Protein AF-0000000078273931 (afdb_homodimer)

pLDDT: mean 72.9, std 25.99, range [22.03, 98.06]

Solvent-accessible surface area (backbone atoms only — not comparable to full-atom values): 26127 Å² total; per-residue (Å²): 132,55,77,66,56,53,55,50,53,50,56,57,55,37,36,56,42,70,28,47,28,29,23,63,37,70,42,71,54,86,45,60,48,97,87,65,49,60,39,77,39,53,56,72,36,75,45,75,32,36,36,71,57,41,51,60,35,30,75,70,55,39,28,44,71,50,83,35,70,71,71,29,71,68,44,48,52,51,54,51,54,41,57,55,68,50,45,85,75,78,80,71,71,80,79,70,85,68,78,71,82,58,69,81,68,58,65,70,69,74,88,81,62,83,72,62,82,64,76,57,78,60,64,76,48,65,75,65,52,41,23,79,60,28,52,39,45,72,70,44,44,65,76,42,39,87,79,34,89,59,43,58,58,51,50,51,53,52,49,58,55,47,51,56,49,45,53,59,47,34,72,62,37,70,51,70,66,49,43,53,61,52,45,61,28,33,22,55,72,51,35,52,52,42,51,51,48,34,49,53,48,46,62,57,47,41,56,73,72,56,63,54,71,71,72,65,72,57,72,65,57,61,70,76,98,132,55,76,64,59,52,56,50,53,50,55,56,56,36,36,57,42,70,27,47,26,29,23,64,36,69,43,70,54,88,44,61,49,96,86,65,47,60,37,76,41,54,55,71,35,77,46,74,34,34,35,70,58,40,52,61,36,31,75,70,54,41,28,46,71,51,83,35,70,71,70,29,70,68,44,48,51,52,56,51,53,43,56,56,69,50,46,88,76,79,81,71,70,80,79,70,84,70,78,69,83,57,70,80,67,60,65,70,68,75,87,82,62,83,72,62,83,64,78,58,79,60,63,75,47,64,76,66,52,40,24,78,61,29,52,40,45,72,70,44,45,67,76,42,41,88,78,33,89,61,44,58,58,52,50,52,52,52,48,56,54,47,54,55,49,45,53,57,48,34,73,62,38,70,51,70,67,49,44,55,62,53,45,61,28,33,23,55,72,52,35,53,53,41,50,53,47,33,48,52,48,46,61,58,46,41,56,73,72,56,64,54,70,73,72,65,71,57,74,67,58,61,73,75,99

Foldseek 3Di:
DDPVVVVVVLLVVLQQDKFKKFFQAWDWAPDADPVRGIDIDHHGDIDIDRNVVVVVCVVVPRIPTDDGPLLDPVVLVVLVVLLVLLPPPPPPPDDPPPPPPCPQPPPPDDPLPPPQSPPPVLSPRDNAQSVVSPLSSVSNLVVCPVVDPCSVVSSVVSVVSVLVNLLVQLSRCPDDVSLVVVLRRDRPVSNVVSVVSNVVNCVVCCVVNVVDPPPPPVVPPVVVD/DDPVVVVVVLLVVLQQDKFKKFFQAWDWAPDADPVRGIDIDHHRDIDIDRNVVVVVCVVVPRIPTDDGPLLDPVVLVVLVVLLVLLPPDPPPPPDPPPPDPPPQPPPPDDVLPPPLSPPPVLSPRDNAQSVVSPLSSVSNLVVCPVVDPCSVVSSVVSVVSVLVNLLVQLSRCPDDVSLVVVLRRDRPVSNVVSVVSNVVNCVVCCVVNVVDPPPPPVVPPPPVD

Radius of gyration: 28.48 Å; Cα contacts (8 Å, |Δi|>4): 441; chains: 2; bounding box: 51×89×78 Å

InterPro domains:
  IPR010492 GINS complex, subunit Psf3 [PTHR22768] (5-82)
  IPR021151 GINS subunit, domain A [PF05916] (125-208)
  IPR036224 GINS, helical bundle-like domain superfamily [SSF158573] (123-209)
  IPR038437 GINS complex, subunit Psf3 superfamily [G3DSA:1.20.58.2050] (1-90)
  IPR038437 GINS complex, subunit Psf3 superfamily [G3DSA:1.20.58.2050] (109-210)
  IPR055221 DNA replication complex GINS protein PSF3, N-terminal domain [PF22466] (7-57)

Sequence (450 aa):
MNSRDYYDIDDILCVQQQVPCTTIQTLVGLSFDVHNNPSKHPQSQKLPLPFWLADPLDAEEYVRMSIPPCFSKTTQKRLLASIASSTPNSGASNSSTQASSSALLNSTGNPASTAHPSNFIFLDAEIANLRSISPFFYKFAERFVELSPNLSQFLSLIFLNRLQRLVLLSNTAAGAEMERGYVDYFDESERRLFASCVEYRNNYFSWLRGDKQHISASFLVKRYSMNSRDYYDIDDILCVQQQVPCTTIQTLVGLSFDVHNNPSKHPQSQKLPLPFWLADPLDAEEYVRMSIPPCFSKTTQKRLLASIASSTPNSGASNSSTQASSSALLNSTGNPASTAHPSNFIFLDAEIANLRSISPFFYKFAERFVELSPNLSQFLSLIFLNRLQRLVLLSNTAAGAEMERGYVDYFDESERRLFASCVEYRNNYFSWLRGDKQHISASFLVKRYS

Nearest PDB structures (foldseek):
  7pmn-assembly1_C  TM=7.928E-01  e=3.907E-08  Saccharomyces cerevisiae
  6skl-assembly1_C  TM=7.673E-01  e=6.080E-08  Saccharomyces cerevisiae S288C
  8w7s-assembly1_C  TM=7.849E-01  e=4.446E-07  Saccharomyces cerevisiae S288C
  8ouw-assembly1_B  TM=5.673E-01  e=1.446E-02  Caenorhabditis elegans
  5u8s-assembly1_B  TM=6.488E-01  e=1.473E-01  Saccharomyces cerevisiae S288C

Structure (mmCIF, N/CA/C/O backbone):
data_AF-0000000078273931-model_v1
#
loop_
_entity.id
_entity.type
_entity.pdbx_description
1 polymer 'DNA replication complex GINS protein PSF3'
#
loop_
_atom_site.group_PDB
_atom_site.id
_atom_site.type_symbol
_atom_site.label_atom_id
_atom_site.label_alt_id
_atom_site.label_comp_id
_atom_site.label_asym_id
_atom_site.label_entity_id
_atom_site.label_seq_id
_atom_site.pdbx_PDB_ins_code
_atom_site.Cartn_x
_atom_site.Cartn_y
_atom_site.Cartn_z
_atom_site.occupancy
_atom_site.B_iso_or_equiv
_atom_site.auth_seq_id
_atom_site.auth_comp_id
_atom_site.auth_asym_id
_atom_site.auth_atom_id
_atom_site.pdbx_PDB_model_num
ATOM 1 N N . MET A 1 1 ? -9.938 8.469 -12.234 1 33.19 1 MET A N 1
ATOM 2 C CA . MET A 1 1 ? -9.375 9.766 -11.875 1 33.19 1 MET A CA 1
ATOM 3 C C . MET A 1 1 ? -7.871 9.664 -11.664 1 33.19 1 MET A C 1
ATOM 5 O O . MET A 1 1 ? -7.406 8.844 -10.867 1 33.19 1 MET A O 1
ATOM 9 N N . ASN A 1 2 ? -7.105 10.219 -12.383 1 42.5 2 ASN A N 1
ATOM 10 C CA . ASN A 1 2 ? -5.648 10.117 -12.422 1 42.5 2 ASN A CA 1
ATOM 11 C C . ASN A 1 2 ? -5.016 10.641 -11.141 1 42.5 2 ASN A C 1
ATOM 13 O O . ASN A 1 2 ? -5.582 11.516 -10.477 1 42.5 2 ASN A O 1
ATOM 17 N N . SER A 1 3 ? -4.07 9.852 -10.508 1 51.72 3 SER A N 1
ATOM 18 C CA . SER A 1 3 ? -3.35 10.195 -9.281 1 51.72 3 SER A CA 1
ATOM 19 C C . SER A 1 3 ? -3.047 11.688 -9.227 1 51.72 3 SER A C 1
ATOM 21 O O . SER A 1 3 ? -3.146 12.305 -8.164 1 51.72 3 SER A O 1
ATOM 23 N N . ARG A 1 4 ? -2.928 12.336 -10.414 1 52.22 4 ARG A N 1
ATOM 24 C CA . ARG A 1 4 ? -2.549 13.742 -10.492 1 52.22 4 ARG A CA 1
ATOM 25 C C . ARG A 1 4 ? -3.721 14.641 -10.133 1 52.22 4 ARG A C 1
ATOM 27 O O . ARG A 1 4 ? -3.547 15.648 -9.43 1 52.22 4 ARG A O 1
ATOM 34 N N . ASP A 1 5 ? -4.816 14.102 -10.633 1 55.91 5 ASP A N 1
ATOM 35 C CA . ASP A 1 5 ? -6.008 14.914 -10.406 1 55.91 5 ASP A CA 1
ATOM 36 C C . ASP A 1 5 ? -6.379 14.945 -8.922 1 55.91 5 ASP A C 1
ATOM 38 O O . ASP A 1 5 ? -6.766 15.984 -8.398 1 55.91 5 ASP A O 1
ATOM 42 N N . TYR A 1 6 ? -6.082 13.844 -8.242 1 58.38 6 TYR A N 1
ATOM 43 C CA . TYR A 1 6 ? -6.418 13.758 -6.828 1 58.38 6 TYR A CA 1
ATOM 44 C C . TYR A 1 6 ? -5.473 14.609 -5.992 1 58.38 6 TYR A C 1
ATOM 46 O O . TYR A 1 6 ? -5.91 15.344 -5.102 1 58.38 6 TYR A O 1
ATOM 54 N N . TYR A 1 7 ? -4.348 14.633 -6.402 1 62.56 7 TYR A N 1
ATOM 55 C CA . TYR A 1 7 ? -3.383 15.43 -5.652 1 62.56 7 TYR A CA 1
ATOM 56 C C . TYR A 1 7 ? -3.643 16.922 -5.836 1 62.56 7 TYR A C 1
ATOM 58 O O . TYR A 1 7 ? -3.473 17.703 -4.898 1 62.56 7 TYR A O 1
ATOM 66 N N . ASP A 1 8 ? -4.375 17.125 -6.914 1 74.75 8 ASP A N 1
ATOM 67 C CA . ASP A 1 8 ? -4.695 18.531 -7.188 1 74.75 8 ASP A CA 1
ATOM 68 C C . ASP A 1 8 ? -5.867 19 -6.328 1 74.75 8 ASP A C 1
ATOM 70 O O . ASP A 1 8 ? -5.824 20.094 -5.762 1 74.75 8 ASP A O 1
ATOM 74 N N . ILE A 1 9 ? -6.898 18.156 -6.121 1 85.19 9 ILE A N 1
ATOM 75 C CA . ILE A 1 9 ? -8.062 18.5 -5.312 1 85.19 9 ILE A CA 1
ATOM 76 C C . ILE A 1 9 ? -7.648 18.625 -3.846 1 85.19 9 ILE A C 1
ATOM 78 O O . ILE A 1 9 ? -8.125 19.516 -3.135 1 85.19 9 ILE A O 1
ATOM 82 N N . ASP A 1 10 ? -6.75 17.781 -3.457 1 86.38 10 ASP A N 1
ATOM 83 C CA . ASP A 1 10 ? -6.262 17.828 -2.082 1 86.38 10 ASP A CA 1
ATOM 84 C C . ASP A 1 10 ? -5.535 19.141 -1.798 1 86.38 10 ASP A C 1
ATOM 86 O O . ASP A 1 10 ? -5.645 19.688 -0.7 1 86.38 10 ASP A O 1
ATOM 90 N N . ASP A 1 11 ? -4.875 19.625 -2.811 1 87.19 11 ASP A N 1
ATOM 91 C CA . ASP A 1 11 ? -4.152 20.875 -2.658 1 87.19 11 ASP A CA 1
ATOM 92 C C . ASP A 1 11 ? -5.113 22.031 -2.412 1 87.19 11 ASP A C 1
ATOM 94 O O . ASP A 1 11 ? -4.84 22.906 -1.589 1 87.19 11 ASP A O 1
ATOM 98 N N . ILE A 1 12 ? -6.207 21.953 -3.082 1 88.31 12 ILE A N 1
ATOM 99 C CA . ILE A 1 12 ? -7.207 23.016 -2.971 1 88.31 12 ILE A CA 1
ATOM 100 C C . ILE A 1 12 ? -7.902 22.922 -1.615 1 88.31 12 ILE A C 1
ATOM 102 O O . ILE A 1 12 ? -8.078 23.938 -0.931 1 88.31 12 ILE A O 1
ATOM 106 N N . LEU A 1 13 ? -8.25 21.797 -1.266 1 91.81 13 LEU A N 1
ATOM 107 C CA . LEU A 1 13 ? -9.031 21.594 -0.05 1 91.81 13 LEU A CA 1
ATOM 108 C C . LEU A 1 13 ? -8.18 21.844 1.19 1 91.81 13 LEU A C 1
ATOM 110 O O . LEU A 1 13 ? -8.672 22.359 2.191 1 91.81 13 LEU A O 1
ATOM 114 N N . CYS A 1 14 ? -6.945 21.5 1.076 1 92.44 14 CYS A N 1
ATOM 115 C CA . CYS A 1 14 ? -6.07 21.625 2.24 1 92.44 14 CYS A CA 1
ATOM 116 C C . CYS A 1 14 ? -5.883 23.078 2.633 1 92.44 14 CYS A C 1
ATOM 118 O O . CYS A 1 14 ? -5.852 23.406 3.82 1 92.44 14 CYS A O 1
ATOM 120 N N . VAL A 1 15 ? -5.859 23.984 1.671 1 91.94 15 VAL A N 1
ATOM 121 C CA . VAL A 1 15 ? -5.562 25.391 1.966 1 91.94 15 VAL A CA 1
ATOM 122 C C . VAL A 1 15 ? -6.836 26.109 2.41 1 91.94 15 VAL A C 1
ATOM 124 O O . VAL A 1 15 ? -6.789 27.281 2.805 1 91.94 15 VAL A O 1
ATOM 127 N N . GLN A 1 16 ? -7.957 25.344 2.324 1 93.75 16 GLN A N 1
ATOM 128 C CA . GLN A 1 16 ? -9.219 25.891 2.82 1 93.75 16 GLN A CA 1
ATOM 129 C C . GLN A 1 16 ? -9.305 25.766 4.34 1 93.75 16 GLN A C 1
ATOM 131 O O . GLN A 1 16 ? -10.164 26.391 4.965 1 93.75 16 GLN A O 1
ATOM 136 N N . GLN A 1 17 ? -8.406 25.062 4.957 1 94.38 17 GLN A N 1
ATOM 137 C CA . GLN A 1 17 ? -8.43 24.875 6.402 1 94.38 17 GLN A CA 1
ATOM 138 C C . GLN A 1 17 ? -8.117 26.188 7.129 1 94.38 17 GLN A C 1
ATOM 140 O O . GLN A 1 17 ? -7.297 26.984 6.668 1 94.38 17 GLN A O 1
ATOM 145 N N . GLN A 1 18 ? -8.789 26.359 8.312 1 95.88 18 GLN A N 1
ATOM 146 C CA . GLN A 1 18 ? -8.656 27.594 9.094 1 95.88 18 GLN A CA 1
ATOM 147 C C . GLN A 1 18 ? -7.363 27.594 9.898 1 95.88 18 GLN A C 1
ATOM 149 O O . GLN A 1 18 ? -6.957 26.547 10.43 1 95.88 18 GLN A O 1
ATOM 154 N N . VAL A 1 19 ? -6.777 28.719 9.984 1 96.44 19 VAL A N 1
ATOM 155 C CA . VAL A 1 19 ? -5.57 28.922 10.781 1 96.44 19 VAL A CA 1
ATOM 156 C C . VAL A 1 19 ? -5.746 30.109 11.711 1 96.44 19 VAL A C 1
ATOM 158 O O . VAL A 1 19 ? -6.395 31.094 11.344 1 96.44 19 VAL A O 1
ATOM 161 N N . PRO A 1 20 ? -5.242 29.984 12.906 1 96.88 20 PRO A N 1
ATOM 162 C CA . PRO A 1 20 ? -5.34 31.125 13.828 1 96.88 20 PRO A CA 1
ATOM 163 C C . PRO A 1 20 ? -4.48 32.312 13.406 1 96.88 20 PRO A C 1
ATOM 165 O O . PRO A 1 20 ? -3.311 32.125 13.062 1 96.88 20 PRO A O 1
ATOM 168 N N . CYS A 1 21 ? -5.102 33.531 13.469 1 97.81 21 CYS A N 1
ATOM 169 C CA . CYS A 1 21 ? -4.398 34.75 13.109 1 97.81 21 CYS A CA 1
ATOM 170 C C . CYS A 1 21 ? -4.691 35.875 14.109 1 97.81 21 CYS A C 1
ATOM 172 O O . CYS A 1 21 ? -5.711 35.844 14.797 1 97.81 21 CYS A O 1
ATOM 174 N N . THR A 1 22 ? -3.76 36.719 14.172 1 98.06 22 THR A N 1
ATOM 175 C CA . THR A 1 22 ? -3.912 37.938 14.945 1 98.06 22 THR A CA 1
ATOM 176 C C . THR A 1 22 ? -3.721 39.188 14.062 1 98.06 22 THR A C 1
ATOM 178 O O . THR A 1 22 ? -2.744 39.25 13.312 1 98.06 22 THR A O 1
ATOM 181 N N . THR A 1 23 ? -4.695 40.062 14.125 1 97.88 23 THR A N 1
ATOM 182 C CA . THR A 1 23 ? -4.598 41.25 13.289 1 97.88 23 THR A CA 1
ATOM 183 C C . THR A 1 23 ? -3.471 42.156 13.766 1 97.88 23 THR A C 1
ATOM 185 O O . THR A 1 23 ? -3.354 42.438 14.969 1 97.88 23 THR A O 1
ATOM 188 N N . ILE A 1 24 ? -2.627 42.469 12.906 1 97.5 24 ILE A N 1
ATOM 189 C CA . ILE A 1 24 ? -1.554 43.406 13.195 1 97.5 24 ILE A CA 1
ATOM 190 C C . ILE A 1 24 ? -2.066 44.844 13.023 1 97.5 24 ILE A C 1
ATOM 192 O O . ILE A 1 24 ? -1.656 45.75 13.75 1 97.5 24 ILE A O 1
ATOM 196 N N . GLN A 1 25 ? -2.951 45 11.992 1 95.94 25 GLN A N 1
ATOM 197 C CA . GLN A 1 25 ? -3.654 46.25 11.727 1 95.94 25 GLN A CA 1
ATOM 198 C C . GLN A 1 25 ? -5.152 46 11.57 1 95.94 25 GLN A C 1
ATOM 200 O O . GLN A 1 25 ? -5.598 44.875 11.43 1 95.94 25 GLN A O 1
ATOM 205 N N . THR A 1 26 ? -5.852 47.094 11.68 1 95.5 26 THR A N 1
ATOM 206 C CA . THR A 1 26 ? -7.297 46.969 11.516 1 95.5 26 THR A CA 1
ATOM 207 C C . THR A 1 26 ? -7.637 46.469 10.109 1 95.5 26 THR A C 1
ATOM 209 O O . THR A 1 26 ? -7.137 47 9.117 1 95.5 26 THR A O 1
ATOM 212 N N . LEU A 1 27 ? -8.414 45.375 10.078 1 94.5 27 LEU A N 1
ATOM 213 C CA . LEU A 1 27 ? -8.844 44.812 8.805 1 94.5 27 LEU A CA 1
ATOM 214 C C . LEU A 1 27 ? -10.328 45.094 8.562 1 94.5 27 LEU A C 1
ATOM 216 O O . LEU A 1 27 ? -11.156 44.875 9.453 1 94.5 27 LEU A O 1
ATOM 220 N N . VAL A 1 28 ? -10.547 45.562 7.383 1 92.62 28 VAL A N 1
ATOM 221 C CA . VAL A 1 28 ? -11.922 45.875 7.016 1 92.62 28 VAL A CA 1
ATOM 222 C C . VAL A 1 28 ? -12.289 45.094 5.738 1 92.62 28 VAL A C 1
ATOM 224 O O . VAL A 1 28 ? -11.492 45.031 4.805 1 92.62 28 VAL A O 1
ATOM 227 N N . GLY A 1 29 ? -13.445 44.438 5.789 1 91.12 29 GLY A N 1
ATOM 228 C CA . GLY A 1 29 ? -13.969 43.906 4.523 1 91.12 29 GLY A CA 1
ATOM 229 C C . GLY A 1 29 ? -13.633 42.469 4.285 1 91.12 29 GLY A C 1
ATOM 230 O O . GLY A 1 29 ? -13.578 42 3.137 1 91.12 29 GLY A O 1
ATOM 231 N N . LEU A 1 30 ? -13.289 41.812 5.316 1 88.81 30 LEU A N 1
ATOM 232 C CA . LEU A 1 30 ? -13.062 40.375 5.141 1 88.81 30 LEU A CA 1
ATOM 233 C C . LEU A 1 30 ? -14.375 39.656 4.836 1 88.81 30 LEU A C 1
ATOM 235 O O . LEU A 1 30 ? -14.375 38.625 4.184 1 88.81 30 LEU A O 1
ATOM 239 N N . SER A 1 31 ? -15.406 40.188 5.363 1 89.25 31 SER A N 1
ATOM 240 C CA . SER A 1 31 ? -16.766 39.688 5.121 1 89.25 31 SER A CA 1
ATOM 241 C C . SER A 1 31 ? -17.766 40.844 5.09 1 89.25 31 SER A C 1
ATOM 243 O O . SER A 1 31 ? -17.422 41.969 5.41 1 89.25 31 SER A O 1
ATOM 245 N N . PHE A 1 32 ? -18.859 40.469 4.539 1 90.38 32 PHE A N 1
ATOM 246 C CA . PHE A 1 32 ? -19.922 41.469 4.477 1 90.38 32 PHE A CA 1
ATOM 247 C C . PHE A 1 32 ? -21.203 40.906 5.066 1 90.38 32 PHE A C 1
ATOM 249 O O . PHE A 1 32 ? -21.531 39.75 4.875 1 90.38 32 PHE A O 1
ATOM 256 N N . ASP A 1 33 ? -21.875 41.688 5.801 1 91.12 33 ASP A N 1
ATOM 257 C CA . ASP A 1 33 ? -23.125 41.25 6.395 1 91.12 33 ASP A CA 1
ATOM 258 C C . ASP A 1 33 ? -24.266 41.312 5.379 1 91.12 33 ASP A C 1
ATOM 260 O O . ASP A 1 33 ? -24.031 41.562 4.191 1 91.12 33 ASP A O 1
ATOM 264 N N . VAL A 1 34 ? -25.375 41 5.828 1 92.94 34 VAL A N 1
ATOM 265 C CA . VAL A 1 34 ? -26.547 40.906 4.953 1 92.94 34 VAL A CA 1
ATOM 266 C C . VAL A 1 34 ? -26.875 42.25 4.363 1 92.94 34 VAL A C 1
ATOM 268 O O . VAL A 1 34 ? -27.453 42.344 3.283 1 92.94 34 VAL A O 1
ATOM 271 N N . HIS A 1 35 ? -26.484 43.406 5.059 1 94.38 35 HIS A N 1
ATOM 272 C CA . HIS A 1 35 ? -26.734 44.75 4.586 1 94.38 35 HIS A CA 1
ATOM 273 C C . HIS A 1 35 ? -25.547 45.281 3.793 1 94.38 35 HIS A C 1
ATOM 275 O O . HIS A 1 35 ? -25.469 46.469 3.504 1 94.38 35 HIS A O 1
ATOM 281 N N . ASN A 1 36 ? -24.594 44.375 3.529 1 93.38 36 ASN A N 1
ATOM 282 C CA . ASN A 1 36 ? -23.406 44.688 2.742 1 93.38 36 ASN A CA 1
ATOM 283 C C . ASN A 1 36 ? -22.453 45.594 3.502 1 93.38 36 ASN A C 1
ATOM 285 O O . ASN A 1 36 ? -21.719 46.375 2.893 1 93.38 36 ASN A O 1
ATOM 289 N N . ASN A 1 37 ? -22.547 45.719 4.805 1 93.56 37 ASN A N 1
ATOM 290 C CA . ASN A 1 37 ? -21.547 46.406 5.617 1 93.56 37 ASN A CA 1
ATOM 291 C C . ASN A 1 37 ? -20.297 45.531 5.809 1 93.56 37 ASN A C 1
ATOM 293 O O . ASN A 1 37 ? -20.406 44.344 6.129 1 93.56 37 ASN A O 1
ATOM 297 N N . PRO A 1 38 ? -19.266 46.125 5.605 1 93.12 38 PRO A N 1
ATOM 298 C CA . PRO A 1 38 ? -18.031 45.344 5.75 1 93.12 38 PRO A CA 1
ATOM 299 C C . PRO A 1 38 ? -17.703 45.062 7.207 1 93.12 38 PRO A C 1
ATOM 301 O O . PRO A 1 38 ? -17.938 45.875 8.086 1 93.12 38 PRO A O 1
ATOM 304 N N . SER A 1 39 ? -17.156 43.875 7.422 1 92.38 39 SER A N 1
ATOM 305 C CA . SER A 1 39 ? -16.688 43.5 8.75 1 92.38 39 SER A CA 1
ATOM 306 C C . SER A 1 39 ? -15.469 44.312 9.156 1 92.38 39 SER A C 1
ATOM 308 O O . SER A 1 39 ? -14.695 44.75 8.305 1 92.38 39 SER A O 1
ATOM 310 N N . LYS A 1 40 ? -15.375 44.688 10.422 1 93.81 40 LYS A N 1
ATOM 311 C CA . LYS A 1 40 ? -14.227 45.406 10.977 1 93.81 40 LYS A CA 1
ATOM 312 C C . LYS A 1 40 ? -13.555 44.594 12.086 1 93.81 40 LYS A C 1
ATOM 314 O O . LYS A 1 40 ? -14.219 44.156 13.031 1 93.81 40 LYS A O 1
ATOM 319 N N . HIS A 1 41 ? -12.297 44.344 11.844 1 95.94 41 HIS A N 1
ATOM 320 C CA . HIS A 1 41 ? -11.508 43.625 12.836 1 95.94 41 HIS A CA 1
ATOM 321 C C . HIS A 1 41 ? -10.367 44.5 13.367 1 95.94 41 HIS A C 1
ATOM 323 O O . HIS A 1 41 ? -9.383 44.719 12.664 1 95.94 41 HIS A O 1
ATOM 329 N N . PRO A 1 42 ? -10.492 44.906 14.594 1 96.38 42 PRO A N 1
ATOM 330 C CA . PRO A 1 42 ? -9.469 45.812 15.156 1 96.38 42 PRO A CA 1
ATOM 331 C C . PRO A 1 42 ? -8.117 45.125 15.32 1 96.38 42 PRO A C 1
ATOM 333 O O . PRO A 1 42 ? -8.016 43.875 15.188 1 96.38 42 PRO A O 1
ATOM 336 N N . GLN A 1 43 ? -7.148 45.969 15.57 1 96.44 43 GLN A N 1
ATOM 337 C CA . GLN A 1 43 ? -5.801 45.469 15.812 1 96.44 43 GLN A CA 1
ATOM 338 C C . GLN A 1 43 ? -5.766 44.531 17.016 1 96.44 43 GLN A C 1
ATOM 340 O O . GLN A 1 43 ? -6.496 44.75 18 1 96.44 43 GLN A O 1
ATOM 345 N N . SER A 1 44 ? -4.945 43.5 16.969 1 96.81 44 SER A N 1
ATOM 346 C CA . SER A 1 44 ? -4.672 42.531 18.031 1 96.81 44 SER A CA 1
ATOM 347 C C . SER A 1 44 ? -5.879 41.625 18.281 1 96.81 44 SER A C 1
ATOM 349 O O . SER A 1 44 ? -6.066 41.125 19.406 1 96.81 44 SER A O 1
ATOM 351 N N . GLN A 1 45 ? -6.75 41.531 17.297 1 97 45 GLN A N 1
ATOM 352 C CA . GLN A 1 45 ? -7.867 40.594 17.406 1 97 45 GLN A CA 1
ATOM 353 C C . GLN A 1 45 ? -7.488 39.25 16.844 1 97 45 GLN A C 1
ATOM 355 O O . GLN A 1 45 ? -6.828 39.125 15.812 1 97 45 GLN A O 1
ATOM 360 N N . LYS A 1 46 ? -7.938 38.25 17.578 1 97.25 46 LYS A N 1
ATOM 361 C CA . LYS A 1 46 ? -7.738 36.906 17.109 1 97.25 46 LYS A CA 1
ATOM 362 C C . LYS A 1 46 ? -8.906 36.438 16.234 1 97.25 46 LYS A C 1
ATOM 364 O O . LYS A 1 46 ? -10.07 36.625 16.594 1 97.25 46 LYS A O 1
ATOM 369 N N . LEU A 1 47 ? -8.57 35.938 15.094 1 95.75 47 LEU A N 1
ATOM 370 C CA . LEU A 1 47 ? -9.625 35.438 14.227 1 95.75 47 LEU A CA 1
ATOM 371 C C . LEU A 1 47 ? -9.109 34.281 13.359 1 95.75 47 LEU A C 1
ATOM 373 O O . LEU A 1 47 ? -7.941 34.281 12.977 1 95.75 47 LEU A O 1
ATOM 377 N N . PRO A 1 48 ? -9.938 33.344 13.047 1 96.62 48 PRO A N 1
ATOM 378 C CA . PRO A 1 48 ? -9.586 32.281 12.125 1 96.62 48 PRO A CA 1
ATOM 379 C C . PRO A 1 48 ? -9.75 32.656 10.656 1 96.62 48 PRO A C 1
ATOM 381 O O . PRO A 1 48 ? -10.734 33.312 10.297 1 96.62 48 PRO A O 1
ATOM 384 N N . LEU A 1 49 ? -8.727 32.438 9.867 1 96.81 49 LEU A N 1
ATOM 385 C CA . LEU A 1 49 ? -8.797 32.656 8.43 1 96.81 49 LEU A CA 1
ATOM 386 C C . LEU A 1 49 ? -8.391 31.406 7.664 1 96.81 49 LEU A C 1
ATOM 388 O O . LEU A 1 49 ? -7.539 30.641 8.125 1 96.81 49 LEU A O 1
ATOM 392 N N . PRO A 1 50 ? -9.086 31.109 6.512 1 95.94 50 PRO A N 1
ATOM 393 C CA . PRO A 1 50 ? -8.539 30.047 5.668 1 95.94 50 PRO A CA 1
ATOM 394 C C . PRO A 1 50 ? -7.086 30.297 5.266 1 95.94 50 PRO A C 1
ATOM 396 O O . PRO A 1 50 ? -6.703 31.453 5.023 1 95.94 50 PRO A O 1
ATOM 399 N N . PHE A 1 51 ? -6.34 29.328 5.207 1 95.69 51 PHE A N 1
ATOM 400 C CA . PHE A 1 51 ? -4.91 29.469 4.953 1 95.69 51 PHE A CA 1
ATOM 401 C C . PHE A 1 51 ? -4.664 30.281 3.688 1 95.69 51 PHE A C 1
ATOM 403 O O . PHE A 1 51 ? -3.756 31.109 3.643 1 95.69 51 PHE A O 1
ATOM 410 N N . TRP A 1 52 ? -5.43 30.031 2.656 1 94.38 52 TRP A N 1
ATOM 411 C CA . TRP A 1 52 ? -5.191 30.688 1.376 1 94.38 52 TRP A CA 1
ATOM 412 C C . TRP A 1 52 ? -5.324 32.219 1.512 1 94.38 52 TRP A C 1
ATOM 414 O O . TRP A 1 52 ? -4.699 32.969 0.762 1 94.38 52 TRP A O 1
ATOM 424 N N . LEU A 1 53 ? -6.031 32.656 2.492 1 95.56 53 LEU A N 1
ATOM 425 C CA . LEU A 1 53 ? -6.191 34.062 2.758 1 95.56 53 LEU A CA 1
ATOM 426 C C . LEU A 1 53 ? -5.16 34.562 3.773 1 95.56 53 LEU A C 1
ATOM 428 O O . LEU A 1 53 ? -4.602 35.656 3.625 1 95.56 53 LEU A O 1
ATOM 432 N N . ALA A 1 54 ? -4.922 33.75 4.738 1 95.5 54 ALA A N 1
ATOM 433 C CA . ALA A 1 54 ? -4.016 34.125 5.824 1 95.5 54 ALA A CA 1
ATOM 434 C C . ALA A 1 54 ? -2.586 34.281 5.316 1 95.5 54 ALA A C 1
ATOM 436 O O . ALA A 1 54 ? -1.869 35.188 5.75 1 95.5 54 ALA A O 1
ATOM 437 N N . ASP A 1 55 ? -2.234 33.5 4.422 1 93.88 55 ASP A N 1
ATOM 438 C CA . ASP A 1 55 ? -0.858 33.469 3.939 1 93.88 55 ASP A CA 1
ATOM 439 C C . ASP A 1 55 ? -0.46 34.812 3.305 1 93.88 55 ASP A C 1
ATOM 441 O O . ASP A 1 55 ? 0.507 35.438 3.732 1 93.88 55 ASP A O 1
ATOM 445 N N . PRO A 1 56 ? -1.2 35.281 2.318 1 94.69 56 PRO A N 1
ATOM 446 C CA . PRO A 1 56 ? -0.842 36.562 1.723 1 94.69 56 PRO A CA 1
ATOM 447 C C . PRO A 1 56 ? -0.983 37.719 2.703 1 94.69 56 PRO A C 1
ATOM 449 O O . PRO A 1 56 ? -0.191 38.688 2.662 1 94.69 56 PRO A O 1
ATOM 452 N N . LEU A 1 57 ? -1.947 37.688 3.564 1 95.44 57 LEU A N 1
ATOM 453 C CA . LEU A 1 57 ? -2.141 38.75 4.543 1 95.44 57 LEU A CA 1
ATOM 454 C C . LEU A 1 57 ? -0.984 38.812 5.539 1 95.44 57 LEU A C 1
ATOM 456 O O . LEU A 1 57 ? -0.567 39.875 5.969 1 95.44 57 LEU A O 1
ATOM 460 N N . ASP A 1 58 ? -0.517 37.656 5.879 1 95.19 58 ASP A N 1
ATOM 461 C CA . ASP A 1 58 ? 0.636 37.562 6.77 1 95.19 58 ASP A CA 1
ATOM 462 C C . ASP A 1 58 ? 1.893 38.125 6.102 1 95.19 58 ASP A C 1
ATOM 464 O O . ASP A 1 58 ? 2.662 38.844 6.727 1 95.19 58 ASP A O 1
ATOM 468 N N . ALA A 1 59 ? 2 37.75 4.836 1 93.81 59 ALA A N 1
ATOM 469 C CA . ALA A 1 59 ? 3.156 38.219 4.074 1 93.81 59 ALA A CA 1
ATOM 470 C C . ALA A 1 59 ? 3.191 39.719 4.008 1 93.81 59 ALA A C 1
ATOM 472 O O . ALA A 1 59 ? 4.266 40.344 4.031 1 93.81 59 ALA A O 1
ATOM 473 N N . GLU A 1 60 ? 1.974 40.344 3.977 1 95.44 60 GLU A N 1
ATOM 474 C CA . GLU A 1 60 ? 1.862 41.812 3.879 1 95.44 60 GLU A CA 1
ATOM 475 C C . GLU A 1 60 ? 1.765 42.438 5.262 1 95.44 60 GLU A C 1
ATOM 477 O O . GLU A 1 60 ? 1.527 43.656 5.379 1 95.44 60 GLU A O 1
ATOM 482 N N . GLU A 1 61 ? 1.831 41.625 6.266 1 95.94 61 GLU A N 1
ATOM 483 C CA . GLU A 1 61 ? 1.893 42.062 7.656 1 95.94 61 GLU A CA 1
ATOM 484 C C . GLU A 1 61 ? 0.563 42.656 8.102 1 95.94 61 GLU A C 1
ATOM 486 O O . GLU A 1 61 ? 0.537 43.625 8.883 1 95.94 61 GLU A O 1
ATOM 491 N N . TYR A 1 62 ? -0.487 42.188 7.453 1 96.44 62 TYR A N 1
ATOM 492 C CA . TYR A 1 62 ? -1.815 42.562 7.926 1 96.44 62 TYR A CA 1
ATOM 493 C C . TYR A 1 62 ? -2.229 41.719 9.1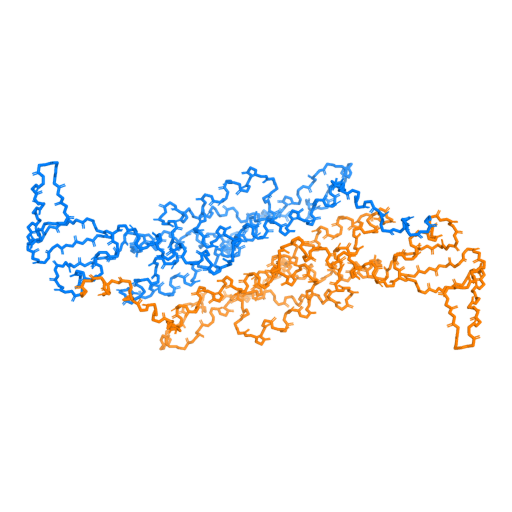17 1 96.44 62 TYR A C 1
ATOM 495 O O . TYR A 1 62 ? -2.943 42.188 10.008 1 96.44 62 TYR A O 1
ATOM 503 N N . VAL A 1 63 ? -1.768 40.5 9.07 1 97.31 63 VAL A N 1
ATOM 504 C CA . VAL A 1 63 ? -2.062 39.562 10.156 1 97.31 63 VAL A CA 1
ATOM 505 C C . VAL A 1 63 ? -0.798 38.812 10.531 1 97.31 63 VAL A C 1
ATOM 507 O O . VAL A 1 63 ? 0.197 38.844 9.805 1 97.31 63 VAL A O 1
ATOM 510 N N . ARG A 1 64 ? -0.783 38.25 11.703 1 96.81 64 ARG A N 1
ATOM 511 C CA . ARG A 1 64 ? 0.232 37.312 12.133 1 96.81 64 ARG A CA 1
ATOM 512 C C . ARG A 1 64 ? -0.359 35.906 12.289 1 96.81 64 ARG A C 1
ATOM 514 O O . ARG A 1 64 ? -1.207 35.688 13.156 1 96.81 64 ARG A O 1
ATOM 521 N N . MET A 1 65 ? 0.105 35.094 11.406 1 94.81 65 MET A N 1
ATOM 522 C CA . MET A 1 65 ? -0.375 33.719 11.438 1 94.81 65 MET A CA 1
ATOM 523 C C . MET A 1 65 ? 0.379 32.906 12.484 1 94.81 65 MET A C 1
ATOM 525 O O . MET A 1 65 ? 1.595 33.031 12.633 1 94.81 65 MET A O 1
ATOM 529 N N . SER A 1 66 ? -0.362 32.125 13.219 1 92.62 66 SER A N 1
ATOM 530 C CA . SER A 1 66 ? 0.249 31.234 14.203 1 92.62 66 SER A CA 1
ATOM 531 C C . SER A 1 66 ? 0.158 29.781 13.766 1 92.62 66 SER A C 1
ATOM 533 O O . SER A 1 66 ? -0.525 29.453 12.789 1 92.62 66 SER A O 1
ATOM 535 N N . ILE A 1 67 ? 0.886 28.922 14.406 1 90.88 67 ILE A N 1
ATOM 536 C CA . ILE A 1 67 ? 0.866 27.484 14.109 1 90.88 67 ILE A CA 1
ATOM 537 C C . ILE A 1 67 ? -0.517 26.922 14.422 1 90.88 67 ILE A C 1
ATOM 539 O O . ILE A 1 67 ? -1.063 27.141 15.5 1 90.88 67 ILE A O 1
ATOM 543 N N . PRO A 1 68 ? -1.069 26.328 13.469 1 93.88 68 PRO A N 1
ATOM 544 C CA . PRO A 1 68 ? -2.383 25.734 13.703 1 93.88 68 PRO A CA 1
ATOM 545 C C . PRO A 1 68 ? -2.367 24.703 14.828 1 93.88 68 PRO A C 1
ATOM 547 O O . PRO A 1 68 ? -1.349 24.031 15.055 1 93.88 68 PRO A O 1
ATOM 550 N N . PRO A 1 69 ? -3.516 24.547 15.445 1 94.06 69 PRO A N 1
ATOM 551 C CA . PRO A 1 69 ? -3.605 23.609 16.562 1 94.06 69 PRO A CA 1
ATOM 552 C C . PRO A 1 69 ? -3.219 22.172 16.172 1 94.06 69 PRO A C 1
ATOM 554 O O . PRO A 1 69 ? -2.711 21.422 17.016 1 94.06 69 PRO A O 1
ATOM 557 N N . CYS A 1 70 ? -3.422 21.797 14.977 1 94.44 70 CYS A N 1
ATOM 558 C CA . CYS A 1 70 ? -3.117 20.438 14.531 1 94.44 70 CYS A CA 1
ATOM 559 C C . CYS A 1 70 ? -1.615 20.188 14.555 1 94.44 70 CYS A C 1
ATOM 561 O O . CYS A 1 70 ? -1.177 19.031 14.516 1 94.44 70 CYS A O 1
ATOM 563 N N . PHE A 1 71 ? -0.87 21.266 14.656 1 94.12 71 PHE A N 1
ATOM 564 C CA . PHE A 1 71 ? 0.58 21.109 14.68 1 94.12 71 PHE A CA 1
ATOM 565 C C . PHE A 1 71 ? 1.161 21.641 15.984 1 94.12 71 PHE A C 1
ATOM 567 O O . PHE A 1 71 ? 2.363 21.906 16.062 1 94.12 71 PHE A O 1
ATOM 574 N N . SER A 1 72 ? 0.308 21.875 16.953 1 92.62 72 SER A N 1
ATOM 575 C CA . SER A 1 72 ? 0.754 22.375 18.234 1 92.62 72 SER A CA 1
ATOM 576 C C . SER A 1 72 ? 1.644 21.359 18.953 1 92.62 72 SER A C 1
ATOM 578 O O . SER A 1 72 ? 1.622 20.172 18.641 1 92.62 72 SER A O 1
ATOM 580 N N . LYS A 1 73 ? 2.396 21.797 19.922 1 91.12 73 LYS A N 1
ATOM 581 C CA . LYS A 1 73 ? 3.27 20.922 20.703 1 91.12 73 LYS A CA 1
ATOM 582 C C . LYS A 1 73 ? 2.461 19.875 21.453 1 91.12 73 LYS A C 1
ATOM 584 O O . LYS A 1 73 ? 2.906 18.734 21.609 1 91.12 73 LYS A O 1
ATOM 589 N N . THR A 1 74 ? 1.326 20.266 21.891 1 93.5 74 THR A N 1
ATOM 590 C CA . THR A 1 74 ? 0.444 19.344 22.594 1 93.5 74 THR A CA 1
ATOM 591 C C . THR A 1 74 ? 0.008 18.203 21.688 1 93.5 74 THR A C 1
ATOM 593 O O . THR A 1 74 ? 0.073 17.031 22.062 1 93.5 74 THR A O 1
ATOM 596 N N . THR A 1 75 ? -0.439 18.625 20.469 1 94 75 THR A N 1
ATOM 597 C CA . THR A 1 75 ? -0.861 17.625 19.5 1 94 75 THR A CA 1
ATOM 598 C C . THR A 1 75 ? 0.306 16.719 19.109 1 94 75 THR A C 1
ATOM 600 O O . THR A 1 75 ? 0.143 15.508 19 1 94 75 THR A O 1
ATOM 603 N N . GLN A 1 76 ? 1.484 17.266 18.922 1 92.81 76 GLN A N 1
ATOM 604 C CA . GLN A 1 76 ? 2.67 16.484 18.562 1 92.81 76 GLN A CA 1
ATOM 605 C C . GLN A 1 76 ? 3 15.461 19.656 1 92.81 76 GLN A C 1
ATOM 607 O O . GLN A 1 76 ? 3.273 14.297 19.344 1 92.81 76 GLN A O 1
ATOM 612 N N . LYS A 1 77 ? 2.951 15.906 20.859 1 92.12 77 LYS A N 1
ATOM 613 C CA . LYS A 1 77 ? 3.229 15.016 21.984 1 92.12 77 LYS A CA 1
ATOM 614 C C . LYS A 1 77 ? 2.215 13.875 22.031 1 92.12 77 LYS A C 1
ATOM 616 O O . LYS A 1 77 ? 2.58 12.719 22.281 1 92.12 77 LYS A O 1
ATOM 621 N N . ARG A 1 78 ? 1.032 14.211 21.766 1 91.88 78 ARG A N 1
ATOM 622 C CA . ARG A 1 78 ? -0.035 13.219 21.766 1 91.88 78 ARG A CA 1
ATOM 623 C C . ARG A 1 78 ? 0.183 12.18 20.688 1 91.88 78 ARG A C 1
ATOM 625 O O . ARG A 1 78 ? 0.057 10.977 20.922 1 91.88 78 ARG A O 1
ATOM 632 N N . LEU A 1 79 ? 0.497 12.664 19.531 1 92.62 79 LEU A N 1
ATOM 633 C CA . LEU A 1 79 ? 0.695 11.758 18.406 1 92.62 79 LEU A CA 1
ATOM 634 C C . LEU A 1 79 ? 1.943 10.906 18.609 1 92.62 79 LEU A C 1
ATOM 636 O O . LEU A 1 79 ? 1.954 9.727 18.266 1 92.62 79 LEU A O 1
ATOM 640 N N . LEU A 1 80 ? 2.939 11.453 19.219 1 90 80 LEU A N 1
ATOM 641 C CA . LEU A 1 80 ? 4.16 10.711 19.516 1 90 80 LEU A CA 1
ATOM 642 C C . LEU A 1 80 ? 3.91 9.633 20.562 1 90 80 LEU A C 1
ATOM 644 O O . LEU A 1 80 ? 4.453 8.531 20.453 1 90 80 LEU A O 1
ATOM 648 N N . ALA A 1 81 ? 3.115 9.922 21.453 1 87.62 81 ALA A N 1
ATOM 649 C CA . ALA A 1 81 ? 2.762 8.961 22.484 1 87.62 81 ALA A CA 1
ATOM 650 C C . ALA A 1 81 ? 1.983 7.781 21.906 1 87.62 81 ALA A C 1
ATOM 652 O O . ALA A 1 81 ? 2.125 6.648 22.375 1 87.62 81 ALA A O 1
ATOM 653 N N . SER A 1 82 ? 1.186 8.062 20.891 1 84.69 82 SER A N 1
ATOM 654 C CA . SER A 1 82 ? 0.355 7.035 20.266 1 84.69 82 SER A CA 1
ATOM 655 C C . SER A 1 82 ? 1.205 6.016 19.531 1 84.69 82 SER A C 1
ATOM 657 O O . SER A 1 82 ? 0.788 4.867 19.344 1 84.69 82 SER A O 1
ATOM 659 N N . ILE A 1 83 ? 2.307 6.398 19.062 1 80.69 83 ILE A N 1
ATOM 660 C CA . ILE A 1 83 ? 3.123 5.473 18.281 1 80.69 83 ILE A CA 1
ATOM 661 C C . ILE A 1 83 ? 4.125 4.773 19.203 1 80.69 83 ILE A C 1
ATOM 663 O O . ILE A 1 83 ? 4.652 3.713 18.859 1 80.69 83 ILE A O 1
ATOM 667 N N . ALA A 1 84 ? 4.602 5.301 20.406 1 65.12 84 ALA A N 1
ATOM 668 C CA . ALA A 1 84 ? 5.52 4.707 21.375 1 65.12 84 ALA A CA 1
ATOM 669 C C . ALA A 1 84 ? 4.922 3.449 22 1 65.12 84 ALA A C 1
ATOM 671 O O . ALA A 1 84 ? 5.637 2.48 22.266 1 65.12 84 ALA A O 1
ATOM 672 N N . SER A 1 85 ? 3.719 3.436 22.391 1 54.72 85 SER A N 1
ATOM 673 C CA . SER A 1 85 ? 3.072 2.281 23.016 1 54.72 85 SER A CA 1
ATOM 674 C C . SER A 1 85 ? 3.047 1.089 22.062 1 54.72 85 SER A C 1
ATOM 676 O O . SER A 1 85 ? 2.947 -0.059 22.5 1 54.72 85 SER A O 1
ATOM 678 N N . SER A 1 86 ? 3.115 1.326 20.922 1 49.53 86 SER A N 1
ATOM 679 C CA . SER A 1 86 ? 2.984 0.247 19.953 1 49.53 86 SER A CA 1
ATOM 680 C C . SER A 1 86 ? 4.309 -0.481 19.75 1 49.53 86 SER A C 1
ATOM 682 O O . SER A 1 86 ? 4.359 -1.517 19.078 1 49.53 86 SER A O 1
ATOM 684 N N . THR A 1 87 ? 5.41 0.117 20.375 1 41.94 87 THR A N 1
ATOM 685 C CA . THR A 1 87 ? 6.688 -0.579 20.25 1 41.94 87 THR A CA 1
ATOM 686 C C . THR A 1 87 ? 6.797 -1.685 21.297 1 41.94 87 THR A C 1
ATOM 688 O O . THR A 1 87 ? 6.332 -1.525 22.438 1 41.94 87 THR A O 1
ATOM 691 N N . PRO A 1 88 ? 6.984 -2.973 21.141 1 32.25 88 PRO A N 1
ATOM 692 C CA . PRO A 1 88 ? 7.176 -3.938 22.234 1 32.25 88 PRO A CA 1
ATOM 693 C C . PRO A 1 88 ? 8.117 -3.426 23.312 1 32.25 88 PRO A C 1
ATOM 695 O O . PRO A 1 88 ? 9.203 -2.932 23.016 1 32.25 88 PRO A O 1
ATOM 698 N N . ASN A 1 89 ? 7.715 -2.781 24.438 1 28.97 89 ASN A N 1
ATOM 699 C CA . ASN A 1 89 ? 8.531 -2.537 25.625 1 28.97 89 ASN A CA 1
ATOM 700 C C . ASN A 1 89 ? 9.352 -3.766 26 1 28.97 89 ASN A C 1
ATOM 702 O O . ASN A 1 89 ? 8.812 -4.871 26.094 1 28.97 89 ASN A O 1
ATOM 706 N N . SER A 1 90 ? 10.695 -3.904 25.953 1 28.53 90 SER A N 1
ATOM 707 C CA . SER A 1 90 ? 11.617 -4.809 26.656 1 28.53 90 SER A CA 1
ATOM 708 C C . SER A 1 90 ? 11.375 -4.793 28.156 1 28.53 90 SER A C 1
ATOM 710 O O . SER A 1 90 ? 12.148 -5.371 28.922 1 28.53 90 SER A O 1
ATOM 712 N N . GLY A 1 91 ? 10.742 -4.023 28.953 1 25 91 GLY A N 1
ATOM 713 C CA . GLY A 1 91 ? 10.734 -4.375 30.359 1 25 91 GLY A CA 1
ATOM 714 C C . GLY A 1 91 ? 10.062 -5.711 30.641 1 25 91 GLY A C 1
ATOM 715 O O . GLY A 1 91 ? 8.836 -5.82 30.578 1 25 91 GLY A O 1
ATOM 716 N N . ALA A 1 92 ? 10.711 -6.875 30.469 1 23.64 92 ALA A N 1
ATOM 717 C CA . ALA A 1 92 ? 10.531 -8.148 31.156 1 23.64 92 ALA A CA 1
ATOM 718 C C . ALA A 1 92 ? 10.516 -7.949 32.688 1 23.64 92 ALA A C 1
ATOM 720 O O . ALA A 1 92 ? 11.555 -7.688 33.281 1 23.64 92 ALA A O 1
ATOM 721 N N . SER A 1 93 ? 9.867 -7.344 33.438 1 23.55 93 SER A N 1
ATOM 722 C CA . SER A 1 93 ? 9.602 -8.195 34.594 1 23.55 93 SER A CA 1
ATOM 723 C C . SER A 1 93 ? 9.094 -9.57 34.156 1 23.55 93 SER A C 1
ATOM 725 O O . SER A 1 93 ? 8.531 -9.711 33.062 1 23.55 93 SER A O 1
ATOM 727 N N . ASN A 1 94 ? 9.531 -10.891 34.812 1 22.81 94 ASN A N 1
ATOM 728 C CA . ASN A 1 94 ? 9.414 -12.344 34.75 1 22.81 94 ASN A CA 1
ATOM 729 C C . ASN A 1 94 ? 7.965 -12.781 34.562 1 22.81 94 ASN A C 1
ATOM 731 O O . ASN A 1 94 ? 7.641 -13.961 34.719 1 22.81 94 ASN A O 1
ATOM 735 N N . SER A 1 95 ? 7.023 -12.172 34.906 1 22.61 95 SER A N 1
ATOM 736 C CA . SER A 1 95 ? 5.879 -13.078 34.875 1 22.61 95 SER A CA 1
ATOM 737 C C . SER A 1 95 ? 5.707 -13.711 33.5 1 22.61 95 SER A C 1
ATOM 739 O O . SER A 1 95 ? 6.062 -13.109 32.5 1 22.61 95 SER A O 1
ATOM 741 N N . SER A 1 96 ? 5.504 -15.133 33.344 1 23.36 96 SER A N 1
ATOM 742 C CA . SER A 1 96 ? 5.355 -16.281 32.438 1 23.36 96 SER A CA 1
ATOM 743 C C . SER A 1 96 ? 4.41 -15.961 31.297 1 23.36 96 SER A C 1
ATOM 745 O O . SER A 1 96 ? 4.078 -16.844 30.5 1 23.36 96 SER A O 1
ATOM 747 N N . THR A 1 97 ? 3.979 -14.891 31.109 1 23.23 97 THR A N 1
ATOM 748 C CA . THR A 1 97 ? 2.887 -15.031 30.156 1 23.23 97 THR A CA 1
ATOM 749 C C . THR A 1 97 ? 3.406 -15.539 28.812 1 23.23 97 THR A C 1
ATOM 751 O O . THR A 1 97 ? 4.199 -14.859 28.156 1 23.23 97 THR A O 1
ATOM 754 N N . GLN A 1 98 ? 3.639 -16.891 28.625 1 22.23 98 GLN A N 1
ATOM 755 C CA . GLN A 1 98 ? 3.834 -17.875 27.562 1 22.23 98 GLN A CA 1
ATOM 756 C C . GLN A 1 98 ? 3.004 -17.531 26.328 1 22.23 98 GLN A C 1
ATOM 758 O O . GLN A 1 98 ? 1.773 -17.594 26.359 1 22.23 98 GLN A O 1
ATOM 763 N N . ALA A 1 99 ? 3.104 -16.609 25.688 1 25.44 99 ALA A N 1
ATOM 764 C CA . ALA A 1 99 ? 2.383 -16.562 24.406 1 25.44 99 ALA A CA 1
ATOM 765 C C . ALA A 1 99 ? 2.576 -17.859 23.625 1 25.44 99 ALA A C 1
ATOM 767 O O . ALA A 1 99 ? 3.701 -18.219 23.266 1 25.44 99 ALA A O 1
ATOM 768 N N . SER A 1 100 ? 1.841 -18.984 23.875 1 23.7 100 SER A N 1
ATOM 769 C CA . SER A 1 100 ? 1.705 -20.281 23.234 1 23.7 100 SER A CA 1
ATOM 770 C C . SER A 1 100 ? 1.668 -20.156 21.719 1 23.7 100 SER A C 1
ATOM 772 O O . SER A 1 100 ? 0.943 -19.312 21.172 1 23.7 100 SER A O 1
ATOM 774 N N . SER A 1 101 ? 2.637 -20.375 20.875 1 26.14 101 SER A N 1
ATOM 775 C CA . SER A 1 101 ? 2.906 -20.828 19.516 1 26.14 101 SER A CA 1
ATOM 776 C C . SER A 1 101 ? 1.73 -21.625 18.969 1 26.14 101 SER A C 1
ATOM 778 O O . SER A 1 101 ? 1.784 -22.109 17.828 1 26.14 101 SER A O 1
ATOM 780 N N . SER A 1 102 ? 0.842 -22.25 19.797 1 25.97 102 SER A N 1
ATOM 781 C CA . SER A 1 102 ? -0.241 -23.203 19.562 1 25.97 102 SER A CA 1
ATOM 782 C C . SER A 1 102 ? -1.368 -22.562 18.75 1 25.97 102 SER A C 1
ATOM 784 O O . SER A 1 102 ? -2.268 -23.25 18.281 1 25.97 102 SER A O 1
ATOM 786 N N . ALA A 1 103 ? -1.538 -21.25 18.906 1 26.89 103 ALA A N 1
ATOM 787 C CA . ALA A 1 103 ? -2.84 -20.812 18.391 1 26.89 103 ALA A CA 1
ATOM 788 C C . ALA A 1 103 ? -2.824 -20.703 16.875 1 26.89 103 ALA A C 1
ATOM 790 O O . ALA A 1 103 ? -3.879 -20.609 16.25 1 26.89 103 ALA A O 1
ATOM 791 N N . LEU A 1 104 ? -1.592 -20.484 16.156 1 29.34 104 LEU A N 1
ATOM 792 C CA . LEU A 1 104 ? -1.682 -20.469 14.703 1 29.34 104 LEU A CA 1
ATOM 793 C C . LEU A 1 104 ? -2.301 -21.75 14.172 1 29.34 104 LEU A C 1
ATOM 795 O O . LEU A 1 104 ? -3.082 -21.734 13.219 1 29.34 104 LEU A O 1
ATOM 799 N N . LEU A 1 105 ? -1.682 -22.844 14.648 1 28.08 105 LEU A N 1
ATOM 800 C CA . LEU A 1 105 ? -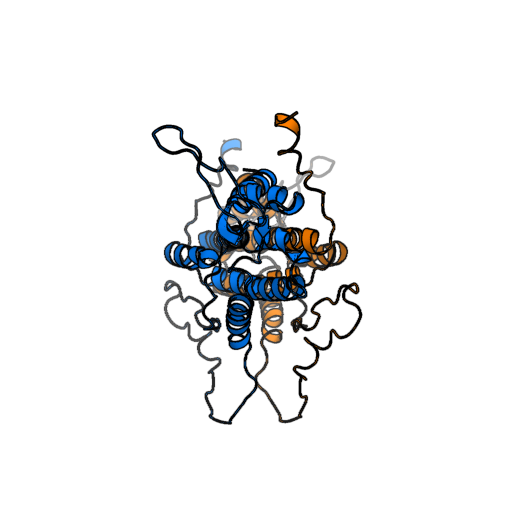1.906 -24.172 14.102 1 28.08 105 LEU A CA 1
ATOM 801 C C . LEU A 1 105 ? -3.242 -24.734 14.57 1 28.08 105 LEU A C 1
ATOM 803 O O . LEU A 1 105 ? -3.607 -25.859 14.211 1 28.08 105 LEU A O 1
ATOM 807 N N . ASN A 1 106 ? -3.693 -24.188 15.586 1 26.84 106 ASN A N 1
ATOM 808 C CA . ASN A 1 106 ? -4.715 -25.109 16.062 1 26.84 106 ASN A CA 1
ATOM 809 C C . ASN A 1 106 ? -5.898 -25.172 15.094 1 26.84 106 ASN A C 1
ATOM 811 O O . ASN A 1 106 ? -7.027 -24.859 15.469 1 26.84 106 ASN A O 1
ATOM 815 N N . SER A 1 107 ? -5.789 -24.656 13.82 1 28.23 107 SER A N 1
ATOM 816 C CA . SER A 1 107 ? -7.039 -24.828 13.086 1 28.23 107 SER A CA 1
ATOM 817 C C . SER A 1 107 ? -7.348 -26.312 12.859 1 28.23 107 SER A C 1
ATOM 819 O O . SER A 1 107 ? -6.781 -26.938 11.961 1 28.23 107 SER A O 1
ATOM 821 N N . THR A 1 108 ? -7.312 -27.094 13.711 1 26.8 108 THR A N 1
ATOM 822 C CA . THR A 1 108 ? -7.844 -28.406 13.391 1 26.8 108 THR A CA 1
ATOM 823 C C . THR A 1 108 ? -9.211 -28.297 12.719 1 26.8 108 THR A C 1
ATOM 825 O O . THR A 1 108 ? -9.781 -29.297 12.281 1 26.8 108 THR A O 1
ATOM 828 N N . GLY A 1 109 ? -10.148 -27.375 13.188 1 25.91 109 GLY A N 1
ATOM 829 C CA . GLY A 1 109 ? -11.461 -27.828 12.758 1 25.91 109 GLY A CA 1
ATOM 830 C C . GLY A 1 109 ? -11.641 -27.781 11.25 1 25.91 109 GLY A C 1
ATOM 831 O O . GLY A 1 109 ? -10.75 -27.312 10.531 1 25.91 109 GLY A O 1
ATOM 832 N N . ASN A 1 110 ? -12.938 -27.906 10.703 1 25.17 110 ASN A N 1
ATOM 833 C CA . ASN A 1 110 ? -13.484 -27.984 9.352 1 25.17 110 ASN A CA 1
ATOM 834 C C . ASN A 1 110 ? -13.047 -26.812 8.492 1 25.17 110 ASN A C 1
ATOM 836 O O . ASN A 1 110 ? -13.141 -25.656 8.922 1 25.17 110 ASN A O 1
ATOM 840 N N . PRO A 1 111 ? -12.227 -26.859 7.348 1 29.42 111 PRO A N 1
ATOM 841 C CA . PRO A 1 111 ? -11.625 -25.891 6.438 1 29.42 111 PRO A CA 1
ATOM 842 C C . PRO A 1 111 ? -12.555 -24.719 6.133 1 29.42 111 PRO A C 1
ATOM 844 O O . PRO A 1 111 ? -12.164 -23.781 5.43 1 29.42 111 PRO A O 1
ATOM 847 N N . ALA A 1 112 ? -13.844 -24.859 6.031 1 27.95 112 ALA A N 1
ATOM 848 C CA . ALA A 1 112 ? -14.812 -23.844 5.648 1 27.95 112 ALA A CA 1
ATOM 849 C C . ALA A 1 112 ? -14.734 -22.641 6.586 1 27.95 112 ALA A C 1
ATOM 851 O O . ALA A 1 112 ? -15.414 -21.625 6.371 1 27.95 112 ALA A O 1
ATOM 852 N N . SER A 1 113 ? -14.602 -22.781 7.863 1 28.41 113 SER A N 1
ATOM 853 C CA . SER A 1 113 ? -14.711 -21.688 8.82 1 28.41 113 SER A CA 1
ATOM 854 C C . SER A 1 113 ? -13.555 -20.703 8.68 1 28.41 113 SER A C 1
ATOM 856 O O . SER A 1 113 ? -12.391 -21.109 8.68 1 28.41 113 SER A O 1
ATOM 858 N N . THR A 1 114 ? -13.719 -19.469 8.172 1 31.19 114 THR A N 1
ATOM 859 C CA . THR A 1 114 ? -12.922 -18.281 7.887 1 31.19 114 THR A CA 1
ATOM 860 C C . THR A 1 114 ? -11.883 -18.062 8.984 1 31.19 114 THR A C 1
ATOM 862 O O . THR A 1 114 ? -12.203 -17.547 10.062 1 31.19 114 THR A O 1
ATOM 865 N N . ALA A 1 115 ? -11.188 -19.047 9.469 1 28.36 115 ALA A N 1
ATOM 866 C CA . ALA A 1 115 ? -10.172 -18.891 10.5 1 28.36 115 ALA A CA 1
ATOM 867 C C . ALA A 1 115 ? -9.242 -17.719 10.188 1 28.36 115 ALA A C 1
ATOM 869 O O . ALA A 1 115 ? -8.539 -17.734 9.18 1 28.36 115 ALA A O 1
ATOM 870 N N . HIS A 1 116 ? -9.688 -16.516 10.508 1 31.34 116 HIS A N 1
ATOM 871 C CA . HIS A 1 116 ? -8.969 -15.242 10.523 1 31.34 116 HIS A CA 1
ATOM 872 C C . HIS A 1 116 ? -7.602 -15.398 11.188 1 31.34 116 HIS A C 1
ATOM 874 O O . HIS A 1 116 ? -7.5 -15.93 12.297 1 31.34 116 HIS A O 1
ATOM 880 N N . PRO A 1 117 ? -6.637 -15.758 10.492 1 31.52 117 PRO A N 1
ATOM 881 C CA . PRO A 1 117 ? -5.367 -15.727 11.227 1 31.52 117 PRO A CA 1
ATOM 882 C C . PRO A 1 117 ? -5.324 -14.633 12.289 1 31.52 117 PRO A C 1
ATOM 884 O O . PRO A 1 117 ? -5.297 -13.445 11.961 1 31.52 117 PRO A O 1
ATOM 887 N N . SER A 1 118 ? -6.082 -14.672 13.281 1 30.44 118 SER A N 1
ATOM 888 C CA . SER A 1 118 ? -6.258 -13.836 14.469 1 30.44 118 SER A CA 1
ATOM 889 C C . SER A 1 118 ? -4.91 -13.445 15.07 1 30.44 118 SER A C 1
ATOM 891 O O . SER A 1 118 ? -4.836 -12.531 15.891 1 30.44 118 SER A O 1
ATOM 893 N N . ASN A 1 119 ? -3.996 -14.445 15.07 1 30.28 119 ASN A N 1
ATOM 894 C CA . ASN A 1 119 ? -2.924 -14.133 16 1 30.28 119 ASN A CA 1
ATOM 895 C C . ASN A 1 119 ? -2.1 -12.938 15.539 1 30.28 119 ASN A C 1
ATOM 897 O O . ASN A 1 119 ? -0.89 -12.883 15.766 1 30.28 119 ASN A O 1
ATOM 901 N N . PHE A 1 120 ? -2.357 -12.375 14.453 1 35.22 120 PHE A N 1
ATOM 902 C CA . PHE A 1 120 ? -1.556 -11.172 14.242 1 35.22 120 PHE A CA 1
ATOM 903 C C . PHE A 1 120 ? -1.608 -10.266 15.469 1 35.22 120 PHE A C 1
ATOM 905 O O . PHE A 1 120 ? -2.691 -9.945 15.961 1 35.22 120 PHE A O 1
ATOM 912 N N . ILE A 1 121 ? -0.694 -10.445 16.391 1 32.84 121 ILE A N 1
ATOM 913 C CA . ILE A 1 121 ? -0.566 -9.438 17.438 1 32.84 121 ILE A CA 1
ATOM 914 C C . ILE A 1 121 ? -0.964 -8.07 16.906 1 32.84 121 ILE A C 1
ATOM 916 O O . ILE A 1 121 ? -0.265 -7.504 16.062 1 32.84 121 ILE A O 1
ATOM 920 N N . PHE A 1 122 ? -2.197 -8.016 16.609 1 37.44 122 PHE A N 1
ATOM 921 C CA . PHE A 1 122 ? -2.73 -6.668 16.438 1 37.44 122 PHE A CA 1
ATOM 922 C C . PHE A 1 122 ? -2.096 -5.707 17.438 1 37.44 122 PHE A C 1
ATOM 924 O O . PHE A 1 122 ? -2.051 -5.988 18.641 1 37.44 122 PHE A O 1
ATOM 931 N N . LEU A 1 123 ? -0.953 -5.293 17.156 1 39.56 123 LEU A N 1
ATOM 932 C CA . LEU A 1 123 ? -0.543 -4.164 17.984 1 39.56 123 LEU A CA 1
ATOM 933 C C . LEU A 1 123 ? -1.758 -3.412 18.516 1 39.56 123 LEU A C 1
ATOM 935 O O . LEU A 1 123 ? -2.635 -3.016 17.734 1 39.56 123 LEU A O 1
ATOM 939 N N . ASP A 1 124 ? -2.33 -3.922 19.5 1 42.53 124 ASP A N 1
ATOM 940 C CA . ASP A 1 124 ? -3.336 -3.25 20.328 1 42.53 124 ASP A CA 1
ATOM 941 C C . ASP A 1 124 ? -3.232 -1.732 20.188 1 42.53 124 ASP A C 1
ATOM 943 O O . ASP A 1 124 ? -4.023 -0.995 20.781 1 42.53 124 ASP A O 1
ATOM 947 N N . ALA A 1 125 ? -2.129 -1.265 19.828 1 48.47 125 ALA A N 1
ATOM 948 C CA . ALA A 1 125 ? -2.07 0.179 20.047 1 48.47 125 ALA A CA 1
ATOM 949 C C . ALA A 1 125 ? -2.961 0.917 19.047 1 48.47 125 ALA A C 1
ATOM 951 O O . ALA A 1 125 ? -2.934 0.63 17.844 1 48.47 125 ALA A O 1
ATOM 952 N N . GLU A 1 126 ? -4.148 1.413 19.516 1 62.88 126 GLU A N 1
ATOM 953 C CA . GLU A 1 126 ? -5.113 2.305 18.875 1 62.88 126 GLU A CA 1
ATOM 954 C C . GLU A 1 126 ? -4.414 3.352 18.016 1 62.88 126 GLU A C 1
ATOM 956 O O . GLU A 1 126 ? -3.42 3.947 18.438 1 62.88 126 GLU A O 1
ATOM 961 N N . ILE A 1 127 ? -4.508 3.242 16.688 1 78 127 ILE A N 1
ATOM 962 C CA . ILE A 1 127 ? -4.008 4.277 15.797 1 78 127 ILE A CA 1
ATOM 963 C C . ILE A 1 127 ? -4.746 5.586 16.047 1 78 127 ILE A C 1
ATOM 965 O O . ILE A 1 127 ? -5.969 5.598 16.219 1 78 127 ILE A O 1
ATOM 969 N N . ALA A 1 128 ? -3.965 6.613 16.375 1 89.25 128 ALA A N 1
ATOM 970 C CA . ALA A 1 128 ? -4.562 7.926 16.609 1 89.25 128 ALA A CA 1
ATOM 971 C C . ALA A 1 128 ? -5.418 8.352 15.422 1 89.25 128 ALA A C 1
ATOM 973 O O . ALA A 1 128 ? -5.07 8.078 14.266 1 89.25 128 ALA A O 1
ATOM 974 N N . ASN A 1 129 ? -6.551 8.984 15.711 1 91.56 129 ASN A N 1
ATOM 975 C CA . ASN A 1 129 ? -7.43 9.508 14.672 1 91.56 129 ASN A CA 1
ATOM 976 C C . ASN A 1 129 ? -6.875 10.797 14.062 1 91.56 129 ASN A C 1
ATOM 978 O O . ASN A 1 129 ? -7.156 11.891 14.555 1 91.56 129 ASN A O 1
ATOM 982 N N . LEU A 1 130 ? -6.125 10.648 13.039 1 94 130 LEU A N 1
ATOM 983 C CA . LEU A 1 130 ? -5.457 11.781 12.398 1 94 130 LEU A CA 1
ATOM 984 C C . LEU A 1 130 ? -6.461 12.656 11.656 1 94 130 LEU A C 1
ATOM 986 O O . LEU A 1 130 ? -6.301 13.875 11.602 1 94 130 LEU A O 1
ATOM 990 N N . ARG A 1 131 ? -7.516 12.039 11.172 1 93.44 131 ARG A N 1
ATOM 991 C CA . ARG A 1 131 ? -8.516 12.758 10.398 1 93.44 131 ARG A CA 1
ATOM 992 C C . ARG A 1 131 ? -9.266 13.766 11.266 1 93.44 131 ARG A C 1
ATOM 994 O O . ARG A 1 131 ? -9.602 14.859 10.805 1 93.44 131 ARG A O 1
ATOM 1001 N N . SER A 1 132 ? -9.5 13.391 12.508 1 94 132 SER A N 1
ATOM 1002 C CA . SER A 1 132 ? -10.156 14.305 13.43 1 94 132 SER A CA 1
ATOM 1003 C C . SER A 1 132 ? -9.289 15.523 13.719 1 94 132 SER A C 1
ATOM 1005 O O . SER A 1 132 ? -9.812 16.594 14.023 1 94 132 SER A O 1
ATOM 1007 N N . ILE A 1 133 ? -7.988 15.312 13.656 1 94.5 133 ILE A N 1
ATOM 1008 C CA . ILE A 1 133 ? -7.047 16.406 13.852 1 94.5 133 ILE A CA 1
ATOM 1009 C C . ILE A 1 133 ? -7.004 17.281 12.594 1 94.5 133 ILE A C 1
ATOM 1011 O O . ILE A 1 133 ? -7.176 18.5 12.664 1 94.5 133 ILE A O 1
ATOM 1015 N N . SER A 1 134 ? -6.867 16.672 11.469 1 95.25 134 SER A N 1
ATOM 1016 C CA . SER A 1 134 ? -6.879 17.328 10.164 1 95.25 134 SER A CA 1
ATOM 1017 C C . SER A 1 134 ? -7.09 16.312 9.047 1 95.25 134 SER A C 1
ATOM 1019 O O . SER A 1 134 ? -6.332 15.344 8.922 1 95.25 134 SER A O 1
ATOM 1021 N N . PRO A 1 135 ? -8.047 16.562 8.195 1 94.75 135 PRO A N 1
ATOM 1022 C CA . PRO A 1 135 ? -8.281 15.625 7.094 1 94.75 135 PRO A CA 1
ATOM 1023 C C . PRO A 1 135 ? -7.145 15.617 6.074 1 94.75 135 PRO A C 1
ATOM 1025 O O . PRO A 1 135 ? -6.977 14.648 5.336 1 94.75 135 PRO A O 1
ATOM 1028 N N . PHE A 1 136 ? -6.363 16.672 6.02 1 94.94 136 PHE A N 1
ATOM 1029 C CA . PHE A 1 136 ? -5.227 16.812 5.117 1 94.94 136 PHE A CA 1
ATOM 1030 C C . PHE A 1 136 ? -3.943 17.078 5.891 1 94.94 136 PHE A C 1
ATOM 1032 O O . PHE A 1 136 ? -3.166 17.969 5.523 1 94.94 136 PHE A O 1
ATOM 1039 N N . PHE A 1 137 ? -3.736 16.297 6.91 1 95.06 137 PHE A N 1
ATOM 1040 C CA . PHE A 1 137 ? -2.719 16.547 7.926 1 95.06 137 PHE A CA 1
ATOM 1041 C C . PHE A 1 137 ? -1.346 16.703 7.289 1 95.06 137 PHE A C 1
ATOM 1043 O O . PHE A 1 137 ? -0.684 17.734 7.492 1 95.06 137 PHE A O 1
ATOM 1050 N N . TYR A 1 138 ? -0.918 15.766 6.457 1 92.25 138 TYR A N 1
ATOM 1051 C CA . TYR A 1 138 ? 0.43 15.797 5.902 1 92.25 138 TYR A CA 1
ATOM 1052 C C . TYR A 1 138 ? 0.562 16.906 4.863 1 92.25 138 TYR A C 1
ATOM 1054 O O . TYR A 1 138 ? 1.566 17.625 4.832 1 92.25 138 TYR A O 1
ATOM 1062 N N . LYS A 1 139 ? -0.437 17.062 4.051 1 91.12 139 LYS A N 1
ATOM 1063 C CA . LYS A 1 139 ? -0.395 18.094 3.025 1 91.12 139 LYS A CA 1
ATOM 1064 C C . LYS A 1 139 ? -0.392 19.5 3.648 1 91.12 139 LYS A C 1
ATOM 1066 O O . LYS A 1 139 ? 0.335 20.375 3.193 1 91.12 139 LYS A O 1
ATOM 1071 N N . PHE A 1 140 ? -1.236 19.609 4.676 1 92.62 140 PHE A N 1
ATOM 1072 C CA . PHE A 1 140 ? -1.322 20.891 5.363 1 92.62 140 PHE A CA 1
ATOM 1073 C C . PHE A 1 140 ? -0.016 21.203 6.082 1 92.62 140 PHE A C 1
ATOM 1075 O O . PHE A 1 140 ? 0.421 22.359 6.109 1 92.62 140 PHE A O 1
ATOM 1082 N N . ALA A 1 141 ? 0.65 20.203 6.613 1 91.5 141 ALA A N 1
ATOM 1083 C CA . ALA A 1 141 ? 1.897 20.359 7.355 1 91.5 141 ALA A CA 1
ATOM 1084 C C . ALA A 1 141 ? 3.006 20.906 6.453 1 91.5 141 ALA A C 1
ATOM 1086 O O . ALA A 1 141 ? 3.91 21.594 6.918 1 91.5 141 ALA A O 1
ATOM 1087 N N . GLU A 1 142 ? 2.883 20.641 5.207 1 86.75 142 GLU A N 1
ATOM 1088 C CA . GLU A 1 142 ? 3.877 21.109 4.246 1 86.75 142 GLU A CA 1
ATOM 1089 C C . GLU A 1 142 ? 3.961 22.641 4.238 1 86.75 142 GLU A C 1
ATOM 1091 O O . GLU A 1 142 ? 5.012 23.203 3.922 1 86.75 142 GLU A O 1
ATOM 1096 N N . ARG A 1 143 ? 2.891 23.25 4.645 1 86.56 143 ARG A N 1
ATOM 1097 C CA . ARG A 1 143 ? 2.82 24.703 4.582 1 86.56 143 ARG A CA 1
ATOM 1098 C C . ARG A 1 143 ? 3.473 25.328 5.805 1 86.56 143 ARG A C 1
ATOM 1100 O O . ARG A 1 143 ? 3.812 26.516 5.793 1 86.56 143 ARG A O 1
ATOM 1107 N N . PHE A 1 144 ? 3.727 24.531 6.801 1 87.38 144 PHE A N 1
ATOM 1108 C CA . PHE A 1 144 ? 4.156 25.109 8.07 1 87.38 144 PHE A CA 1
ATOM 1109 C C . PHE A 1 144 ? 5.527 24.578 8.469 1 87.38 144 PHE A C 1
ATOM 1111 O O . PHE A 1 144 ? 6.086 24.984 9.484 1 87.38 144 PHE A O 1
ATOM 1118 N N . VAL A 1 145 ? 6.07 23.75 7.707 1 80.56 145 VAL A N 1
ATOM 1119 C CA . VAL A 1 145 ? 7.312 23.062 8.07 1 80.56 145 VAL A CA 1
ATOM 1120 C C . VAL A 1 145 ? 8.406 24.094 8.328 1 80.56 145 VAL A C 1
ATOM 1122 O O . VAL A 1 145 ? 9.242 23.906 9.219 1 80.56 145 VAL A O 1
ATOM 1125 N N . GLU A 1 146 ? 8.352 25.203 7.676 1 74.69 146 GLU A N 1
ATOM 1126 C CA . GLU A 1 146 ? 9.375 26.219 7.84 1 74.69 146 GLU A CA 1
ATOM 1127 C C . GLU A 1 146 ? 9.156 27.031 9.117 1 74.69 146 GLU A C 1
ATOM 1129 O O . GLU A 1 146 ? 10.086 27.656 9.625 1 74.69 146 GLU A O 1
ATOM 1134 N N . LEU A 1 147 ? 7.922 27.031 9.609 1 73 147 LEU A N 1
ATOM 1135 C CA . LEU A 1 147 ? 7.57 27.859 10.758 1 73 147 LEU A CA 1
ATOM 1136 C C . LEU A 1 147 ? 7.922 27.141 12.062 1 73 147 LEU A C 1
ATOM 1138 O O . LEU A 1 147 ? 8.023 27.766 13.117 1 73 147 LEU A O 1
ATOM 1142 N N . SER A 1 148 ? 8.023 25.859 12.078 1 75.19 148 SER A N 1
ATOM 1143 C CA . SER A 1 148 ? 8.281 25.078 13.281 1 75.19 148 SER A CA 1
ATOM 1144 C C . SER A 1 148 ? 9.492 24.172 13.102 1 75.19 148 SER A C 1
ATOM 1146 O O . SER A 1 148 ? 9.492 23.281 12.242 1 75.19 148 SER A O 1
ATOM 1148 N N . PRO A 1 149 ? 10.5 24.484 14.008 1 77.19 149 PRO A N 1
ATOM 1149 C CA . PRO A 1 149 ? 11.664 23.594 13.953 1 77.19 149 PRO A CA 1
ATOM 1150 C C . PRO A 1 149 ? 11.32 22.156 14.336 1 77.19 149 PRO A C 1
ATOM 1152 O O . PRO A 1 149 ? 10.398 21.922 15.125 1 77.19 149 PRO A O 1
ATOM 1155 N N . ASN A 1 150 ? 11.633 21.156 13.758 1 82.88 150 ASN A N 1
ATOM 1156 C CA . ASN A 1 150 ? 11.523 19.734 14.094 1 82.88 150 ASN A CA 1
ATOM 1157 C C . ASN A 1 150 ? 10.242 19.125 13.539 1 82.88 150 ASN A C 1
ATOM 1159 O O . ASN A 1 150 ? 9.969 17.938 13.75 1 82.88 150 ASN A O 1
ATOM 1163 N N . LEU A 1 151 ? 9.336 20.094 13.016 1 87.5 151 LEU A N 1
ATOM 1164 C CA . LEU A 1 151 ? 8.086 19.578 12.477 1 87.5 151 LEU A CA 1
ATOM 1165 C C . LEU A 1 151 ? 8.344 18.531 11.414 1 87.5 151 LEU A C 1
ATOM 1167 O O . LEU A 1 151 ? 7.629 17.516 11.344 1 87.5 151 LEU A O 1
ATOM 1171 N N . SER A 1 152 ? 9.383 18.797 10.672 1 85.94 152 SER A N 1
ATOM 1172 C CA . SER A 1 152 ? 9.727 17.859 9.617 1 85.94 152 SER A CA 1
ATOM 1173 C C . SER A 1 152 ? 10.086 16.484 10.188 1 85.94 152 SER A C 1
ATOM 1175 O O . SER A 1 152 ? 9.633 15.461 9.688 1 85.94 152 SER A O 1
ATOM 1177 N N . GLN A 1 153 ? 10.891 16.516 11.234 1 85.94 153 GLN A N 1
ATOM 1178 C CA . GLN A 1 153 ? 11.297 15.266 11.883 1 85.94 153 GLN A CA 1
ATOM 1179 C C . GLN A 1 153 ? 10.109 14.562 12.523 1 85.94 153 GLN A C 1
ATOM 1181 O O . GLN A 1 153 ? 9.961 13.344 12.391 1 85.94 153 GLN A O 1
ATOM 1186 N N . PHE A 1 154 ? 9.375 15.32 13.172 1 90.25 154 PHE A N 1
ATOM 1187 C CA . PHE A 1 154 ? 8.156 14.797 13.797 1 90.25 154 PHE A CA 1
ATOM 1188 C C . PHE A 1 154 ? 7.262 14.133 12.758 1 90.25 154 PHE A C 1
ATOM 1190 O O . PHE A 1 154 ? 6.82 12.992 12.953 1 90.25 154 PHE A O 1
ATOM 1197 N N . LEU A 1 155 ? 7.016 14.844 11.617 1 90.94 155 LEU A N 1
ATOM 1198 C CA . LEU A 1 155 ? 6.129 14.352 10.57 1 90.94 155 LEU A CA 1
ATOM 1199 C C . LEU A 1 155 ? 6.664 13.055 9.969 1 90.94 155 LEU A C 1
ATOM 1201 O O . LEU A 1 155 ? 5.898 12.133 9.688 1 90.94 155 LEU A O 1
ATOM 1205 N N . SER A 1 156 ? 7.922 13.031 9.781 1 87.44 156 SER A N 1
ATOM 1206 C CA . SER A 1 156 ? 8.531 11.844 9.203 1 87.44 156 SER A CA 1
ATOM 1207 C C . SER A 1 156 ? 8.367 10.633 10.117 1 87.44 156 SER A C 1
ATOM 1209 O O . SER A 1 156 ? 8.07 9.531 9.648 1 87.44 156 SER A O 1
ATOM 1211 N N . LEU A 1 157 ? 8.516 10.875 11.383 1 87.38 157 LEU A N 1
ATOM 1212 C CA . LEU A 1 157 ? 8.383 9.797 12.367 1 87.38 157 LEU A CA 1
ATOM 1213 C C . LEU A 1 157 ? 6.953 9.273 12.406 1 87.38 157 LEU A C 1
ATOM 1215 O O . LEU A 1 157 ? 6.73 8.062 12.375 1 87.38 157 LEU A O 1
ATOM 1219 N N . ILE A 1 158 ? 6.051 10.141 12.43 1 90.69 158 ILE A N 1
ATOM 1220 C CA . ILE A 1 158 ? 4.637 9.773 12.469 1 90.69 158 ILE A CA 1
ATOM 1221 C C . ILE A 1 158 ? 4.262 9.039 11.188 1 90.69 158 ILE A C 1
ATOM 1223 O O . ILE A 1 158 ? 3.604 7.996 11.234 1 90.69 158 ILE A O 1
ATOM 1227 N N . PHE A 1 159 ? 4.75 9.578 10.117 1 90.88 159 PHE A N 1
ATOM 1228 C CA . PHE A 1 159 ? 4.441 9.023 8.812 1 90.88 159 PHE A CA 1
ATOM 1229 C C . PHE A 1 159 ? 4.922 7.578 8.711 1 90.88 159 PHE A C 1
ATOM 1231 O O . PHE A 1 159 ? 4.152 6.688 8.336 1 90.88 159 PHE A O 1
ATOM 1238 N N . LEU A 1 160 ? 6.098 7.332 9.062 1 85.5 160 LEU A N 1
ATOM 1239 C CA . LEU A 1 160 ? 6.703 6.012 8.914 1 85.5 160 LEU A CA 1
ATOM 1240 C C . LEU A 1 160 ? 6.012 4.996 9.82 1 85.5 160 LEU A C 1
ATOM 1242 O O . LEU A 1 160 ? 5.766 3.861 9.414 1 85.5 160 LEU A O 1
ATOM 1246 N N . ASN A 1 161 ? 5.734 5.414 10.969 1 86.88 161 ASN A N 1
ATOM 1247 C CA . ASN A 1 161 ? 5.066 4.52 11.906 1 86.88 161 ASN A CA 1
ATOM 1248 C C . ASN A 1 161 ? 3.643 4.199 11.461 1 86.88 161 ASN A C 1
ATOM 1250 O O . ASN A 1 161 ? 3.229 3.039 11.484 1 86.88 161 ASN A O 1
ATOM 1254 N N . ARG A 1 162 ? 2.92 5.191 11.023 1 89.56 162 ARG A N 1
ATOM 1255 C CA . ARG A 1 162 ? 1.525 4.992 10.641 1 89.56 162 ARG A CA 1
ATOM 1256 C C . ARG A 1 162 ? 1.422 4.195 9.344 1 89.56 162 ARG A C 1
ATOM 1258 O O . ARG A 1 162 ? 0.459 3.451 9.141 1 89.56 162 ARG A O 1
ATOM 1265 N N . LEU A 1 163 ? 2.404 4.336 8.531 1 87.88 163 LEU A N 1
ATOM 1266 C CA . LEU A 1 163 ? 2.43 3.559 7.297 1 87.88 163 LEU A CA 1
ATOM 1267 C C . LEU A 1 163 ? 2.432 2.064 7.598 1 87.88 163 LEU A C 1
ATOM 1269 O O . LEU A 1 163 ? 1.683 1.303 6.98 1 87.88 163 LEU A O 1
ATOM 1273 N N . GLN A 1 164 ? 3.229 1.702 8.469 1 82.62 164 GLN A N 1
ATOM 1274 C CA . GLN A 1 164 ? 3.314 0.294 8.844 1 82.62 164 GLN A CA 1
ATOM 1275 C C . GLN A 1 164 ? 1.998 -0.199 9.438 1 82.62 164 GLN A C 1
ATOM 1277 O O . GLN A 1 164 ? 1.511 -1.272 9.07 1 82.62 164 GLN A O 1
ATOM 1282 N N . ARG A 1 165 ? 1.474 0.588 10.266 1 84.44 165 ARG A N 1
ATOM 1283 C CA . ARG A 1 165 ? 0.227 0.224 10.93 1 84.44 165 ARG A CA 1
ATOM 1284 C C . ARG A 1 165 ? -0.921 0.133 9.93 1 84.44 165 ARG A C 1
ATOM 1286 O O . ARG A 1 165 ? -1.785 -0.739 10.047 1 84.44 165 ARG A O 1
ATOM 1293 N N . LEU A 1 166 ? -0.913 1.043 9.062 1 88 166 LEU A N 1
ATOM 1294 C CA . LEU A 1 166 ? -1.944 1.082 8.031 1 88 166 LEU A CA 1
ATOM 1295 C C . LEU A 1 166 ? -1.997 -0.234 7.266 1 88 166 LEU A C 1
ATOM 1297 O O . LEU A 1 166 ? -3.078 -0.778 7.031 1 88 166 LEU A O 1
ATOM 1301 N N . VAL A 1 167 ? -0.941 -0.767 6.949 1 81.88 167 VAL A N 1
ATOM 1302 C CA . VAL A 1 167 ? -0.88 -2 6.172 1 81.88 167 VAL A CA 1
ATOM 1303 C C . VAL A 1 167 ? -1.329 -3.178 7.035 1 81.88 167 VAL A C 1
ATOM 1305 O O . VAL A 1 167 ? -2.059 -4.055 6.566 1 81.88 167 VAL A O 1
ATOM 1308 N N . LEU A 1 168 ? -0.832 -3.209 8.266 1 79.62 168 LEU A N 1
ATOM 1309 C CA . LEU A 1 168 ? -1.24 -4.266 9.188 1 79.62 168 LEU A CA 1
ATOM 1310 C C . LEU A 1 168 ? -2.758 -4.289 9.344 1 79.62 168 LEU A C 1
ATOM 1312 O O . LEU A 1 168 ? -3.369 -5.359 9.336 1 79.62 168 LEU A O 1
ATOM 1316 N N . LEU A 1 169 ? -3.295 -3.125 9.414 1 83.81 169 LEU A N 1
ATOM 1317 C CA . LEU A 1 169 ? -4.742 -3.018 9.562 1 83.81 169 LEU A CA 1
ATOM 1318 C C . LEU A 1 169 ? -5.453 -3.484 8.289 1 83.81 169 LEU A C 1
ATOM 1320 O O . LEU A 1 169 ? -6.539 -4.062 8.359 1 83.81 169 LEU A O 1
ATOM 1324 N N . SER A 1 170 ? -4.859 -3.215 7.168 1 85.12 170 SER A N 1
ATOM 1325 C CA . SER A 1 170 ? -5.461 -3.631 5.906 1 85.12 170 SER A CA 1
ATOM 1326 C C . SER A 1 170 ? -5.57 -5.148 5.816 1 85.12 170 SER A C 1
ATOM 1328 O O . SER A 1 170 ? -6.434 -5.676 5.113 1 85.12 170 SER A O 1
ATOM 1330 N N . ASN A 1 171 ? -4.633 -5.844 6.512 1 77.81 171 ASN A N 1
ATOM 1331 C CA . ASN A 1 171 ? -4.633 -7.301 6.523 1 77.81 171 ASN A CA 1
ATOM 1332 C C . ASN A 1 171 ? -5.812 -7.855 7.316 1 77.81 171 ASN A C 1
ATOM 1334 O O . ASN A 1 171 ? -6.273 -8.969 7.055 1 77.81 171 ASN A O 1
ATOM 1338 N N . THR A 1 172 ? -6.164 -7.141 8.297 1 72.38 172 THR A N 1
ATOM 1339 C CA . THR A 1 172 ? -7.211 -7.617 9.195 1 72.38 172 THR A CA 1
ATOM 1340 C C . THR A 1 172 ? -8.578 -7.09 8.758 1 72.38 172 THR A C 1
ATOM 1342 O O . THR A 1 172 ? -9.609 -7.547 9.25 1 72.38 172 THR A O 1
ATOM 1345 N N . ALA A 1 173 ? -8.523 -6.07 7.953 1 63.38 173 ALA A N 1
ATOM 1346 C CA . ALA A 1 173 ? -9.773 -5.449 7.527 1 63.38 173 ALA A CA 1
ATOM 1347 C C . ALA A 1 173 ? -10.617 -6.418 6.707 1 63.38 173 ALA A C 1
ATOM 1349 O O . ALA A 1 173 ? -10.617 -6.363 5.477 1 63.38 173 ALA A O 1
ATOM 1350 N N . ALA A 1 174 ? -10.867 -7.492 7.457 1 59.72 174 ALA A N 1
ATOM 1351 C CA . ALA A 1 174 ? -11.766 -8.484 6.875 1 59.72 174 ALA A CA 1
ATOM 1352 C C . ALA A 1 174 ? -13.18 -7.93 6.727 1 59.72 174 ALA A C 1
ATOM 1354 O O . ALA A 1 174 ? -13.852 -7.656 7.723 1 59.72 174 ALA A O 1
ATOM 1355 N N . GLY A 1 175 ? -13.5 -7.387 5.582 1 61.88 175 GLY A N 1
ATOM 1356 C CA . GLY A 1 175 ? -14.867 -6.973 5.281 1 61.88 175 GLY A CA 1
ATOM 1357 C C . GLY A 1 175 ? -15.023 -5.465 5.195 1 61.88 175 GLY A C 1
ATOM 1358 O O . GLY A 1 175 ? -14.195 -4.715 5.715 1 61.88 175 GLY A O 1
ATOM 1359 N N . ALA A 1 176 ? -15.953 -5.039 4.605 1 64.94 176 ALA A N 1
ATOM 1360 C CA . ALA A 1 176 ? -16.266 -3.648 4.289 1 64.94 176 ALA A CA 1
ATOM 1361 C C . ALA A 1 176 ? -16.453 -2.822 5.559 1 64.94 176 ALA A C 1
ATOM 1363 O O . ALA A 1 176 ? -16.047 -1.658 5.613 1 64.94 176 ALA A O 1
ATOM 1364 N N . GLU A 1 177 ? -17 -3.406 6.586 1 63.56 177 GLU A N 1
ATOM 1365 C CA . GLU A 1 177 ? -17.312 -2.664 7.805 1 63.56 177 GLU A CA 1
ATOM 1366 C C . GLU A 1 177 ? -16.031 -2.268 8.539 1 63.56 177 GLU A C 1
ATOM 1368 O O . GLU A 1 177 ? -15.898 -1.131 9 1 63.56 177 GLU A O 1
ATOM 1373 N N . MET A 1 178 ? -15.148 -3.207 8.648 1 67.06 178 MET A N 1
ATOM 1374 C CA . MET A 1 178 ? -13.883 -2.922 9.32 1 67.06 178 MET A CA 1
ATOM 1375 C C . MET A 1 178 ? -13.055 -1.919 8.523 1 67.06 178 MET A C 1
ATOM 1377 O O . MET A 1 178 ? -12.422 -1.032 9.102 1 67.06 178 MET A O 1
ATOM 1381 N N . GLU A 1 179 ? -13.242 -2.062 7.254 1 74.44 179 GLU A N 1
ATOM 1382 C CA . GLU A 1 179 ? -12.547 -1.133 6.371 1 74.44 179 GLU A CA 1
ATOM 1383 C C . GLU A 1 179 ? -13.016 0.302 6.598 1 74.44 179 GLU A C 1
ATOM 1385 O O . GLU A 1 179 ? -12.195 1.222 6.68 1 74.44 179 GLU A O 1
ATOM 1390 N N . ARG A 1 180 ? -14.328 0.414 6.758 1 73.25 180 ARG A N 1
ATOM 1391 C CA . ARG A 1 180 ? -14.914 1.735 6.945 1 73.25 180 ARG A CA 1
ATOM 1392 C C . ARG A 1 180 ? -14.516 2.326 8.297 1 73.25 180 ARG A C 1
ATOM 1394 O O . ARG A 1 180 ? -14.281 3.531 8.406 1 73.25 180 ARG A O 1
ATOM 1401 N N . GLY A 1 181 ? -14.422 1.478 9.234 1 76.75 181 GLY A N 1
ATOM 1402 C CA . GLY A 1 181 ? -14.047 1.941 10.562 1 76.75 181 GLY A CA 1
ATOM 1403 C C . GLY A 1 181 ? -12.641 2.512 10.617 1 76.75 181 GLY A C 1
ATOM 1404 O O . GLY A 1 181 ? -12.414 3.57 11.211 1 76.75 181 GLY A O 1
ATOM 1405 N N . TYR A 1 182 ? -11.711 1.996 9.852 1 80.62 182 TYR A N 1
ATOM 1406 C CA . TYR A 1 182 ? -10.32 2.436 9.891 1 80.62 182 TYR A CA 1
ATOM 1407 C C . TYR A 1 182 ? -10.125 3.688 9.047 1 80.62 182 TYR A C 1
ATOM 1409 O O . TYR A 1 182 ? -9.289 4.535 9.367 1 80.62 182 TYR A O 1
ATOM 1417 N N . VAL A 1 183 ? -10.977 3.842 8.047 1 84.38 183 VAL A N 1
ATOM 1418 C CA . VAL A 1 183 ? -10.812 4.934 7.09 1 84.38 183 VAL A CA 1
ATOM 1419 C C . VAL A 1 183 ? -11.062 6.27 7.781 1 84.38 183 VAL A C 1
ATOM 1421 O O . VAL A 1 183 ? -10.469 7.285 7.414 1 84.38 183 VAL A O 1
ATOM 1424 N N . ASP A 1 184 ? -11.781 6.223 8.898 1 88.38 184 ASP A N 1
ATOM 1425 C CA . ASP A 1 184 ? -12.117 7.438 9.633 1 88.38 184 ASP A CA 1
ATOM 1426 C C . ASP A 1 184 ? -10.93 7.93 10.453 1 88.38 184 ASP A C 1
ATOM 1428 O O . ASP A 1 184 ? -10.914 9.078 10.906 1 88.38 184 ASP A O 1
ATOM 1432 N N . TYR A 1 185 ? -9.914 7.113 10.531 1 89.75 185 TYR A N 1
ATOM 1433 C CA . TYR A 1 185 ? -8.75 7.453 11.344 1 89.75 185 TYR A CA 1
ATOM 1434 C C . TYR A 1 185 ? -7.621 7.992 10.477 1 89.75 185 TYR A C 1
ATOM 1436 O O . TYR A 1 185 ? -6.641 8.539 10.992 1 89.75 185 TYR A O 1
ATOM 1444 N N . PHE A 1 186 ? -7.785 7.895 9.164 1 93.69 186 PHE A N 1
ATOM 1445 C CA . PHE A 1 186 ? -6.676 8.172 8.266 1 93.69 186 PHE A CA 1
ATOM 1446 C C . PHE A 1 186 ? -6.855 9.516 7.574 1 93.69 186 PHE A C 1
ATOM 1448 O O . PHE A 1 186 ? -7.973 9.883 7.203 1 93.69 186 PHE A O 1
ATOM 1455 N N . ASP A 1 187 ? -5.762 10.305 7.469 1 94.31 187 ASP A N 1
ATOM 1456 C CA . ASP A 1 187 ? -5.844 11.484 6.613 1 94.31 187 ASP A CA 1
ATOM 1457 C C . ASP A 1 187 ? -6.055 11.094 5.152 1 94.31 187 ASP A C 1
ATOM 1459 O O . ASP A 1 187 ? -6.051 9.906 4.816 1 94.31 187 ASP A O 1
ATOM 1463 N N . GLU A 1 188 ? -6.246 11.977 4.34 1 92.94 188 GLU A N 1
ATOM 1464 C CA . GLU A 1 188 ? -6.652 11.695 2.967 1 92.94 188 GLU A CA 1
ATOM 1465 C C . GLU A 1 188 ? -5.598 10.867 2.238 1 92.94 188 GLU A C 1
ATOM 1467 O O . GLU A 1 188 ? -5.934 9.945 1.496 1 92.94 188 GLU A O 1
ATOM 1472 N N . SER A 1 189 ? -4.332 11.172 2.377 1 91.44 189 SER A N 1
ATOM 1473 C CA . SER A 1 189 ? -3.273 10.422 1.705 1 91.44 189 SER A CA 1
ATOM 1474 C C . SER A 1 189 ? -3.186 8.992 2.232 1 91.44 189 SER A C 1
ATOM 1476 O O . SER A 1 189 ? -2.982 8.055 1.461 1 91.44 189 SER A O 1
ATOM 1478 N N . GLU A 1 190 ? -3.373 8.797 3.508 1 92.38 190 GLU A N 1
ATOM 1479 C CA . GLU A 1 190 ? -3.387 7.469 4.117 1 92.38 190 GLU A CA 1
ATOM 1480 C C . GLU A 1 190 ? -4.578 6.648 3.631 1 92.38 190 GLU A C 1
ATOM 1482 O O . GLU A 1 190 ? -4.465 5.441 3.416 1 92.38 190 GLU A O 1
ATOM 1487 N N . ARG A 1 191 ? -5.652 7.363 3.529 1 92.62 191 ARG A N 1
ATOM 1488 C CA . ARG A 1 191 ? -6.863 6.691 3.066 1 92.62 191 ARG A CA 1
ATOM 1489 C C . ARG A 1 191 ? -6.652 6.078 1.686 1 92.62 191 ARG A C 1
ATOM 1491 O O . ARG A 1 191 ? -7.105 4.96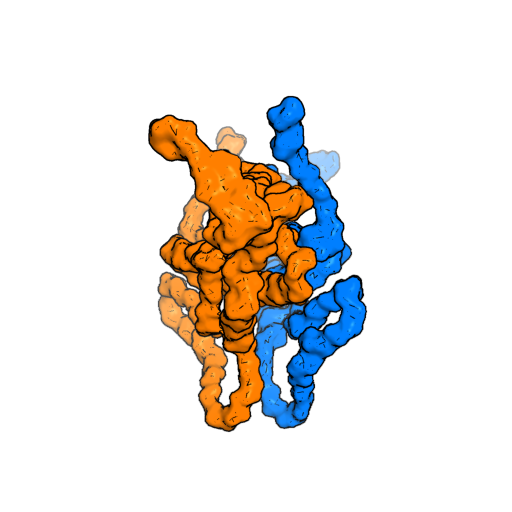1 1.422 1 92.62 191 ARG A O 1
ATOM 1498 N N . ARG A 1 192 ? -6 6.766 0.886 1 91 192 ARG A N 1
ATOM 1499 C CA . ARG A 1 192 ? -5.766 6.285 -0.472 1 91 192 ARG A CA 1
ATOM 1500 C C . ARG A 1 192 ? -4.875 5.047 -0.469 1 91 192 ARG A C 1
ATOM 1502 O O . ARG A 1 192 ? -5.152 4.074 -1.174 1 91 192 ARG A O 1
ATOM 1509 N N . LEU A 1 193 ? -3.84 5.133 0.279 1 91.19 193 LEU A N 1
ATOM 1510 C CA . LEU A 1 193 ? -2.957 3.975 0.366 1 91.19 193 LEU A CA 1
ATOM 1511 C C . LEU A 1 193 ? -3.684 2.785 0.986 1 91.19 193 LEU A C 1
ATOM 1513 O O . LEU A 1 193 ? -3.547 1.655 0.514 1 91.19 193 LEU A O 1
ATOM 1517 N N . PHE A 1 194 ? -4.477 3.074 2.023 1 92 194 PHE A N 1
ATOM 1518 C CA . PHE A 1 194 ? -5.238 2.021 2.686 1 92 194 PHE A CA 1
ATOM 1519 C C . PHE A 1 194 ? -6.188 1.34 1.707 1 92 194 PHE A C 1
ATOM 1521 O O . PHE A 1 194 ? -6.285 0.112 1.684 1 92 194 PHE A O 1
ATOM 1528 N N . ALA A 1 195 ? -6.801 2.119 0.93 1 90.06 195 ALA A N 1
ATOM 1529 C CA . ALA A 1 195 ? -7.723 1.585 -0.07 1 90.06 195 ALA A CA 1
ATOM 1530 C C . ALA A 1 195 ? -7 0.667 -1.05 1 90.06 195 ALA A C 1
ATOM 1532 O O . ALA A 1 195 ? -7.527 -0.376 -1.44 1 90.06 195 ALA A O 1
ATOM 1533 N N . SER A 1 196 ? -5.793 1.05 -1.446 1 89.56 196 SER A N 1
ATOM 1534 C CA . SER A 1 196 ? -5.004 0.231 -2.361 1 89.56 196 SER A CA 1
ATOM 1535 C C . SER A 1 196 ? -4.621 -1.098 -1.723 1 89.56 196 SER A C 1
ATOM 1537 O O . SER A 1 196 ? -4.668 -2.143 -2.375 1 89.56 196 SER A O 1
ATOM 1539 N N . CYS A 1 197 ? -4.254 -1.061 -0.469 1 89.19 197 CYS A N 1
ATOM 1540 C CA . CYS A 1 197 ? -3.883 -2.27 0.257 1 89.19 197 CYS A CA 1
ATOM 1541 C C . CYS A 1 197 ? -5.074 -3.213 0.391 1 89.19 197 CYS A C 1
ATOM 1543 O O . CYS A 1 197 ? -4.945 -4.418 0.163 1 89.19 197 CYS A O 1
ATOM 1545 N N . VAL A 1 198 ? -6.195 -2.637 0.738 1 88.5 198 VAL A N 1
ATOM 1546 C CA . VAL A 1 198 ? -7.406 -3.428 0.917 1 88.5 198 VAL A CA 1
ATOM 1547 C C . VAL A 1 198 ? -7.809 -4.062 -0.412 1 88.5 198 VAL A C 1
ATOM 1549 O O . VAL A 1 198 ? -8.203 -5.23 -0.457 1 88.5 198 VAL A O 1
ATOM 1552 N N . GLU A 1 199 ? -7.723 -3.221 -1.44 1 87.19 199 GLU A N 1
ATOM 1553 C CA . GLU A 1 199 ? -8.047 -3.744 -2.764 1 87.19 199 GLU A CA 1
ATOM 1554 C C . GLU A 1 199 ? -7.145 -4.918 -3.131 1 87.19 199 GLU A C 1
ATOM 1556 O O . GLU A 1 199 ? -7.613 -5.93 -3.66 1 87.19 199 GLU A O 1
ATOM 1561 N N . TYR A 1 200 ? -5.91 -4.754 -2.887 1 87.44 200 TYR A N 1
ATOM 1562 C CA . TYR A 1 200 ? -4.949 -5.816 -3.148 1 87.44 200 TYR A CA 1
ATOM 1563 C C . TYR A 1 200 ? -5.316 -7.086 -2.389 1 87.44 200 TYR A C 1
ATOM 1565 O O . TYR A 1 200 ? -5.367 -8.172 -2.971 1 87.44 200 TYR A O 1
ATOM 1573 N N . ARG A 1 201 ? -5.605 -6.938 -1.178 1 85.81 201 ARG A N 1
ATOM 1574 C CA . ARG A 1 201 ? -5.965 -8.07 -0.324 1 85.81 201 ARG A CA 1
ATOM 1575 C C . ARG A 1 201 ? -7.258 -8.719 -0.796 1 85.81 201 ARG A C 1
ATOM 1577 O O . ARG A 1 201 ? -7.344 -9.945 -0.891 1 85.81 201 ARG A O 1
ATOM 1584 N N . ASN A 1 202 ? -8.234 -7.871 -1.058 1 84.81 202 ASN A N 1
ATOM 1585 C CA . ASN A 1 202 ? -9.523 -8.398 -1.49 1 84.81 202 ASN A CA 1
ATOM 1586 C C . ASN A 1 202 ? -9.406 -9.164 -2.803 1 84.81 202 ASN A C 1
ATOM 1588 O O . ASN A 1 202 ? -10.086 -10.172 -3 1 84.81 202 ASN A O 1
ATOM 1592 N N . ASN A 1 203 ? -8.586 -8.656 -3.686 1 82 203 ASN A N 1
ATOM 1593 C CA . ASN A 1 203 ? -8.375 -9.352 -4.949 1 82 203 ASN A CA 1
ATOM 1594 C C . ASN A 1 203 ? -7.781 -10.742 -4.734 1 82 203 ASN A C 1
ATOM 1596 O O . ASN A 1 203 ? -8.164 -11.695 -5.414 1 82 203 ASN A O 1
ATOM 1600 N N . TYR A 1 204 ? -6.934 -10.797 -3.803 1 83.5 204 TYR A N 1
ATOM 1601 C CA . TYR A 1 204 ? -6.32 -12.078 -3.49 1 83.5 204 TYR A CA 1
ATOM 1602 C C . TYR A 1 204 ? -7.328 -13.023 -2.848 1 83.5 204 TYR A C 1
ATOM 1604 O O . TYR A 1 204 ? -7.477 -14.172 -3.281 1 83.5 204 TYR A O 1
ATOM 1612 N N . PHE A 1 205 ? -8.078 -12.562 -1.915 1 80.38 205 PHE A N 1
ATOM 1613 C CA . PHE A 1 205 ? -8.914 -13.453 -1.114 1 80.38 205 PHE A CA 1
ATOM 1614 C C . PHE A 1 205 ? -10.234 -13.742 -1.824 1 80.38 205 PHE A C 1
ATOM 1616 O O . PHE A 1 205 ? -10.906 -14.727 -1.516 1 80.38 205 PHE A O 1
ATOM 1623 N N . SER A 1 206 ? -10.672 -12.867 -2.73 1 76.75 206 SER A N 1
ATOM 1624 C CA . SER A 1 206 ? -11.906 -13.125 -3.465 1 76.75 206 SER A CA 1
ATOM 1625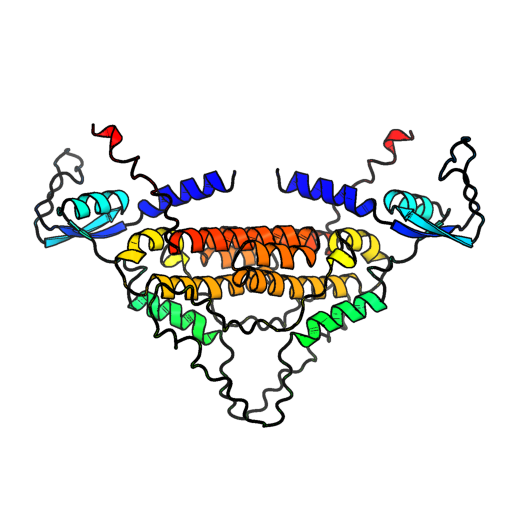 C C . SER A 1 206 ? -11.836 -14.461 -4.203 1 76.75 206 SER A C 1
ATOM 1627 O O . SER A 1 206 ? -12.828 -15.188 -4.281 1 76.75 206 SER A O 1
ATOM 1629 N N . TRP A 1 207 ? -10.758 -14.812 -4.738 1 70.25 207 TRP A N 1
ATOM 1630 C CA . TRP A 1 207 ? -10.586 -16.062 -5.461 1 70.25 207 TRP A CA 1
ATOM 1631 C C . TRP A 1 207 ? -10.547 -17.25 -4.496 1 70.25 207 TRP A C 1
ATOM 1633 O O . TRP A 1 207 ? -11.141 -18.297 -4.762 1 70.25 207 TRP A O 1
ATOM 1643 N N . LEU A 1 208 ? -9.906 -16.953 -3.352 1 67.5 208 LEU A N 1
ATOM 1644 C CA . LEU A 1 208 ? -9.742 -18.031 -2.383 1 67.5 208 LEU A CA 1
ATOM 1645 C C . LEU A 1 208 ? -11.086 -18.453 -1.792 1 67.5 208 LEU A C 1
ATOM 1647 O O . LEU A 1 208 ? -11.305 -19.625 -1.503 1 67.5 208 LEU A O 1
ATOM 1651 N N . ARG A 1 209 ? -11.969 -17.422 -1.601 1 61.38 209 ARG A N 1
ATOM 1652 C CA . ARG A 1 209 ? -13.281 -17.703 -1.029 1 61.38 209 ARG A CA 1
ATOM 1653 C C . ARG A 1 209 ? -14.195 -18.359 -2.057 1 61.38 209 ARG A C 1
ATOM 1655 O O . ARG A 1 209 ? -15.258 -18.875 -1.706 1 61.38 209 ARG A O 1
ATOM 1662 N N . GLY A 1 210 ? -13.719 -18.656 -3.158 1 60.09 210 GLY A N 1
ATOM 1663 C CA . GLY A 1 210 ? -14.586 -19.266 -4.152 1 60.09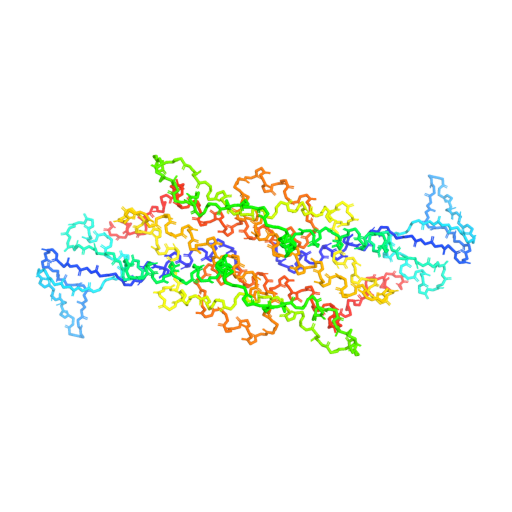 210 GLY A CA 1
ATOM 1664 C C . GLY A 1 210 ? -15.445 -18.266 -4.895 1 60.09 210 GLY A C 1
ATOM 1665 O O . GLY A 1 210 ? -16.484 -18.625 -5.453 1 60.09 210 GLY A O 1
ATOM 1666 N N . ASP A 1 211 ? -15.438 -16.953 -4.555 1 51.03 211 ASP A N 1
ATOM 1667 C CA . ASP A 1 211 ? -16.266 -16.016 -5.305 1 51.03 211 ASP A CA 1
ATOM 1668 C C . ASP A 1 211 ? -15.891 -16.016 -6.789 1 51.03 211 ASP A C 1
ATOM 1670 O O . ASP A 1 211 ? -15.125 -15.18 -7.246 1 51.03 211 ASP A O 1
ATOM 1674 N N . LYS A 1 212 ? -15.586 -17.078 -7.191 1 45.81 212 LYS A N 1
ATOM 1675 C CA . LYS A 1 212 ? -15.148 -17.469 -8.531 1 45.81 212 LYS A CA 1
ATOM 1676 C C . LYS A 1 212 ? -15.883 -16.656 -9.602 1 45.81 212 LYS A C 1
ATOM 1678 O O . LYS A 1 212 ? -17.109 -16.688 -9.672 1 45.81 212 LYS A O 1
ATOM 1683 N N . GLN A 1 213 ? -15.836 -15.5 -9.852 1 42.12 213 GLN A N 1
ATOM 1684 C CA . GLN A 1 213 ? -16.344 -15.266 -11.203 1 42.12 213 GLN A CA 1
ATOM 1685 C C . GLN A 1 213 ? -15.773 -16.281 -12.188 1 42.12 213 GLN A C 1
ATOM 1687 O O . GLN A 1 213 ? -14.555 -16.484 -12.25 1 42.12 213 GLN A O 1
ATOM 1692 N N . HIS A 1 214 ? -16.453 -17.359 -12.453 1 37.78 214 HIS A N 1
ATOM 1693 C CA . HIS A 1 214 ? -16.219 -18.234 -13.594 1 37.78 214 HIS A CA 1
ATOM 1694 C C . HIS A 1 214 ? -15.531 -17.5 -14.734 1 37.78 214 HIS A C 1
ATOM 1696 O O . HIS A 1 214 ? -16.109 -16.594 -15.328 1 37.78 214 HIS A O 1
ATOM 1702 N N . ILE A 1 215 ? -14.477 -17.062 -14.594 1 37.44 215 ILE A N 1
ATOM 1703 C CA . ILE A 1 215 ? -13.922 -16.719 -15.898 1 37.44 215 ILE A CA 1
ATOM 1704 C C . ILE A 1 215 ? -14.273 -17.797 -16.922 1 37.44 215 ILE A C 1
ATOM 1706 O O . ILE A 1 215 ? -13.82 -18.938 -16.812 1 37.44 215 ILE A O 1
ATOM 1710 N N . SER A 1 216 ? -15.453 -17.812 -17.391 1 33.62 216 SER A N 1
ATOM 1711 C CA . SER A 1 216 ? -15.859 -18.594 -18.547 1 33.62 216 SER A CA 1
ATOM 1712 C C . SER A 1 216 ? -14.719 -18.75 -19.547 1 33.62 216 SER A C 1
ATOM 1714 O O . SER A 1 216 ? -14.102 -17.766 -19.953 1 33.62 216 SER A O 1
ATOM 1716 N N . ALA A 1 217 ? -13.969 -19.734 -19.469 1 34.97 217 ALA A N 1
ATOM 1717 C CA . ALA A 1 217 ? -13.18 -20.234 -20.594 1 34.97 217 ALA A CA 1
ATOM 1718 C C . ALA A 1 217 ? -13.781 -19.781 -21.922 1 34.97 217 ALA A C 1
ATOM 1720 O O . ALA A 1 217 ? -14.57 -20.516 -22.531 1 34.97 217 ALA A O 1
ATOM 1721 N N . SER A 1 218 ? -14.438 -18.703 -21.984 1 33.84 218 SER A N 1
ATOM 1722 C CA . SER A 1 218 ? -15.023 -18.297 -23.25 1 33.84 218 SER A CA 1
ATOM 1723 C C . SER A 1 218 ? -13.969 -18.234 -24.359 1 33.84 218 SER A C 1
ATOM 1725 O O . SER A 1 218 ? -14.281 -17.922 -25.5 1 33.84 218 SER A O 1
ATOM 1727 N N . PHE A 1 219 ? -12.742 -18.078 -23.969 1 33.41 219 PHE A N 1
ATOM 1728 C CA . PHE A 1 219 ? -11.922 -17.891 -25.156 1 33.41 219 PHE A CA 1
ATOM 1729 C C . PHE A 1 219 ? -11.82 -19.172 -25.953 1 33.41 219 PHE A C 1
ATOM 1731 O O . PHE A 1 219 ? -11.562 -19.156 -27.156 1 33.41 219 PHE A O 1
ATOM 1738 N N . LEU A 1 220 ? -11.781 -20.281 -25.297 1 31.66 220 LEU A N 1
ATOM 1739 C CA . LEU A 1 220 ? -11.367 -21.422 -26.125 1 31.66 220 LEU A CA 1
ATOM 1740 C C . LEU A 1 220 ? -12.484 -21.828 -27.062 1 31.66 220 LEU A C 1
ATOM 1742 O O . LEU A 1 220 ? -12.219 -22.312 -28.172 1 31.66 220 LEU A O 1
ATOM 1746 N N . VAL A 1 221 ? -13.742 -21.875 -26.625 1 31.05 221 VAL A N 1
ATOM 1747 C CA . VAL A 1 221 ? -14.68 -22.656 -27.438 1 31.05 221 VAL A CA 1
ATOM 1748 C C . VAL A 1 221 ? -15.117 -21.844 -28.641 1 31.05 221 VAL A C 1
ATOM 1750 O O . VAL A 1 221 ? -15.695 -22.375 -29.594 1 31.05 221 VAL A O 1
ATOM 1753 N N . LYS A 1 222 ? -15.031 -20.516 -28.531 1 35.69 222 LYS A N 1
ATOM 1754 C CA . LYS A 1 222 ? -15.688 -19.969 -29.703 1 35.69 222 LYS A CA 1
ATOM 1755 C C . LYS A 1 222 ? -14.914 -20.312 -30.984 1 35.69 222 LYS A C 1
ATOM 1757 O O . LYS A 1 222 ? -15.406 -20.094 -32.094 1 35.69 222 LYS A O 1
ATOM 1762 N N . ARG A 1 223 ? -13.648 -20.344 -30.859 1 32.97 223 ARG A N 1
ATOM 1763 C CA . ARG A 1 223 ? -13.117 -20.375 -32.219 1 32.97 223 ARG A CA 1
ATOM 1764 C C . ARG A 1 223 ? -13.25 -21.781 -32.812 1 32.97 223 ARG A C 1
ATOM 1766 O O . ARG A 1 223 ? -12.938 -21.984 -34 1 32.97 223 ARG A O 1
ATOM 1773 N N . TYR A 1 224 ? -13.266 -22.781 -31.891 1 29.98 224 TYR A N 1
ATOM 1774 C CA . TYR A 1 224 ? -13.289 -24.031 -32.656 1 29.98 224 TYR A CA 1
ATOM 1775 C C . TYR A 1 224 ? -14.711 -24.375 -33.062 1 29.98 224 TYR A C 1
ATOM 1777 O O . TYR A 1 224 ? -14.922 -25.344 -33.812 1 29.98 224 TYR A O 1
ATOM 1785 N N . SER A 1 225 ? -15.625 -23.578 -32.531 1 26.62 225 SER A N 1
ATOM 1786 C CA . SER A 1 225 ? -16.797 -24.016 -33.281 1 26.62 225 SER A CA 1
ATOM 1787 C C . SER A 1 225 ? -16.844 -23.391 -34.688 1 26.62 225 SER A C 1
ATOM 1789 O O . SER A 1 225 ? -16.406 -22.25 -34.875 1 26.62 225 SER A O 1
ATOM 1791 N N . MET B 1 1 ? -3.809 3.461 -17.344 1 33.44 1 MET B N 1
ATOM 1792 C CA . MET B 1 1 ? -4.25 2.092 -17.594 1 33.44 1 MET B CA 1
ATOM 1793 C C . MET B 1 1 ? -5.094 1.572 -16.438 1 33.44 1 MET B C 1
ATOM 1795 O O . MET B 1 1 ? -4.66 1.598 -15.289 1 33.44 1 MET B O 1
ATOM 1799 N N . ASN B 1 2 ? -6.312 1.345 -16.531 1 42.34 2 ASN B N 1
ATOM 1800 C CA . ASN B 1 2 ? -7.309 1.023 -15.523 1 42.34 2 ASN B CA 1
ATOM 1801 C C . ASN B 1 2 ? -7 -0.303 -14.836 1 42.34 2 ASN B C 1
ATOM 1803 O O . ASN B 1 2 ? -6.41 -1.198 -15.438 1 42.34 2 ASN B O 1
ATOM 1807 N N . SER B 1 3 ? -7.004 -0.386 -13.469 1 50.84 3 SER B N 1
ATOM 1808 C CA . SER B 1 3 ? -6.77 -1.569 -12.648 1 50.84 3 SER B CA 1
ATOM 1809 C C . SER B 1 3 ? -7.359 -2.818 -13.297 1 50.84 3 SER B C 1
ATOM 1811 O O . SER B 1 3 ? -6.758 -3.893 -13.25 1 50.84 3 SER B O 1
ATOM 1813 N N . ARG B 1 4 ? -8.406 -2.643 -14.117 1 51.53 4 ARG B N 1
ATOM 1814 C CA . ARG B 1 4 ? -9.109 -3.758 -14.742 1 51.53 4 ARG B CA 1
ATOM 1815 C C . ARG B 1 4 ? -8.305 -4.312 -15.914 1 51.53 4 ARG B C 1
ATOM 1817 O O . ARG B 1 4 ? -8.219 -5.527 -16.094 1 51.53 4 ARG B O 1
ATOM 1824 N N . ASP B 1 5 ? -7.766 -3.283 -16.547 1 55.94 5 ASP B N 1
ATOM 1825 C CA . ASP B 1 5 ? -7.027 -3.691 -17.75 1 55.94 5 ASP B CA 1
ATOM 1826 C C . ASP B 1 5 ? -5.773 -4.477 -17.375 1 55.94 5 ASP B C 1
ATOM 1828 O O . ASP B 1 5 ? -5.438 -5.469 -18.016 1 55.94 5 ASP B O 1
ATOM 1832 N N . TYR B 1 6 ? -5.203 -4.18 -16.203 1 58.12 6 TYR B N 1
ATOM 1833 C CA . TYR B 1 6 ? -3.984 -4.844 -15.766 1 58.12 6 TYR B CA 1
ATOM 1834 C C . TYR B 1 6 ? -4.281 -6.246 -15.25 1 58.12 6 TYR B C 1
ATOM 1836 O O . TYR B 1 6 ? -3.57 -7.199 -15.57 1 58.12 6 TYR B O 1
ATOM 1844 N N . TYR B 1 7 ? -5.344 -6.336 -14.656 1 62.44 7 TYR B N 1
ATOM 1845 C CA . TYR B 1 7 ? -5.691 -7.652 -14.133 1 62.44 7 TYR B CA 1
ATOM 1846 C C . TYR B 1 7 ? -6.059 -8.609 -15.258 1 62.44 7 TYR B C 1
ATOM 1848 O O . TYR B 1 7 ? -5.754 -9.805 -15.195 1 62.44 7 TYR B O 1
ATOM 1856 N N . ASP B 1 8 ? -6.359 -7.922 -16.359 1 74.25 8 ASP B N 1
ATOM 1857 C CA . ASP B 1 8 ? -6.719 -8.742 -17.516 1 74.25 8 ASP B CA 1
ATOM 1858 C C . ASP B 1 8 ? -5.477 -9.281 -18.219 1 74.25 8 ASP B C 1
ATOM 1860 O O . ASP B 1 8 ? -5.426 -10.461 -18.578 1 74.25 8 ASP B O 1
ATOM 1864 N N . ILE B 1 9 ? -4.395 -8.469 -18.328 1 84.56 9 ILE B N 1
ATOM 1865 C CA . ILE B 1 9 ? -3.154 -8.891 -18.969 1 84.56 9 ILE B CA 1
ATOM 1866 C C . ILE B 1 9 ? -2.473 -9.961 -18.125 1 84.56 9 ILE B C 1
ATOM 1868 O O . ILE B 1 9 ? -1.912 -10.922 -18.656 1 84.56 9 ILE B O 1
ATOM 1872 N N . ASP B 1 10 ? -2.58 -9.812 -16.844 1 86 10 ASP B N 1
ATOM 1873 C CA . ASP B 1 10 ? -1.991 -10.789 -15.938 1 86 10 ASP B CA 1
ATOM 1874 C C . ASP B 1 10 ? -2.66 -12.156 -16.094 1 86 10 ASP B C 1
ATOM 1876 O O . ASP B 1 10 ? -1.996 -13.188 -16.016 1 86 10 ASP B O 1
ATOM 1880 N N . ASP B 1 11 ? -3.912 -12.094 -16.375 1 86.88 11 ASP B N 1
ATOM 1881 C CA . ASP B 1 11 ? -4.652 -13.336 -16.562 1 86.88 11 ASP B CA 1
ATOM 1882 C C . ASP B 1 11 ? -4.16 -14.094 -17.797 1 86.88 11 ASP B C 1
ATOM 1884 O O . ASP B 1 11 ? -4.031 -15.32 -17.766 1 86.88 11 ASP B O 1
ATOM 1888 N N . ILE B 1 12 ? -3.861 -13.336 -18.781 1 87.75 12 ILE B N 1
ATOM 1889 C CA . ILE B 1 12 ? -3.406 -13.922 -20.031 1 87.75 12 ILE B CA 1
ATOM 1890 C C . ILE B 1 12 ? -1.987 -14.461 -19.875 1 87.75 12 ILE B C 1
ATOM 1892 O O . ILE B 1 12 ? -1.689 -15.586 -20.281 1 87.75 12 ILE B O 1
ATOM 1896 N N . LEU B 1 13 ? -1.193 -13.711 -19.297 1 91.56 13 LEU B N 1
ATOM 1897 C CA . LEU B 1 13 ? 0.218 -14.062 -19.172 1 91.56 13 LEU B CA 1
ATOM 1898 C C . LEU B 1 13 ? 0.411 -15.219 -18.203 1 91.56 13 LEU B C 1
ATOM 1900 O O . LEU B 1 13 ? 1.273 -16.078 -18.406 1 91.56 13 LEU B O 1
ATOM 1904 N N . CYS B 1 14 ? -0.408 -15.242 -17.234 1 92.25 14 CYS B N 1
ATOM 1905 C CA . CYS B 1 14 ? -0.253 -16.266 -16.203 1 92.25 14 CYS B CA 1
ATOM 1906 C C . CYS B 1 14 ? -0.524 -17.656 -16.766 1 92.25 14 CYS B C 1
ATOM 1908 O O . CYS B 1 14 ? 0.171 -18.609 -16.422 1 92.25 14 CYS B O 1
ATOM 1910 N N . VAL B 1 15 ? -1.451 -17.781 -17.688 1 91.69 15 VAL B N 1
ATOM 1911 C CA . VAL B 1 15 ? -1.849 -19.094 -18.172 1 91.69 15 VAL B CA 1
ATOM 1912 C C . VAL B 1 15 ? -0.889 -19.547 -19.281 1 91.69 15 VAL B C 1
ATOM 1914 O O . VAL B 1 15 ? -0.979 -20.688 -19.766 1 91.69 15 VAL B O 1
ATOM 1917 N N . GLN B 1 16 ? 0.019 -18.609 -19.641 1 93.62 16 GLN B N 1
ATOM 1918 C CA . GLN B 1 16 ? 1.054 -18.969 -20.609 1 93.62 16 GLN B CA 1
ATOM 1919 C C . GLN B 1 16 ? 2.18 -19.75 -19.938 1 93.62 16 GLN B C 1
ATOM 1921 O O . GLN B 1 16 ? 3.004 -20.359 -20.625 1 93.62 16 GLN B O 1
ATOM 1926 N N . GLN B 1 17 ? 2.189 -19.828 -18.641 1 94.12 17 GLN B N 1
ATOM 1927 C CA . GLN B 1 17 ? 3.238 -20.531 -17.906 1 94.12 17 GLN B CA 1
ATOM 1928 C C . GLN B 1 17 ? 3.16 -22.047 -18.172 1 94.12 17 GLN B C 1
ATOM 1930 O O . GLN B 1 17 ? 2.068 -22.609 -18.266 1 94.12 17 GLN B O 1
ATOM 1935 N N . GLN B 1 18 ? 4.387 -22.688 -18.203 1 95.81 18 GLN B N 1
ATOM 1936 C CA . GLN B 1 18 ? 4.484 -24.109 -18.5 1 95.81 18 GLN B CA 1
ATOM 1937 C C . GLN B 1 18 ? 4.16 -24.953 -17.266 1 95.81 18 GLN B C 1
ATOM 1939 O O . GLN B 1 18 ? 4.535 -24.594 -16.156 1 95.81 18 GLN B O 1
ATOM 1944 N N . VAL B 1 19 ? 3.49 -26.016 -17.516 1 96.44 19 VAL B N 1
ATOM 1945 C CA . VAL B 1 19 ? 3.16 -26.969 -16.453 1 96.44 19 VAL B CA 1
ATOM 1946 C C . VAL B 1 19 ? 3.572 -28.375 -16.875 1 96.44 19 VAL B C 1
ATOM 1948 O O . VAL B 1 19 ? 3.484 -28.734 -18.062 1 96.44 19 VAL B O 1
ATOM 1951 N N . PRO B 1 20 ? 4.082 -29.125 -15.938 1 96.88 20 PRO B N 1
ATOM 1952 C CA . PRO B 1 20 ? 4.461 -30.5 -16.266 1 96.88 20 PRO B CA 1
ATOM 1953 C C . PRO B 1 20 ? 3.252 -31.391 -16.562 1 96.88 20 PRO B C 1
ATOM 1955 O O . PRO B 1 20 ? 2.275 -31.375 -15.812 1 96.88 20 PRO B O 1
ATOM 1958 N N . CYS B 1 21 ? 3.373 -32.188 -17.688 1 97.75 21 CYS B N 1
ATOM 1959 C CA . CYS B 1 21 ? 2.307 -33.094 -18.094 1 97.75 21 CYS B CA 1
ATOM 1960 C C . CYS B 1 21 ? 2.873 -34.438 -18.516 1 97.75 21 CYS B C 1
ATOM 1962 O O . CYS B 1 21 ? 4.043 -34.531 -18.891 1 97.75 21 CYS B O 1
ATOM 1964 N N . THR B 1 22 ? 2.047 -35.375 -18.328 1 98.06 22 THR B N 1
ATOM 1965 C CA . THR B 1 22 ? 2.334 -36.719 -18.828 1 98.06 22 THR B CA 1
ATOM 1966 C C . THR B 1 22 ? 1.257 -37.188 -19.797 1 98.06 22 THR B C 1
ATOM 1968 O O . THR B 1 22 ? 0.064 -37.094 -19.5 1 98.06 22 THR B O 1
ATOM 1971 N N . THR B 1 23 ? 1.703 -37.625 -20.984 1 97.81 23 THR B N 1
ATOM 1972 C CA . THR B 1 23 ? 0.734 -38.062 -21.984 1 97.81 23 THR B CA 1
ATOM 1973 C C . THR B 1 23 ? 0.045 -39.375 -21.531 1 97.81 23 THR B C 1
ATOM 1975 O O . THR B 1 23 ? 0.706 -40.312 -21.094 1 97.81 23 THR B O 1
ATOM 1978 N N . ILE B 1 24 ? -1.198 -39.312 -21.5 1 97.5 24 ILE B N 1
ATOM 1979 C CA . ILE B 1 24 ? -1.993 -40.5 -21.203 1 97.5 24 ILE B CA 1
ATOM 1980 C C . ILE B 1 24 ? -2.164 -41.344 -22.469 1 97.5 24 ILE B C 1
ATOM 1982 O O . ILE B 1 24 ? -2.207 -42.562 -22.406 1 97.5 24 ILE B O 1
ATOM 1986 N N . GLN B 1 25 ? -2.301 -40.594 -23.609 1 95.94 25 GLN B N 1
ATOM 1987 C CA . GLN B 1 25 ? -2.352 -41.219 -24.938 1 95.94 25 GLN B CA 1
ATOM 1988 C C . GLN B 1 25 ? -1.381 -40.5 -25.891 1 95.94 25 GLN B C 1
ATOM 1990 O O . GLN B 1 25 ? -0.853 -39.438 -25.578 1 95.94 25 GLN B O 1
ATOM 1995 N N . THR B 1 26 ? -1.146 -41.219 -26.969 1 95.44 26 THR B N 1
ATOM 1996 C CA . THR B 1 26 ? -0.247 -40.594 -27.938 1 95.44 26 THR B CA 1
ATOM 1997 C C . THR B 1 26 ? -0.834 -39.312 -28.5 1 95.44 26 THR B C 1
ATOM 1999 O O . THR B 1 26 ? -1.998 -39.281 -28.906 1 95.44 26 THR B O 1
ATOM 2002 N N . LEU B 1 27 ? -0.022 -38.25 -28.406 1 94.31 27 LEU B N 1
ATOM 2003 C CA . LEU B 1 27 ? -0.444 -36.969 -28.906 1 94.31 27 LEU B CA 1
ATOM 2004 C C . LEU B 1 27 ? 0.315 -36.594 -30.188 1 94.31 27 LEU B C 1
ATOM 2006 O O . LEU B 1 27 ? 1.54 -36.719 -30.234 1 94.31 27 LEU B O 1
ATOM 2010 N N . VAL B 1 28 ? -0.481 -36.219 -31.141 1 92.5 28 VAL B N 1
ATOM 2011 C CA . VAL B 1 28 ? 0.12 -35.812 -32.406 1 92.5 28 VAL B CA 1
ATOM 2012 C C . VAL B 1 28 ? -0.296 -34.406 -32.75 1 92.5 28 VAL B C 1
ATOM 2014 O O . VAL B 1 28 ? -1.455 -34.031 -32.562 1 92.5 28 VAL B O 1
ATOM 2017 N N . GLY B 1 29 ? 0.701 -33.562 -33.125 1 90.81 29 GLY B N 1
ATOM 2018 C CA . GLY B 1 29 ? 0.33 -32.312 -33.719 1 90.81 29 GLY B CA 1
ATOM 2019 C C . GLY B 1 29 ? 0.342 -31.156 -32.75 1 90.81 29 GLY B C 1
ATOM 2020 O O . GLY B 1 29 ? -0.358 -30.156 -32.938 1 90.81 29 GLY B O 1
ATOM 2021 N N . LEU B 1 30 ? 1 -31.375 -31.672 1 88.25 30 LEU B N 1
ATOM 2022 C CA . LEU B 1 30 ? 1.128 -30.25 -30.75 1 88.25 30 LEU B CA 1
ATOM 2023 C C . LEU B 1 30 ? 2.006 -29.156 -31.344 1 88.25 30 LEU B C 1
ATOM 2025 O O . LEU B 1 30 ? 1.851 -27.969 -31.016 1 88.25 30 LEU B O 1
ATOM 2029 N N . SER B 1 31 ? 2.918 -29.562 -32.125 1 88.75 31 SER B N 1
ATOM 2030 C CA . SER B 1 31 ? 3.803 -28.672 -32.875 1 88.75 31 SER B CA 1
ATOM 2031 C C . SER B 1 31 ? 4.133 -29.234 -34.25 1 88.75 31 SER B C 1
ATOM 2033 O O . SER B 1 31 ? 3.803 -30.375 -34.562 1 88.75 31 SER B O 1
ATOM 2035 N N . PHE B 1 32 ? 4.59 -28.328 -35.031 1 89.75 32 PHE B N 1
ATOM 2036 C CA . PHE B 1 32 ? 4.984 -28.734 -36.375 1 89.75 32 PHE B CA 1
ATOM 2037 C C . PHE B 1 32 ? 6.414 -28.297 -36.656 1 89.75 32 PHE B C 1
ATOM 2039 O O . PHE B 1 32 ? 6.828 -27.203 -36.281 1 89.75 32 PHE B O 1
ATOM 2046 N N . ASP B 1 33 ? 7.145 -29.141 -37.25 1 90.62 33 ASP B N 1
ATOM 2047 C CA . ASP B 1 33 ? 8.523 -28.797 -37.594 1 90.62 33 ASP B CA 1
ATOM 2048 C C . ASP B 1 33 ? 8.578 -27.922 -38.844 1 90.62 33 ASP B C 1
ATOM 2050 O O . ASP B 1 33 ? 7.547 -27.469 -39.344 1 90.62 33 ASP B O 1
ATOM 2054 N N . VAL B 1 34 ? 9.727 -27.641 -39.219 1 92.69 34 VAL B N 1
ATOM 2055 C CA . VAL B 1 34 ? 9.945 -26.719 -40.344 1 92.69 34 VAL B CA 1
ATOM 2056 C C . VAL B 1 34 ? 9.383 -27.312 -41.625 1 92.69 34 VAL B C 1
ATOM 2058 O O . VAL B 1 34 ? 8.984 -26.578 -42.531 1 92.69 34 VAL B O 1
ATOM 2061 N N . HIS B 1 35 ? 9.289 -28.688 -41.719 1 94.25 35 HIS B N 1
ATOM 2062 C CA . HIS B 1 35 ? 8.75 -29.375 -42.875 1 94.25 35 HIS B CA 1
ATOM 2063 C C . HIS B 1 35 ? 7.258 -29.641 -42.719 1 94.25 35 HIS B C 1
ATOM 2065 O O . HIS B 1 35 ? 6.676 -30.391 -43.5 1 94.25 35 HIS B O 1
ATOM 2071 N N . ASN B 1 36 ? 6.695 -29.062 -41.688 1 93.12 36 ASN B N 1
ATOM 2072 C CA . ASN B 1 36 ? 5.27 -29.156 -41.375 1 93.12 36 ASN B CA 1
ATOM 2073 C C . ASN B 1 36 ? 4.887 -30.578 -40.938 1 93.12 36 ASN B C 1
ATOM 2075 O O . ASN B 1 36 ? 3.762 -31.016 -41.188 1 93.12 36 ASN B O 1
ATOM 2079 N N . ASN B 1 37 ? 5.812 -31.391 -40.531 1 93.19 37 ASN B N 1
ATOM 2080 C CA . ASN B 1 37 ? 5.5 -32.688 -39.906 1 93.19 37 ASN B CA 1
ATOM 2081 C C . ASN B 1 37 ? 5.035 -32.5 -38.469 1 93.19 37 ASN B C 1
ATOM 2083 O O . ASN B 1 37 ? 5.652 -31.75 -37.688 1 93.19 37 ASN B O 1
ATOM 2087 N N . PRO B 1 38 ? 4.02 -33.125 -38.188 1 92.69 38 PRO B N 1
ATOM 2088 C CA . PRO B 1 38 ? 3.508 -32.969 -36.812 1 92.69 38 PRO B CA 1
ATOM 2089 C C . PRO B 1 38 ? 4.367 -33.688 -35.781 1 92.69 38 PRO B C 1
ATOM 2091 O O . PRO B 1 38 ? 4.902 -34.75 -36.062 1 92.69 38 PRO B O 1
ATOM 2094 N N . SER B 1 39 ? 4.48 -33.062 -34.625 1 92.06 39 SER B N 1
ATOM 2095 C CA . SER B 1 39 ? 5.18 -33.719 -33.5 1 92.06 39 SER B CA 1
ATOM 2096 C C . SER B 1 39 ? 4.402 -34.906 -33 1 92.06 39 SER B C 1
ATOM 2098 O O . SER B 1 39 ? 3.172 -34.938 -33.062 1 92.06 39 SER B O 1
ATOM 2100 N N . LYS B 1 40 ? 5.109 -35.969 -32.594 1 93.56 40 LYS B N 1
ATOM 2101 C CA . LYS B 1 40 ? 4.504 -37.156 -32 1 93.56 40 LYS B CA 1
ATOM 2102 C C . LYS B 1 40 ? 5.039 -37.375 -30.578 1 93.56 40 LYS B C 1
ATOM 2104 O O . LYS B 1 40 ? 6.254 -37.406 -30.375 1 93.56 40 LYS B O 1
ATOM 2109 N N . HIS B 1 41 ? 4.082 -37.406 -29.688 1 95.69 41 HIS B N 1
ATOM 2110 C CA . HIS B 1 41 ? 4.43 -37.688 -28.297 1 95.69 41 HIS B CA 1
ATOM 2111 C C . HIS B 1 41 ? 3.777 -38.969 -27.797 1 95.69 41 HIS B C 1
ATOM 2113 O O . HIS B 1 41 ? 2.568 -39 -27.562 1 95.69 41 HIS B O 1
ATOM 2119 N N . PRO B 1 42 ? 4.602 -39.938 -27.578 1 96.31 42 PRO B N 1
ATOM 2120 C CA . PRO B 1 42 ? 4.043 -41.25 -27.172 1 96.31 42 PRO B CA 1
ATOM 2121 C C . PRO B 1 42 ? 3.434 -41.188 -25.781 1 96.31 42 PRO B C 1
ATOM 2123 O O . PRO B 1 42 ? 3.615 -40.219 -25.047 1 96.31 42 PRO B O 1
ATOM 2126 N N . GLN B 1 43 ? 2.705 -42.25 -25.516 1 96.25 43 GLN B N 1
ATOM 2127 C CA . GLN B 1 43 ? 2.096 -42.406 -24.203 1 96.25 43 GLN B CA 1
ATOM 2128 C C . GLN B 1 43 ? 3.158 -42.438 -23.094 1 96.25 43 GLN B C 1
ATOM 2130 O O . GLN B 1 43 ? 4.254 -42.969 -23.297 1 96.25 43 GLN B O 1
ATOM 2135 N N . SER B 1 44 ? 2.852 -41.844 -21.938 1 96.75 44 SER B N 1
ATOM 2136 C CA . SER B 1 44 ? 3.656 -41.812 -20.719 1 96.75 44 SER B CA 1
ATOM 2137 C C . SER B 1 44 ? 4.902 -40.969 -20.891 1 96.75 44 SER B C 1
ATOM 2139 O O . SER B 1 44 ? 5.926 -41.188 -20.25 1 96.75 44 SER B O 1
ATOM 2141 N N . GLN B 1 45 ? 4.852 -40.062 -21.859 1 96.88 45 GLN B N 1
ATOM 2142 C CA . GLN B 1 45 ? 5.938 -39.094 -22.031 1 96.88 45 GLN B CA 1
ATOM 2143 C C . GLN B 1 45 ? 5.688 -37.844 -21.203 1 96.88 45 GLN B C 1
ATOM 2145 O O . GLN B 1 45 ? 4.562 -37.344 -21.141 1 96.88 45 GLN B O 1
ATOM 2150 N N . LYS B 1 46 ? 6.762 -37.406 -20.609 1 97.12 46 LYS B N 1
ATOM 2151 C CA . LYS B 1 46 ? 6.684 -36.156 -19.875 1 97.12 46 LYS B CA 1
ATOM 2152 C C . LYS B 1 46 ? 7.016 -34.969 -20.781 1 97.12 46 LYS B C 1
ATOM 2154 O O . LYS B 1 46 ? 7.988 -35 -21.531 1 97.12 46 LYS B O 1
ATOM 2159 N N . LEU B 1 47 ? 6.133 -34 -20.766 1 95.62 47 LEU B N 1
ATOM 2160 C CA . LEU B 1 47 ? 6.402 -32.812 -21.562 1 95.62 47 LEU B CA 1
ATOM 2161 C C . LEU B 1 47 ? 5.789 -31.578 -20.906 1 95.62 47 LEU B C 1
ATOM 2163 O O . LEU B 1 47 ? 4.738 -31.672 -20.266 1 95.62 47 LEU B O 1
ATOM 2167 N N . PRO B 1 48 ? 6.406 -30.469 -21.062 1 96.5 48 PRO B N 1
ATOM 2168 C CA . PRO B 1 48 ? 5.848 -29.203 -20.578 1 96.5 48 PRO B CA 1
ATOM 2169 C C . PRO B 1 48 ? 4.848 -28.594 -21.547 1 96.5 48 PRO B C 1
ATOM 2171 O O . PRO B 1 48 ? 5.086 -28.594 -22.766 1 96.5 48 PRO B O 1
ATOM 2174 N N . LEU B 1 49 ? 3.684 -28.219 -21.062 1 96.75 49 LEU B N 1
ATOM 2175 C CA . LEU B 1 49 ? 2.686 -27.516 -21.875 1 96.75 49 LEU B CA 1
ATOM 2176 C C . LEU B 1 49 ? 2.244 -26.234 -21.188 1 96.75 49 LEU B C 1
ATOM 2178 O O . LEU B 1 49 ? 2.203 -26.156 -19.953 1 96.75 49 LEU B O 1
ATOM 2182 N N . PRO B 1 50 ? 2.016 -25.141 -21.984 1 95.81 50 PRO B N 1
ATOM 2183 C CA . PRO B 1 50 ? 1.37 -23.984 -21.344 1 95.81 50 PRO B CA 1
ATOM 2184 C C . PRO B 1 50 ? 0.044 -24.344 -20.688 1 95.81 50 PRO B C 1
ATOM 2186 O O . PRO B 1 50 ? -0.706 -25.172 -21.203 1 95.81 50 PRO B O 1
ATOM 2189 N N . PHE B 1 51 ? -0.222 -23.781 -19.625 1 95.62 51 PHE B N 1
ATOM 2190 C CA . PHE B 1 51 ? -1.399 -24.141 -18.844 1 95.62 51 PHE B CA 1
ATOM 2191 C C . PHE B 1 51 ? -2.658 -24.078 -19.703 1 95.62 51 PHE B C 1
ATOM 2193 O O . PHE B 1 51 ? -3.537 -24.938 -19.594 1 95.62 51 PHE B O 1
ATOM 2200 N N . TRP B 1 52 ? -2.777 -23.062 -20.531 1 94.19 52 TRP B N 1
ATOM 2201 C CA . TRP B 1 52 ? -3.996 -22.875 -21.297 1 94.19 52 TRP B CA 1
ATOM 2202 C C . TRP B 1 52 ? -4.246 -24.062 -22.219 1 94.19 52 TRP B C 1
ATOM 2204 O O . TRP B 1 52 ? -5.395 -24.359 -22.562 1 94.19 52 TRP B O 1
ATOM 2214 N N . LEU B 1 53 ? -3.223 -24.781 -22.547 1 95.5 53 LEU B N 1
ATOM 2215 C CA . LEU B 1 53 ? -3.336 -25.969 -23.375 1 95.5 53 LEU B CA 1
ATOM 2216 C C . LEU B 1 53 ? -3.475 -27.219 -22.516 1 95.5 53 LEU B C 1
ATOM 2218 O O . LEU B 1 53 ? -4.262 -28.109 -22.844 1 95.5 53 LEU B O 1
ATOM 2222 N N . ALA B 1 54 ? -2.754 -27.25 -21.484 1 95.5 54 ALA B N 1
ATOM 2223 C CA . ALA B 1 54 ? -2.725 -28.422 -20.594 1 95.5 54 ALA B CA 1
ATOM 2224 C C . ALA B 1 54 ? -4.086 -28.641 -19.938 1 95.5 54 ALA B C 1
ATOM 2226 O O . ALA B 1 54 ? -4.527 -29.781 -19.797 1 95.5 54 ALA B O 1
ATOM 2227 N N . ASP B 1 55 ? -4.719 -27.625 -19.625 1 93.81 55 ASP B N 1
ATOM 2228 C CA . ASP B 1 55 ? -5.965 -27.688 -18.875 1 93.81 55 ASP B CA 1
ATOM 2229 C C . ASP B 1 55 ? -7.043 -28.438 -19.656 1 93.81 55 ASP B C 1
ATOM 2231 O O . ASP B 1 55 ? -7.582 -29.438 -19.188 1 93.81 55 ASP B O 1
ATOM 2235 N N . PRO B 1 56 ? -7.34 -28.016 -20.875 1 94.56 56 PRO B N 1
ATOM 2236 C CA . PRO B 1 56 ? -8.352 -28.75 -21.656 1 94.56 56 PRO B CA 1
ATOM 2237 C C . PRO B 1 56 ? -7.918 -30.172 -22.016 1 94.56 56 PRO B C 1
ATOM 2239 O O . PRO B 1 56 ? -8.75 -31.078 -22.047 1 94.56 56 PRO B O 1
ATOM 2242 N N . LEU B 1 57 ? -6.676 -30.375 -22.281 1 95.38 57 LEU B N 1
ATOM 2243 C CA . LEU B 1 57 ? -6.18 -31.703 -22.609 1 95.38 57 LEU B CA 1
ATOM 2244 C C . LEU B 1 57 ? -6.293 -32.656 -21.422 1 95.38 57 LEU B C 1
ATOM 2246 O O . LEU B 1 57 ? -6.586 -33.844 -21.578 1 95.38 57 LEU B O 1
ATOM 2250 N N . ASP B 1 58 ? -6.043 -32.125 -20.266 1 95.12 58 ASP B N 1
ATOM 2251 C CA . ASP B 1 58 ? -6.191 -32.875 -19.047 1 95.12 58 ASP B CA 1
ATOM 2252 C C . ASP B 1 58 ? -7.652 -33.25 -18.797 1 95.12 58 ASP B C 1
ATOM 2254 O O . ASP B 1 58 ? -7.957 -34.406 -18.438 1 95.12 58 ASP B O 1
ATOM 2258 N N . ALA B 1 59 ? -8.484 -32.25 -19.062 1 93.81 59 ALA B N 1
ATOM 2259 C CA . ALA B 1 59 ? -9.914 -32.469 -18.875 1 93.81 59 ALA B CA 1
ATOM 2260 C C . ALA B 1 59 ? -10.414 -33.594 -19.781 1 93.81 59 ALA B C 1
ATOM 2262 O O . ALA B 1 59 ? -11.297 -34.375 -19.391 1 93.81 59 ALA B O 1
ATOM 2263 N N . GLU B 1 60 ? -9.797 -33.719 -20.984 1 95.31 60 GLU B N 1
ATOM 2264 C CA . GLU B 1 60 ? -10.195 -34.719 -21.953 1 95.31 60 GLU B CA 1
ATOM 2265 C C . GLU B 1 60 ? -9.367 -36 -21.797 1 95.31 60 GLU B C 1
ATOM 2267 O O . GLU B 1 60 ? -9.469 -36.906 -22.625 1 95.31 60 GLU B O 1
ATOM 2272 N N . GLU B 1 61 ? -8.492 -36 -20.844 1 95.81 61 GLU B N 1
ATOM 2273 C CA . GLU B 1 61 ? -7.715 -37.156 -20.469 1 95.81 61 GLU B CA 1
ATOM 2274 C C . GLU B 1 61 ? -6.68 -37.5 -21.531 1 95.81 61 GLU B C 1
ATOM 2276 O O . GLU B 1 61 ? -6.402 -38.688 -21.766 1 95.81 61 GLU B O 1
ATOM 2281 N N . TYR B 1 62 ? -6.281 -36.5 -22.266 1 96.38 62 TYR B N 1
ATOM 2282 C CA . TYR B 1 62 ? -5.168 -36.688 -23.188 1 96.38 62 TYR B CA 1
ATOM 2283 C C . TYR B 1 62 ? -3.836 -36.625 -22.438 1 96.38 62 TYR B C 1
ATOM 2285 O O . TYR B 1 62 ? -2.881 -37.312 -22.812 1 96.38 62 TYR B O 1
ATOM 2293 N N . VAL B 1 63 ? -3.842 -35.812 -21.438 1 97.25 63 VAL B N 1
ATOM 2294 C CA . VAL B 1 63 ? -2.643 -35.656 -20.609 1 97.25 63 VAL B CA 1
ATOM 2295 C C . VAL B 1 63 ? -3.023 -35.656 -19.141 1 97.25 63 VAL B C 1
ATOM 2297 O O . VAL B 1 63 ? -4.199 -35.531 -18.797 1 97.25 63 VAL B O 1
ATOM 2300 N N . ARG B 1 64 ? -2.078 -35.938 -18.297 1 96.81 64 ARG B N 1
ATOM 2301 C CA . ARG B 1 64 ? -2.199 -35.75 -16.844 1 96.81 64 ARG B CA 1
ATOM 2302 C C . ARG B 1 64 ? -1.301 -34.625 -16.359 1 96.81 64 ARG B C 1
ATOM 2304 O O . ARG B 1 64 ? -0.074 -34.719 -16.438 1 96.81 64 ARG B O 1
ATOM 2311 N N . MET B 1 65 ? -1.99 -33.625 -15.953 1 94.69 65 MET B N 1
ATOM 2312 C CA . MET B 1 65 ? -1.255 -32.469 -15.461 1 94.69 65 MET B CA 1
ATOM 2313 C C . MET B 1 65 ? -0.822 -32.656 -14.008 1 94.69 65 MET B C 1
ATOM 2315 O O . MET B 1 65 ? -1.586 -33.188 -13.203 1 94.69 65 MET B O 1
ATOM 2319 N N . SER B 1 66 ? 0.39 -32.312 -13.734 1 92.5 66 SER B N 1
ATOM 2320 C CA . SER B 1 66 ? 0.898 -32.375 -12.367 1 92.5 66 SER B CA 1
ATOM 2321 C C . SER B 1 66 ? 1.071 -30.984 -11.766 1 92.5 66 SER B C 1
ATOM 2323 O O . SER B 1 66 ? 0.955 -29.984 -12.469 1 92.5 66 SER B O 1
ATOM 2325 N N . ILE B 1 67 ? 1.263 -30.922 -10.484 1 90.81 67 ILE B N 1
ATOM 2326 C CA . ILE B 1 67 ? 1.479 -29.656 -9.781 1 90.81 67 ILE B CA 1
ATOM 2327 C C . ILE B 1 67 ? 2.785 -29.016 -10.258 1 90.81 67 ILE B C 1
ATOM 2329 O O . ILE B 1 67 ? 3.826 -29.688 -10.289 1 90.81 67 ILE B O 1
ATOM 2333 N N . PRO B 1 68 ? 2.688 -27.859 -10.695 1 93.75 68 PRO B N 1
ATOM 2334 C CA . PRO B 1 68 ? 3.908 -27.188 -11.133 1 93.75 68 PRO B CA 1
ATOM 2335 C C . PRO B 1 68 ? 4.949 -27.078 -10.023 1 93.75 68 PRO B C 1
ATOM 2337 O O . PRO B 1 68 ? 4.598 -26.984 -8.844 1 93.75 68 PRO B O 1
ATOM 2340 N N . PRO B 1 69 ? 6.191 -27 -10.438 1 93.81 69 PRO B N 1
ATOM 2341 C CA . PRO B 1 69 ? 7.277 -26.922 -9.461 1 93.81 69 PRO B CA 1
ATOM 2342 C C . PRO B 1 69 ? 7.148 -25.734 -8.523 1 93.81 69 PRO B C 1
ATOM 2344 O O . PRO B 1 69 ? 7.582 -25.797 -7.371 1 93.81 69 PRO B O 1
ATOM 2347 N N . CYS B 1 70 ? 6.574 -24.672 -8.945 1 94.25 70 CYS B N 1
ATOM 2348 C CA . CYS B 1 70 ? 6.441 -23.469 -8.133 1 94.25 70 CYS B CA 1
ATOM 2349 C C . CYS B 1 70 ? 5.516 -23.719 -6.949 1 94.25 70 CYS B C 1
ATOM 2351 O O . CYS B 1 70 ? 5.523 -22.953 -5.984 1 94.25 70 CYS B O 1
ATOM 2353 N N . PHE B 1 71 ? 4.777 -24.781 -7.035 1 93.94 71 PHE B N 1
ATOM 2354 C CA . PHE B 1 71 ? 3.854 -25.078 -5.945 1 93.94 71 PHE B CA 1
ATOM 2355 C C . PHE B 1 71 ? 4.188 -26.422 -5.305 1 93.94 71 PHE B C 1
ATOM 2357 O O . PHE B 1 71 ? 3.361 -27 -4.602 1 93.94 71 PHE B O 1
ATOM 2364 N N . SER B 1 72 ? 5.371 -26.922 -5.59 1 92.5 72 SER B N 1
ATOM 2365 C CA . SER B 1 72 ? 5.805 -28.203 -5.027 1 92.5 72 SER B CA 1
ATOM 2366 C C . SER B 1 72 ? 5.977 -28.109 -3.514 1 92.5 72 SER B C 1
ATOM 2368 O O . SER B 1 72 ? 6.109 -27 -2.967 1 92.5 72 SER B O 1
ATOM 2370 N N . LYS B 1 73 ? 5.996 -29.219 -2.838 1 91.06 73 LYS B N 1
ATOM 2371 C CA . LYS B 1 73 ? 6.184 -29.266 -1.391 1 91.06 73 LYS B CA 1
ATOM 2372 C C . LYS B 1 73 ? 7.543 -28.688 -0.995 1 91.06 73 LYS B C 1
ATOM 2374 O O . LYS B 1 73 ? 7.668 -28.047 0.047 1 91.06 73 LYS B O 1
ATOM 2379 N N . THR B 1 74 ? 8.492 -28.938 -1.799 1 93.31 74 THR B N 1
ATOM 2380 C CA . THR B 1 74 ? 9.828 -28.406 -1.55 1 93.31 74 THR B CA 1
ATOM 2381 C C . THR B 1 74 ? 9.82 -26.875 -1.573 1 93.31 74 THR B C 1
ATOM 2383 O O . THR B 1 74 ? 10.367 -26.234 -0.673 1 93.31 74 THR B O 1
ATOM 2386 N N . THR B 1 75 ? 9.18 -26.344 -2.656 1 93.88 75 THR B N 1
ATOM 2387 C CA . THR B 1 75 ? 9.086 -24.891 -2.775 1 93.88 75 THR B CA 1
ATOM 2388 C C . THR B 1 75 ? 8.289 -24.312 -1.615 1 93.88 75 THR B C 1
ATOM 2390 O O . THR B 1 75 ? 8.656 -23.281 -1.058 1 93.88 75 THR B O 1
ATOM 2393 N N . GLN B 1 76 ? 7.215 -24.938 -1.21 1 92.62 76 GLN B N 1
ATOM 2394 C CA . GLN B 1 76 ? 6.387 -24.484 -0.099 1 92.62 76 GLN B CA 1
ATOM 2395 C C . GLN B 1 76 ? 7.188 -24.438 1.2 1 92.62 76 GLN B C 1
ATOM 2397 O O . GLN B 1 76 ? 7.121 -23.453 1.941 1 92.62 76 GLN B O 1
ATOM 2402 N N . LYS B 1 77 ? 7.926 -25.453 1.427 1 92.06 77 LYS B N 1
ATOM 2403 C CA . LYS B 1 77 ? 8.75 -25.516 2.629 1 92.06 77 LYS B CA 1
ATOM 2404 C C . LYS B 1 77 ? 9.797 -24.406 2.635 1 92.06 77 LYS B C 1
ATOM 2406 O O . LYS B 1 77 ? 10.039 -23.781 3.668 1 92.06 77 LYS B O 1
ATOM 2411 N N . ARG B 1 78 ? 10.328 -24.188 1.513 1 91.81 78 ARG B N 1
ATOM 2412 C CA . ARG B 1 78 ? 11.328 -23.141 1.373 1 91.81 78 ARG B CA 1
ATOM 2413 C C . ARG B 1 78 ? 10.734 -21.766 1.666 1 91.81 78 ARG B C 1
ATOM 2415 O O . ARG B 1 78 ? 11.32 -20.969 2.395 1 91.81 78 ARG B O 1
ATOM 2422 N N . LEU B 1 79 ? 9.578 -21.547 1.104 1 92.5 79 LEU B N 1
ATOM 2423 C CA . LEU B 1 79 ? 8.938 -20.25 1.29 1 92.5 79 LEU B CA 1
ATOM 2424 C C . LEU B 1 79 ? 8.469 -20.078 2.732 1 92.5 79 LEU B C 1
ATOM 2426 O O . LEU B 1 79 ? 8.562 -18.984 3.291 1 92.5 79 LEU B O 1
ATOM 2430 N N . LEU B 1 80 ? 8.07 -21.141 3.344 1 89.75 80 LEU B N 1
ATOM 2431 C CA . LEU B 1 80 ? 7.648 -21.094 4.738 1 89.75 80 LEU B CA 1
ATOM 2432 C C . LEU B 1 80 ? 8.836 -20.828 5.66 1 89.75 80 LEU B C 1
ATOM 2434 O O . LEU B 1 80 ? 8.711 -20.078 6.637 1 89.75 80 LEU B O 1
ATOM 2438 N N . ALA B 1 81 ? 9.906 -21.344 5.332 1 87.5 81 ALA B N 1
ATOM 2439 C CA . ALA B 1 81 ?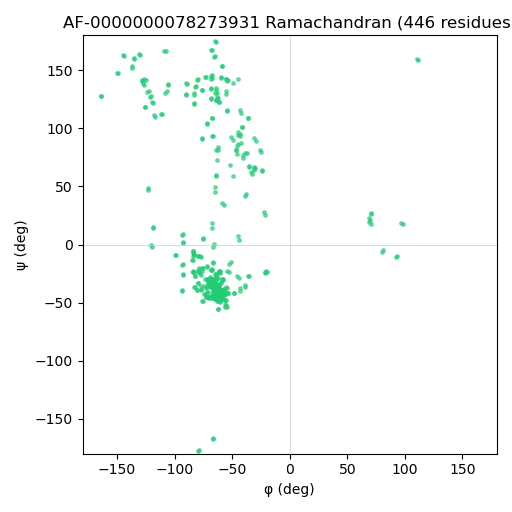 11.125 -21.125 6.109 1 87.5 81 ALA B CA 1
ATOM 2440 C C . ALA B 1 81 ? 11.578 -19.672 6.027 1 87.5 81 ALA B C 1
ATOM 2442 O O . ALA B 1 81 ? 12.125 -19.125 6.992 1 87.5 81 ALA B O 1
ATOM 2443 N N . SER B 1 82 ? 11.336 -19.062 4.875 1 84.38 82 SER B N 1
ATOM 2444 C CA . SER B 1 82 ? 11.766 -17.688 4.652 1 84.38 82 SER B CA 1
ATOM 2445 C C . SER B 1 82 ? 10.969 -16.703 5.516 1 84.38 82 SER B C 1
ATOM 2447 O O . SER B 1 82 ? 11.445 -15.617 5.828 1 84.38 82 SER B O 1
ATOM 2449 N N . ILE B 1 83 ? 9.797 -17.047 5.836 1 80.5 83 ILE B N 1
ATOM 2450 C CA . ILE B 1 83 ? 8.969 -16.125 6.602 1 80.5 83 ILE B CA 1
ATOM 2451 C C . ILE B 1 83 ? 9.117 -16.406 8.094 1 80.5 83 ILE B C 1
ATOM 2453 O O . ILE B 1 83 ? 8.828 -15.555 8.93 1 80.5 83 ILE B O 1
ATOM 2457 N N . ALA B 1 84 ? 9.469 -17.656 8.625 1 64.81 84 ALA B N 1
ATOM 2458 C CA . ALA B 1 84 ? 9.68 -18.047 10.023 1 64.81 84 ALA B CA 1
ATOM 2459 C C . ALA B 1 84 ? 10.859 -17.281 10.625 1 64.81 84 ALA B C 1
ATOM 2461 O O . ALA B 1 84 ? 10.828 -16.922 11.805 1 64.81 84 ALA B O 1
ATOM 2462 N N . SER B 1 85 ? 11.93 -17.156 9.984 1 54.69 85 SER B N 1
ATOM 2463 C CA . SER B 1 85 ? 13.109 -16.469 10.484 1 54.69 85 SER B CA 1
ATOM 2464 C C . SER B 1 85 ? 12.812 -14.992 10.758 1 54.69 85 SER B C 1
ATOM 2466 O O . SER B 1 85 ? 13.492 -14.352 11.555 1 54.69 85 SER B O 1
ATOM 2468 N N . SER B 1 86 ? 11.922 -14.516 10.18 1 49.72 86 SER B N 1
ATOM 2469 C CA . SER B 1 86 ? 11.641 -13.094 10.305 1 49.72 86 SER B CA 1
ATOM 2470 C C . SER B 1 86 ? 10.812 -12.797 11.547 1 49.72 86 SER B C 1
ATOM 2472 O O . SER B 1 86 ? 10.609 -11.633 11.898 1 49.72 86 SER B O 1
ATOM 2474 N N . THR B 1 87 ? 10.312 -13.93 12.211 1 41.81 87 THR B N 1
ATOM 2475 C CA . THR B 1 87 ? 9.57 -13.695 13.445 1 41.81 87 THR B CA 1
ATOM 2476 C C . THR B 1 87 ? 10.516 -13.531 14.633 1 41.81 87 THR B C 1
ATOM 2478 O O . THR B 1 87 ? 11.539 -14.211 14.711 1 41.81 87 THR B O 1
ATOM 2481 N N . PRO B 1 88 ? 10.672 -12.516 15.461 1 32.28 88 PRO B N 1
ATOM 2482 C CA . PRO B 1 88 ? 11.555 -12.484 16.641 1 32.28 88 PRO B CA 1
ATOM 2483 C C . PRO B 1 88 ? 11.484 -13.773 17.453 1 32.28 88 PRO B C 1
ATOM 2485 O O . PRO B 1 88 ? 10.391 -14.266 17.75 1 32.28 88 PRO B O 1
ATOM 2488 N N . ASN B 1 89 ? 12.344 -14.82 17.328 1 28.91 89 ASN B N 1
ATOM 2489 C CA . ASN B 1 89 ? 12.516 -15.938 18.25 1 28.91 89 ASN B CA 1
ATOM 2490 C C . ASN B 1 89 ? 12.531 -15.469 19.703 1 28.91 89 ASN B C 1
ATOM 2492 O O . ASN B 1 89 ? 13.25 -14.531 20.047 1 28.91 89 ASN B O 1
ATOM 2496 N N . SER B 1 90 ? 11.641 -15.773 20.672 1 28.52 90 SER B N 1
ATOM 2497 C CA . SER B 1 90 ? 11.719 -15.766 22.141 1 28.52 90 SER B CA 1
ATOM 2498 C C . SER B 1 90 ? 12.914 -16.562 22.625 1 28.52 90 SER B C 1
ATOM 2500 O O . SER B 1 90 ? 13.078 -16.766 23.844 1 28.52 90 SER B O 1
ATOM 2502 N N . GLY B 1 91 ? 13.695 -17.438 22.109 1 25.28 91 GLY B N 1
ATOM 2503 C CA . GLY B 1 91 ? 14.766 -18 22.922 1 25.28 91 GLY B CA 1
ATOM 2504 C C . GLY B 1 91 ? 15.781 -16.969 23.359 1 25.28 91 GLY B C 1
ATOM 2505 O O . GLY B 1 91 ? 16.734 -16.672 22.625 1 25.28 91 GLY B O 1
ATOM 2506 N N . ALA B 1 92 ? 15.555 -16.016 24.297 1 23.84 92 ALA B N 1
ATOM 2507 C CA . ALA B 1 92 ? 16.547 -15.414 25.188 1 23.84 92 ALA B CA 1
ATOM 2508 C C . ALA B 1 92 ? 17.344 -16.484 25.938 1 23.84 92 ALA B C 1
ATOM 2510 O O . ALA B 1 92 ? 16.797 -17.188 26.781 1 23.84 92 ALA B O 1
ATOM 2511 N N . SER B 1 93 ? 18.156 -17.312 25.578 1 23.53 93 SER B N 1
ATOM 2512 C CA . SER B 1 93 ? 19.297 -17.266 26.484 1 23.53 93 SER B CA 1
ATOM 2513 C C . SER B 1 93 ? 19.734 -15.828 26.766 1 23.53 93 SER B C 1
ATOM 2515 O O . SER B 1 93 ? 19.484 -14.93 25.969 1 23.53 93 SER B O 1
ATOM 2517 N N . ASN B 1 94 ? 20.234 -15.328 28.156 1 22.88 94 ASN B N 1
ATOM 2518 C CA . ASN B 1 94 ? 20.688 -14.156 28.906 1 22.88 94 ASN B CA 1
ATOM 2519 C C . ASN B 1 94 ? 21.672 -13.32 28.094 1 22.88 94 ASN B C 1
ATOM 2521 O O . ASN B 1 94 ? 22.312 -12.422 28.641 1 22.88 94 ASN B O 1
ATOM 2525 N N . SER B 1 95 ? 22.391 -13.734 27.266 1 22.23 95 SER B N 1
ATOM 2526 C CA . SER B 1 95 ? 23.406 -12.719 27.016 1 22.23 95 SER B CA 1
ATOM 2527 C C . SER B 1 95 ? 22.781 -11.383 26.641 1 22.23 95 SER B C 1
ATOM 2529 O O . SER B 1 95 ? 21.719 -11.336 26.047 1 22.23 95 SER B O 1
ATOM 2531 N N . SER B 1 96 ? 23.156 -10.164 27.297 1 23.3 96 SER B N 1
ATOM 2532 C CA . SER B 1 96 ? 22.953 -8.734 27.484 1 23.3 96 SER B CA 1
ATOM 2533 C C . SER B 1 96 ? 22.781 -8.016 26.156 1 23.3 96 SER B C 1
ATOM 2535 O O . SER B 1 96 ? 22.703 -6.789 26.109 1 23.3 96 SER B O 1
ATOM 2537 N N . THR B 1 97 ? 22.75 -8.586 25.109 1 22.53 97 THR B N 1
ATOM 2538 C CA . THR B 1 97 ? 22.938 -7.578 24.062 1 22.53 97 THR B CA 1
ATOM 2539 C C . THR B 1 97 ? 21.797 -6.566 24.078 1 22.53 97 THR B C 1
ATOM 2541 O O . THR B 1 97 ? 20.641 -6.926 23.859 1 22.53 97 THR B O 1
ATOM 2544 N N . GLN B 1 98 ? 21.828 -5.484 24.938 1 22.03 98 GLN B N 1
ATOM 2545 C CA . GLN B 1 98 ? 21.25 -4.172 25.188 1 22.03 98 GLN B CA 1
ATOM 2546 C C . GLN B 1 98 ? 20.891 -3.475 23.875 1 22.03 98 GLN B C 1
ATOM 2548 O O . GLN B 1 98 ? 21.781 -3.098 23.109 1 22.03 98 GLN B O 1
ATOM 2553 N N . ALA B 1 99 ? 20.156 -3.84 23.078 1 25.25 99 ALA B N 1
ATOM 2554 C CA . ALA B 1 99 ? 19.797 -2.938 21.984 1 25.25 99 ALA B CA 1
ATOM 2555 C C . ALA B 1 99 ? 19.469 -1.546 22.5 1 25.25 99 ALA B C 1
ATOM 2557 O O . ALA B 1 99 ? 18.547 -1.387 23.312 1 25.25 99 ALA B O 1
ATOM 2558 N N . SER B 1 100 ? 20.406 -0.629 22.734 1 23.7 100 SER B N 1
ATOM 2559 C CA . SER B 1 100 ? 20.422 0.787 23.094 1 23.7 100 SER B CA 1
ATOM 2560 C C . SER B 1 100 ? 19.359 1.558 22.312 1 23.7 100 SER B C 1
ATOM 2562 O O . SER B 1 100 ? 19.234 1.401 21.094 1 23.7 100 SER B O 1
ATOM 2564 N N . SER B 1 101 ? 18.203 1.927 22.75 1 25.91 101 SER B N 1
ATOM 2565 C CA . SER B 1 101 ? 17.219 2.99 22.578 1 25.91 101 SER B CA 1
ATOM 2566 C C . SER B 1 101 ? 17.844 4.246 21.984 1 25.91 101 SER B C 1
ATOM 2568 O O . SER B 1 101 ? 17.172 5.266 21.828 1 25.91 101 SER B O 1
ATOM 2570 N N . SER B 1 102 ? 19.172 4.473 22.109 1 26.3 102 SER B N 1
ATOM 2571 C CA . SER B 1 102 ? 19.984 5.66 21.844 1 26.3 102 SER B CA 1
ATOM 2572 C C . SER B 1 102 ? 19.969 6.02 20.359 1 26.3 102 SER B C 1
ATOM 2574 O O . SER B 1 102 ? 20.422 7.105 19.984 1 26.3 102 SER B O 1
ATOM 2576 N N . ALA B 1 103 ? 19.828 5 19.484 1 26.97 103 ALA B N 1
ATOM 2577 C CA . ALA B 1 103 ? 20.281 5.398 18.156 1 26.97 103 ALA B CA 1
ATOM 2578 C C . ALA B 1 103 ? 19.234 6.238 17.453 1 26.97 103 ALA B C 1
ATOM 2580 O O . ALA B 1 103 ? 19.5 6.832 16.406 1 26.97 103 ALA B O 1
ATOM 2581 N N . LEU B 1 104 ? 17.844 6.219 17.844 1 29.69 104 LEU B N 1
ATOM 2582 C CA . LEU B 1 104 ? 16.953 7.121 17.125 1 29.69 104 LEU B CA 1
ATOM 2583 C C . LEU B 1 104 ? 17.453 8.562 17.219 1 29.69 104 LEU B C 1
ATOM 2585 O O . LEU B 1 104 ? 17.375 9.312 16.234 1 29.69 104 LEU B O 1
ATOM 2589 N N . LEU B 1 105 ? 17.656 8.969 18.484 1 28.12 105 LEU B N 1
ATOM 2590 C CA . LEU B 1 105 ? 17.844 10.367 18.859 1 28.12 105 LEU B CA 1
ATOM 2591 C C . LEU B 1 105 ? 19.234 10.844 18.484 1 28.12 105 LEU B C 1
ATOM 2593 O O . LEU B 1 105 ? 19.578 12.008 18.734 1 28.12 105 LEU B O 1
ATOM 2597 N N . ASN B 1 106 ? 20.047 9.93 18.312 1 26.77 106 ASN B N 1
ATOM 2598 C CA . ASN B 1 106 ? 21.328 10.617 18.344 1 26.77 106 ASN B CA 1
ATOM 2599 C C . ASN B 1 106 ? 21.5 11.547 17.141 1 26.77 106 ASN B C 1
ATOM 2601 O O . ASN B 1 106 ? 22.312 11.281 16.25 1 26.77 106 ASN B O 1
ATOM 2605 N N . SER B 1 107 ? 20.391 11.945 16.422 1 28.23 107 SER B N 1
ATOM 2606 C CA . SER B 1 107 ? 20.75 12.859 15.344 1 28.23 107 SER B CA 1
ATOM 2607 C C . SER B 1 107 ? 21.312 14.164 15.883 1 28.23 107 SER B C 1
ATOM 2609 O O . SER B 1 107 ? 20.562 15.055 16.297 1 28.23 107 SER B O 1
ATOM 2611 N N . THR B 1 108 ? 22.109 14.188 16.75 1 26.66 108 THR B N 1
ATOM 2612 C CA . THR B 1 108 ? 22.672 15.508 17.016 1 26.66 108 THR B CA 1
ATOM 2613 C C . THR B 1 108 ? 23.125 16.172 15.711 1 26.66 108 THR B C 1
ATOM 2615 O O . THR B 1 108 ? 23.531 17.328 15.703 1 26.66 108 THR B O 1
ATOM 2618 N N . GLY B 1 109 ? 23.781 15.43 14.742 1 25.88 109 GLY B N 1
ATOM 2619 C CA . GLY B 1 109 ? 24.531 16.359 13.914 1 25.88 109 GLY B CA 1
ATOM 2620 C C . GLY B 1 109 ? 23.641 17.281 13.102 1 25.88 109 GLY B C 1
ATOM 2621 O O . GLY B 1 109 ? 22.422 17.172 13.141 1 25.88 109 GLY B O 1
ATOM 2622 N N . ASN B 1 110 ? 24.203 18.062 12.055 1 25.27 110 ASN B N 1
ATOM 2623 C CA . ASN B 1 11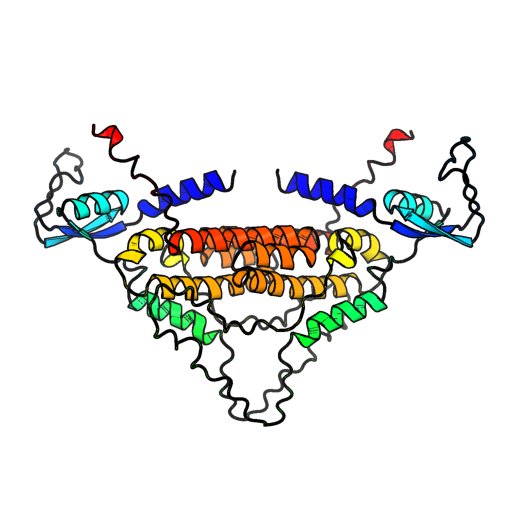0 ? 23.703 19.094 11.148 1 25.27 110 ASN B CA 1
ATOM 2624 C C . ASN B 1 110 ? 22.469 18.594 10.383 1 25.27 110 ASN B C 1
ATOM 2626 O O . ASN B 1 110 ? 22.484 17.5 9.836 1 25.27 110 ASN B O 1
ATOM 2630 N N . PRO B 1 111 ? 21.172 19.125 10.477 1 29.34 111 PRO B N 1
ATOM 2631 C CA . PRO B 1 111 ? 19.859 18.797 9.914 1 29.34 111 PRO B CA 1
ATOM 2632 C C . PRO B 1 111 ? 19.938 18.344 8.461 1 29.34 111 PRO B C 1
ATOM 2634 O O . PRO B 1 111 ? 18.922 17.969 7.867 1 29.34 111 PRO B O 1
ATOM 2637 N N . ALA B 1 112 ? 20.797 18.875 7.637 1 27.7 112 ALA B N 1
ATOM 2638 C CA . ALA B 1 112 ? 20.891 18.609 6.203 1 27.7 112 ALA B CA 1
ATOM 2639 C C . ALA B 1 112 ? 21.094 17.125 5.93 1 27.7 112 ALA B C 1
ATOM 2641 O O . ALA B 1 112 ? 21.109 16.703 4.773 1 27.7 112 ALA B O 1
ATOM 2642 N N . SER B 1 113 ? 21.922 16.422 6.637 1 28.5 113 SER B N 1
ATOM 2643 C CA . SER B 1 113 ? 22.328 15.055 6.316 1 28.5 113 SER B CA 1
ATOM 2644 C C . SER B 1 113 ? 21.156 14.086 6.473 1 28.5 113 SER B C 1
ATOM 2646 O O . SER B 1 113 ? 20.484 14.07 7.508 1 28.5 113 SER B O 1
ATOM 2648 N N . THR B 1 114 ? 20.547 13.5 5.402 1 31.02 114 THR B N 1
ATOM 2649 C CA . THR B 1 114 ? 19.453 12.578 5.125 1 31.02 114 THR B CA 1
ATOM 2650 C C . THR B 1 114 ? 19.406 11.469 6.172 1 31.02 114 THR B C 1
ATOM 2652 O O . THR B 1 114 ? 20.188 10.508 6.102 1 31.02 114 THR B O 1
ATOM 2655 N N . ALA B 1 115 ? 19.594 11.711 7.438 1 28.25 115 ALA B N 1
ATOM 2656 C CA . ALA B 1 115 ? 19.547 10.703 8.484 1 28.25 115 ALA B CA 1
ATOM 2657 C C . ALA B 1 115 ? 18.344 9.789 8.336 1 28.25 115 ALA B C 1
ATOM 2659 O O . ALA B 1 115 ? 17.203 10.25 8.438 1 28.25 115 ALA B O 1
ATOM 2660 N N . HIS B 1 116 ? 18.422 8.836 7.422 1 31.62 116 HIS B N 1
ATOM 2661 C CA . HIS B 1 116 ? 17.547 7.699 7.203 1 31.62 116 HIS B CA 1
ATOM 2662 C C . HIS B 1 116 ? 17.156 7.039 8.523 1 31.62 116 HIS B C 1
ATOM 2664 O O . HIS B 1 116 ? 18.031 6.734 9.344 1 31.62 116 HIS B O 1
ATOM 2670 N N . PRO B 1 117 ? 16.172 7.461 9.148 1 31.36 117 PRO B N 1
ATOM 2671 C CA . PRO B 1 117 ? 15.836 6.641 10.312 1 31.36 117 PRO B CA 1
ATOM 2672 C C . PRO B 1 117 ? 16.188 5.168 10.125 1 31.36 117 PRO B C 1
ATOM 2674 O O . PRO B 1 117 ? 15.57 4.477 9.312 1 31.36 117 PRO B O 1
ATOM 2677 N N . SER B 1 118 ? 17.391 4.812 9.992 1 30.47 118 SER B N 1
ATOM 2678 C CA . SER B 1 118 ? 18.047 3.516 9.859 1 30.47 118 SER B CA 1
ATOM 2679 C C . SER B 1 118 ? 17.469 2.5 10.836 1 30.47 118 SER B C 1
ATOM 2681 O O . SER B 1 118 ? 17.75 1.304 10.734 1 30.47 118 SER B O 1
ATOM 2683 N N . ASN B 1 119 ? 17.141 3.006 12.055 1 30.28 119 ASN B N 1
ATOM 2684 C CA . ASN B 1 119 ? 16.969 1.925 13.016 1 30.28 119 ASN B CA 1
ATOM 2685 C C . ASN B 1 119 ? 15.773 1.051 12.68 1 30.28 119 ASN B C 1
ATOM 2687 O O . ASN B 1 119 ? 14.945 0.758 13.547 1 30.28 119 ASN B O 1
ATOM 2691 N N . PHE B 1 120 ? 15.078 1.299 11.672 1 34.78 120 PHE B N 1
ATOM 2692 C CA . PHE B 1 120 ? 14.055 0.29 11.422 1 34.78 120 PHE B CA 1
ATOM 2693 C C . PHE B 1 120 ? 14.664 -1.107 11.414 1 34.78 120 PHE B C 1
ATOM 2695 O O . PHE B 1 120 ? 15.648 -1.354 10.719 1 34.78 120 PHE B O 1
ATOM 2702 N N . ILE B 1 121 ? 14.68 -1.778 12.539 1 32.72 121 ILE B N 1
ATOM 2703 C CA . ILE B 1 121 ? 15.023 -3.195 12.516 1 32.72 121 ILE B CA 1
ATOM 2704 C C . ILE B 1 121 ? 14.578 -3.814 11.195 1 32.72 121 ILE B C 1
ATOM 2706 O O . ILE B 1 121 ? 13.375 -3.943 10.938 1 32.72 121 ILE B O 1
ATOM 2710 N N . PHE B 1 122 ? 15.227 -3.363 10.211 1 37.44 122 PHE B N 1
ATOM 2711 C CA . PHE B 1 122 ? 15.117 -4.141 8.984 1 37.44 122 PHE B CA 1
ATOM 2712 C C . PHE B 1 122 ? 15.109 -5.633 9.289 1 37.44 122 PHE B C 1
ATOM 2714 O O . PHE B 1 122 ? 15.992 -6.137 9.984 1 37.44 122 PHE B O 1
ATOM 2721 N N . LEU B 1 123 ? 14.031 -6.102 9.688 1 39.31 123 LEU B N 1
ATOM 2722 C CA . LEU B 1 123 ? 14.016 -7.562 9.664 1 39.31 123 LEU B CA 1
ATOM 2723 C C . LEU B 1 123 ? 14.984 -8.102 8.617 1 39.31 123 LEU B C 1
ATOM 2725 O O . LEU B 1 123 ? 14.938 -7.691 7.457 1 39.31 123 LEU B O 1
ATOM 2729 N N . ASP B 1 124 ? 16.188 -8.164 8.969 1 42.12 124 ASP B N 1
ATOM 2730 C CA . ASP B 1 124 ? 17.234 -8.883 8.242 1 42.12 124 ASP B CA 1
ATOM 2731 C C . ASP B 1 124 ? 16.641 -9.961 7.344 1 42.12 124 ASP B C 1
ATOM 2733 O O . ASP B 1 124 ? 17.359 -10.633 6.602 1 42.12 124 ASP B O 1
ATOM 2737 N N . ALA B 1 125 ? 15.516 -10.422 7.66 1 48.44 125 ALA B N 1
ATOM 2738 C CA . ALA B 1 125 ? 15.211 -11.656 6.945 1 48.44 125 ALA B CA 1
ATOM 2739 C C . ALA B 1 125 ? 14.922 -11.383 5.473 1 48.44 125 ALA B C 1
ATOM 2741 O O . ALA B 1 125 ? 14.172 -10.469 5.141 1 48.44 125 ALA B O 1
ATOM 2742 N N . GLU B 1 126 ? 15.914 -11.703 4.574 1 62.97 126 GLU B N 1
ATOM 2743 C CA . GLU B 1 126 ? 15.875 -11.734 3.113 1 62.97 126 GLU B CA 1
ATOM 2744 C C . GLU B 1 126 ? 14.523 -12.219 2.604 1 62.97 126 GLU B C 1
ATOM 2746 O O . GLU B 1 126 ? 13.969 -13.195 3.113 1 62.97 126 GLU B O 1
ATOM 2751 N N . ILE B 1 127 ? 13.711 -11.328 2.023 1 78 127 ILE B N 1
ATOM 2752 C CA . ILE B 1 127 ? 12.469 -11.711 1.366 1 78 127 ILE B CA 1
ATOM 2753 C C . ILE B 1 127 ? 12.773 -12.656 0.201 1 78 127 ILE B C 1
ATOM 2755 O O . ILE B 1 127 ? 13.703 -12.414 -0.569 1 78 127 ILE B O 1
ATOM 2759 N N . ALA B 1 128 ? 12.172 -13.828 0.275 1 89.31 128 ALA B N 1
ATOM 2760 C CA . ALA B 1 128 ? 12.359 -14.797 -0.804 1 89.31 128 ALA B CA 1
ATOM 2761 C C . ALA B 1 128 ? 12.008 -14.188 -2.156 1 89.31 128 ALA B C 1
ATOM 2763 O O . ALA B 1 128 ? 11.07 -13.391 -2.258 1 89.31 128 ALA B O 1
ATOM 2764 N N . ASN B 1 129 ? 12.797 -14.531 -3.178 1 91.44 129 ASN B N 1
ATOM 2765 C CA . ASN B 1 129 ? 12.539 -14.07 -4.539 1 91.44 129 ASN B CA 1
ATOM 2766 C C . ASN B 1 129 ? 11.391 -14.844 -5.184 1 91.44 129 ASN B C 1
ATOM 2768 O O . ASN B 1 129 ? 11.602 -15.875 -5.812 1 91.44 129 ASN B O 1
ATOM 2772 N N . LEU B 1 130 ? 10.219 -14.328 -5.031 1 93.94 130 LEU B N 1
ATOM 2773 C CA . LEU B 1 130 ? 9.016 -14.992 -5.523 1 93.94 130 LEU B CA 1
ATOM 2774 C C . LEU B 1 130 ? 8.945 -14.938 -7.047 1 93.94 130 LEU B C 1
ATOM 2776 O O . LEU B 1 130 ? 8.453 -15.867 -7.684 1 93.94 130 LEU B O 1
ATOM 2780 N N . ARG B 1 131 ? 9.492 -13.891 -7.605 1 93.38 131 ARG B N 1
ATOM 2781 C CA . ARG B 1 131 ? 9.445 -13.695 -9.055 1 93.38 131 ARG B CA 1
ATOM 2782 C C . ARG B 1 131 ? 10.25 -14.766 -9.773 1 93.38 131 ARG B C 1
ATOM 2784 O O . ARG B 1 131 ? 9.859 -15.227 -10.852 1 93.38 131 ARG B O 1
ATOM 2791 N N . SER B 1 132 ? 11.367 -15.141 -9.18 1 93.88 132 SER B N 1
ATOM 2792 C CA . SER B 1 132 ? 12.188 -16.203 -9.766 1 93.88 132 SER B CA 1
ATOM 2793 C C . SER B 1 132 ? 11.453 -17.531 -9.773 1 93.88 132 SER B C 1
ATOM 2795 O O . SER B 1 132 ? 11.711 -18.391 -10.633 1 93.88 132 SER B O 1
ATOM 2797 N N . ILE B 1 133 ? 10.586 -17.703 -8.789 1 94.38 133 ILE B N 1
ATOM 2798 C CA . ILE B 1 133 ? 9.766 -18.906 -8.719 1 94.38 133 ILE B CA 1
ATOM 2799 C C . ILE B 1 133 ? 8.641 -18.828 -9.75 1 94.38 133 ILE B C 1
ATOM 2801 O O . ILE B 1 133 ? 8.461 -19.75 -10.547 1 94.38 133 ILE B O 1
ATOM 2805 N N . SER B 1 134 ? 7.965 -17.766 -9.789 1 95 134 SER B N 1
ATOM 2806 C CA . SER B 1 134 ? 6.902 -17.484 -10.75 1 95 134 SER B CA 1
ATOM 2807 C C . SER B 1 134 ? 6.562 -15.992 -10.781 1 95 134 SER B C 1
ATOM 2809 O O . SER B 1 134 ? 6.242 -15.398 -9.742 1 95 134 SER B O 1
ATOM 2811 N N . PRO B 1 135 ? 6.559 -15.406 -11.953 1 94.56 135 PRO B N 1
ATOM 2812 C CA . PRO B 1 135 ? 6.227 -13.984 -12.039 1 94.56 135 PRO B CA 1
ATOM 2813 C C . PRO B 1 135 ? 4.766 -13.695 -11.703 1 94.56 135 PRO B C 1
ATOM 2815 O O . PRO B 1 135 ? 4.426 -12.57 -11.336 1 94.56 135 PRO B O 1
ATOM 2818 N N . PHE B 1 136 ? 3.906 -14.688 -11.82 1 94.81 136 PHE B N 1
ATOM 2819 C CA . PHE B 1 136 ? 2.486 -14.562 -11.516 1 94.81 136 PHE B CA 1
ATOM 2820 C C . PHE B 1 136 ? 2.066 -15.586 -10.461 1 94.81 136 PHE B C 1
ATOM 2822 O O . PHE B 1 136 ? 1.044 -16.266 -10.617 1 94.81 136 PHE B O 1
ATOM 2829 N N . PHE B 1 137 ? 2.848 -15.641 -9.414 1 95 137 PHE B N 1
ATOM 2830 C CA . PHE B 1 137 ? 2.787 -16.703 -8.422 1 95 137 PHE B CA 1
ATOM 2831 C C . PHE B 1 137 ? 1.377 -16.844 -7.863 1 95 137 PHE B C 1
ATOM 2833 O O . PHE B 1 137 ? 0.781 -17.922 -7.934 1 95 137 PHE B O 1
ATOM 2840 N N . TYR B 1 138 ? 0.793 -15.766 -7.367 1 92.12 138 TYR B N 1
ATOM 2841 C CA . TYR B 1 138 ? -0.506 -15.844 -6.711 1 92.12 138 TYR B CA 1
ATOM 2842 C C . TYR B 1 138 ? -1.615 -16.109 -7.723 1 92.12 138 TYR B C 1
ATOM 2844 O O . TYR B 1 138 ? -2.514 -16.906 -7.473 1 92.12 138 TYR B O 1
ATOM 2852 N N . LYS B 1 139 ? -1.542 -15.469 -8.844 1 91 139 LYS B N 1
ATOM 2853 C CA . LYS B 1 139 ? -2.562 -15.656 -9.875 1 91 139 LYS B CA 1
ATOM 2854 C C . LYS B 1 139 ? -2.531 -17.078 -10.422 1 91 139 LYS B C 1
ATOM 2856 O O . LYS B 1 139 ? -3.58 -17.688 -10.641 1 91 139 LYS B O 1
ATOM 2861 N N . PHE B 1 140 ? -1.292 -17.531 -10.625 1 92.5 140 PHE B N 1
ATOM 2862 C CA . PHE B 1 140 ? -1.126 -18.891 -11.148 1 92.5 140 PHE B CA 1
ATOM 2863 C C . PHE B 1 140 ? -1.608 -19.922 -10.133 1 92.5 140 PHE B C 1
ATOM 2865 O O . PHE B 1 140 ? -2.217 -20.922 -10.5 1 92.5 140 PHE B O 1
ATOM 2872 N N . ALA B 1 141 ? -1.405 -19.656 -8.859 1 91.44 141 ALA B N 1
ATOM 2873 C CA . ALA B 1 141 ? -1.784 -20.578 -7.785 1 91.44 141 ALA B CA 1
ATOM 2874 C C . ALA B 1 141 ? -3.299 -20.75 -7.73 1 91.44 141 ALA B C 1
ATOM 2876 O O . ALA B 1 141 ? -3.787 -21.812 -7.32 1 91.44 141 ALA B O 1
ATOM 2877 N N . GLU B 1 142 ? -3.998 -19.797 -8.195 1 86.69 142 GLU B N 1
ATOM 2878 C CA . GLU B 1 142 ? -5.457 -19.859 -8.211 1 86.69 142 GLU B CA 1
ATOM 2879 C C . GLU B 1 142 ? -5.949 -21.031 -9.055 1 86.69 142 GLU B C 1
ATOM 2881 O O . GLU B 1 142 ? -7.027 -21.578 -8.805 1 86.69 142 GLU B O 1
ATOM 2886 N N . ARG B 1 143 ? -5.117 -21.438 -9.961 1 86.5 143 ARG B N 1
ATOM 2887 C CA . ARG B 1 143 ? -5.527 -22.469 -10.898 1 86.5 143 ARG B CA 1
ATOM 2888 C C . ARG B 1 143 ? -5.309 -23.859 -10.305 1 86.5 143 ARG B C 1
ATOM 2890 O O . ARG B 1 143 ? -5.887 -24.844 -10.773 1 86.5 143 ARG B O 1
ATOM 2897 N N . PHE B 1 144 ? -4.578 -23.906 -9.234 1 87.5 144 PHE B N 1
ATOM 2898 C CA . PHE B 1 144 ? -4.164 -25.203 -8.734 1 87.5 144 PHE B CA 1
ATOM 2899 C C . PHE B 1 144 ? -4.676 -25.438 -7.32 1 87.5 144 PHE B C 1
ATOM 2901 O O . PHE B 1 144 ? -4.469 -26.5 -6.742 1 87.5 144 PHE B O 1
ATOM 2908 N N . VAL B 1 145 ? -5.324 -24.516 -6.785 1 80.75 145 VAL B N 1
ATOM 2909 C CA . VAL B 1 145 ? -5.734 -24.562 -5.383 1 80.75 145 VAL B CA 1
ATOM 2910 C C . VAL B 1 145 ? -6.59 -25.797 -5.141 1 80.75 145 VAL B C 1
ATOM 2912 O O . VAL B 1 145 ? -6.504 -26.422 -4.078 1 80.75 145 VAL B O 1
ATOM 2915 N N . GLU B 1 146 ? -7.309 -26.234 -6.121 1 74.94 146 GLU B N 1
ATOM 2916 C CA . GLU B 1 146 ? -8.188 -27.391 -5.965 1 74.94 146 GLU B CA 1
ATOM 2917 C C . GLU B 1 146 ? -7.395 -28.688 -6.035 1 74.94 146 GLU B C 1
ATOM 2919 O O . GLU B 1 146 ? -7.855 -29.734 -5.555 1 74.94 146 GLU B O 1
ATOM 2924 N N . LEU B 1 147 ? -6.238 -28.641 -6.668 1 73.31 147 LEU B N 1
ATOM 2925 C CA . LEU B 1 147 ? -5.445 -29.844 -6.883 1 73.31 147 LEU B CA 1
ATOM 2926 C C . LEU B 1 147 ? -4.602 -30.172 -5.656 1 73.31 147 LEU B C 1
ATOM 2928 O O . LEU B 1 147 ? -4.133 -31.297 -5.496 1 73.31 147 LEU B O 1
ATOM 2932 N N . SER B 1 148 ? -4.293 -29.234 -4.82 1 75.19 148 SER B N 1
ATOM 2933 C CA . SER B 1 148 ? -3.43 -29.422 -3.658 1 75.19 148 SER B CA 1
ATOM 2934 C C . SER B 1 148 ? -4.117 -28.969 -2.377 1 75.19 148 SER B C 1
ATOM 2936 O O . SER B 1 148 ? -4.453 -27.797 -2.232 1 75.19 148 SER B O 1
ATOM 2938 N N . PRO B 1 149 ? -4.27 -30.016 -1.484 1 77.5 149 PRO B N 1
ATOM 2939 C CA . PRO B 1 149 ? -4.84 -29.625 -0.192 1 77.5 149 PRO B CA 1
ATOM 2940 C C . PRO B 1 149 ? -3.941 -28.672 0.587 1 77.5 149 PRO B C 1
ATOM 2942 O O . PRO B 1 149 ? -2.719 -28.703 0.427 1 77.5 149 PRO B O 1
ATOM 2945 N N . ASN B 1 150 ? -4.281 -27.672 1.159 1 82.81 150 ASN B N 1
ATOM 2946 C CA . ASN B 1 150 ? -3.58 -26.781 2.07 1 82.81 150 ASN B CA 1
ATOM 2947 C C . ASN B 1 150 ? -2.91 -25.625 1.318 1 82.81 150 ASN B C 1
ATOM 2949 O O . ASN B 1 150 ? -2.244 -24.797 1.927 1 82.81 150 ASN B O 1
ATOM 2953 N N . LEU B 1 151 ? -2.918 -25.812 -0.098 1 87.56 151 LEU B N 1
ATOM 2954 C CA . LEU B 1 151 ? -2.287 -24.75 -0.881 1 87.56 151 LEU B CA 1
ATOM 2955 C C . LEU B 1 151 ? -2.885 -23.391 -0.542 1 87.56 151 LEU B C 1
ATOM 2957 O O . LEU B 1 151 ? -2.164 -22.391 -0.462 1 87.56 151 LEU B O 1
ATOM 2961 N N . SER B 1 152 ? -4.168 -23.453 -0.321 1 86 152 SER B N 1
ATOM 2962 C CA . SER B 1 152 ? -4.852 -22.203 0.013 1 86 152 SER B CA 1
ATOM 2963 C C . SER B 1 152 ? -4.32 -21.609 1.312 1 86 152 SER B C 1
ATOM 2965 O O . SER B 1 152 ? -4.062 -20.406 1.393 1 86 152 SER B O 1
ATOM 2967 N N . GLN B 1 153 ? -4.164 -22.453 2.295 1 86 153 GLN B N 1
ATOM 2968 C CA . GLN B 1 153 ? -3.656 -22.016 3.588 1 86 153 GLN B CA 1
ATOM 2969 C C . GLN B 1 153 ? -2.217 -21.516 3.473 1 86 153 GLN B C 1
ATOM 2971 O O . GLN B 1 153 ? -1.862 -20.484 4.031 1 86 153 GLN B O 1
ATOM 2976 N N . PHE B 1 154 ? -1.485 -22.297 2.812 1 90.25 154 PHE B N 1
ATOM 2977 C CA . PHE B 1 154 ? -0.096 -21.922 2.566 1 90.25 154 PHE B CA 1
ATOM 2978 C C . PHE B 1 154 ? -0.005 -20.562 1.897 1 90.25 154 PHE B C 1
ATOM 2980 O O . PHE B 1 154 ? 0.745 -19.688 2.348 1 90.25 154 PHE B O 1
ATOM 2987 N N . LEU B 1 155 ? -0.812 -20.344 0.824 1 90.88 155 LEU B N 1
ATOM 2988 C CA . LEU B 1 155 ? -0.789 -19.109 0.053 1 90.88 155 LEU B CA 1
ATOM 2989 C C . LEU B 1 155 ? -1.197 -17.922 0.919 1 90.88 155 LEU B C 1
ATOM 2991 O O . LEU B 1 155 ? -0.607 -16.844 0.821 1 90.88 155 LEU B O 1
ATOM 2995 N N . SER B 1 156 ? -2.17 -18.141 1.713 1 87.5 156 SER B N 1
ATOM 2996 C CA . SER B 1 156 ? -2.646 -17.062 2.582 1 87.5 156 SER B CA 1
ATOM 2997 C C . SER B 1 156 ? -1.573 -16.641 3.58 1 87.5 156 SER B C 1
ATOM 2999 O O . SER B 1 156 ? -1.38 -15.453 3.826 1 87.5 156 SER B O 1
ATOM 3001 N N . LEU B 1 157 ? -0.875 -17.609 4.094 1 87.5 157 LEU B N 1
ATOM 3002 C CA . LEU B 1 157 ? 0.181 -17.344 5.066 1 87.5 157 LEU B CA 1
ATOM 3003 C C . LEU B 1 157 ? 1.326 -16.562 4.418 1 87.5 157 LEU B C 1
ATOM 3005 O O . LEU B 1 157 ? 1.795 -15.57 4.969 1 87.5 157 LEU B O 1
ATOM 3009 N N . ILE B 1 158 ? 1.709 -17 3.299 1 90.69 158 ILE B N 1
ATOM 3010 C CA . ILE B 1 158 ? 2.795 -16.344 2.572 1 90.69 158 ILE B CA 1
ATOM 3011 C C . ILE B 1 158 ? 2.385 -14.93 2.191 1 90.69 158 ILE B C 1
ATOM 3013 O O . ILE B 1 158 ? 3.152 -13.984 2.381 1 90.69 158 ILE B O 1
ATOM 3017 N N . PHE B 1 159 ? 1.175 -14.844 1.745 1 90.88 159 PHE B N 1
ATOM 3018 C CA . PHE B 1 159 ? 0.648 -13.562 1.294 1 90.88 159 PHE B CA 1
ATOM 3019 C C . PHE B 1 159 ? 0.66 -12.547 2.428 1 90.88 159 PHE B C 1
ATOM 3021 O O . PHE B 1 159 ? 1.175 -11.438 2.266 1 90.88 159 PHE B O 1
ATOM 3028 N N . LEU B 1 160 ? 0.177 -12.898 3.529 1 85.5 160 LEU B N 1
ATOM 3029 C CA . LEU B 1 160 ? 0.04 -11.984 4.652 1 85.5 160 LEU B CA 1
ATOM 3030 C C . LEU B 1 160 ? 1.407 -11.555 5.18 1 85.5 160 LEU B C 1
ATOM 3032 O O . LEU B 1 160 ? 1.613 -10.383 5.508 1 85.5 160 LEU B O 1
ATOM 3036 N N . ASN B 1 161 ? 2.262 -12.469 5.242 1 86.81 161 ASN B N 1
ATOM 3037 C CA . ASN B 1 161 ? 3.605 -12.164 5.723 1 86.81 161 ASN B CA 1
ATOM 3038 C C . ASN B 1 161 ? 4.355 -11.258 4.746 1 86.81 161 ASN B C 1
ATOM 3040 O O . ASN B 1 161 ? 4.973 -10.273 5.156 1 86.81 161 ASN B O 1
ATOM 3044 N N . ARG B 1 162 ? 4.262 -11.539 3.482 1 89.5 162 ARG B N 1
ATOM 3045 C CA . ARG B 1 162 ? 5 -10.773 2.484 1 89.5 162 ARG B CA 1
ATOM 3046 C C . ARG B 1 162 ? 4.41 -9.375 2.322 1 89.5 162 ARG B C 1
ATOM 3048 O O . ARG B 1 162 ? 5.129 -8.422 2.018 1 89.5 162 ARG B O 1
ATOM 3055 N N . LEU B 1 163 ? 3.148 -9.266 2.553 1 87.88 163 LEU B N 1
ATOM 3056 C CA . LEU B 1 163 ? 2.508 -7.957 2.496 1 87.88 163 LEU B CA 1
ATOM 3057 C C . LEU B 1 163 ? 3.131 -7 3.51 1 87.88 163 LEU B C 1
ATOM 3059 O O . LEU B 1 163 ? 3.432 -5.852 3.182 1 87.88 163 LEU B O 1
ATOM 3063 N N . GLN B 1 164 ? 3.297 -7.473 4.645 1 82.56 164 GLN B N 1
ATOM 3064 C CA . GLN B 1 164 ? 3.895 -6.656 5.695 1 82.56 164 GLN B CA 1
ATOM 3065 C C . GLN B 1 164 ? 5.328 -6.27 5.344 1 82.56 164 GLN B C 1
ATOM 3067 O O . GLN B 1 164 ? 5.715 -5.105 5.477 1 82.56 164 GLN B O 1
ATOM 3072 N N . ARG B 1 165 ? 6.027 -7.203 4.879 1 84.31 165 ARG B N 1
ATOM 3073 C CA . ARG B 1 165 ? 7.426 -6.977 4.527 1 84.31 165 ARG B CA 1
ATOM 3074 C C . ARG B 1 165 ? 7.551 -6 3.367 1 84.31 165 ARG B C 1
ATOM 3076 O O . ARG B 1 165 ? 8.461 -5.168 3.346 1 84.31 165 ARG B O 1
ATOM 3083 N N . LEU B 1 166 ? 6.691 -6.172 2.465 1 88.06 166 LEU B N 1
ATOM 3084 C CA . LEU B 1 166 ? 6.676 -5.301 1.295 1 88.06 166 LEU B CA 1
ATOM 3085 C C . LEU B 1 166 ? 6.562 -3.84 1.709 1 88.06 166 LEU B C 1
ATOM 3087 O O . LEU B 1 166 ? 7.285 -2.986 1.189 1 88.06 166 LEU B O 1
ATOM 3091 N N . VAL B 1 167 ? 5.773 -3.535 2.613 1 82.12 167 VAL B N 1
ATOM 3092 C CA . VAL B 1 167 ? 5.555 -2.162 3.059 1 82.12 167 VAL B CA 1
ATOM 3093 C C . VAL B 1 167 ? 6.785 -1.656 3.805 1 82.12 167 VAL B C 1
ATOM 3095 O O . VAL B 1 167 ? 7.211 -0.516 3.611 1 82.12 167 VAL B O 1
ATOM 3098 N N . LEU B 1 168 ? 7.312 -2.504 4.691 1 80 168 LEU B N 1
ATOM 3099 C CA . LEU B 1 168 ? 8.516 -2.135 5.43 1 80 168 LEU B CA 1
ATOM 3100 C C . LEU B 1 168 ? 9.656 -1.791 4.477 1 80 168 LEU B C 1
ATOM 3102 O O . LEU B 1 168 ? 10.367 -0.807 4.688 1 80 168 LEU B O 1
ATOM 3106 N N . LEU B 1 169 ? 9.734 -2.555 3.449 1 83.94 169 LEU B N 1
ATOM 3107 C CA . LEU B 1 169 ? 10.781 -2.322 2.459 1 83.94 169 LEU B CA 1
ATOM 3108 C C . LEU B 1 169 ? 10.531 -1.022 1.7 1 83.94 169 LEU B C 1
ATOM 3110 O O . LEU B 1 169 ? 11.477 -0.327 1.323 1 83.94 169 LEU B O 1
ATOM 3114 N N . SER B 1 170 ? 9.273 -0.717 1.471 1 85.06 170 SER B N 1
ATOM 3115 C CA . SER B 1 170 ? 8.945 0.512 0.758 1 85.06 170 SER B CA 1
ATOM 3116 C C . SER B 1 170 ? 9.391 1.743 1.54 1 85.06 170 SER B C 1
ATOM 3118 O O . SER B 1 170 ? 9.641 2.799 0.956 1 85.06 170 SER B O 1
ATOM 3120 N N . ASN B 1 171 ? 9.422 1.602 2.883 1 77.94 171 ASN B N 1
ATOM 3121 C CA . ASN B 1 171 ? 9.844 2.703 3.744 1 77.94 171 ASN B CA 1
ATOM 3122 C C . ASN B 1 171 ? 11.336 2.982 3.611 1 77.94 171 ASN B C 1
ATOM 3124 O O . ASN B 1 171 ? 11.781 4.105 3.838 1 77.94 171 ASN B O 1
ATOM 3128 N N . THR B 1 172 ? 12.047 1.949 3.391 1 72.5 172 THR B N 1
ATOM 3129 C CA . THR B 1 172 ? 13.492 2.074 3.344 1 72.5 172 THR B CA 1
ATOM 3130 C C . THR B 1 172 ? 13.969 2.312 1.914 1 72.5 172 THR B C 1
ATOM 3132 O O . THR B 1 172 ? 15.133 2.652 1.69 1 72.5 172 THR B O 1
ATOM 3135 N N . ALA B 1 173 ? 13.086 2.01 1.005 1 63.84 173 ALA B N 1
ATOM 3136 C CA . ALA B 1 173 ? 13.469 2.137 -0.4 1 63.84 173 ALA B CA 1
ATOM 3137 C C . ALA B 1 173 ? 13.758 3.59 -0.759 1 63.84 173 ALA B C 1
ATOM 3139 O O . ALA B 1 173 ? 12.898 4.289 -1.307 1 63.84 173 ALA B O 1
ATOM 3140 N N . ALA B 1 174 ? 14.758 4.023 0.011 1 59.91 174 ALA B N 1
ATOM 3141 C CA . ALA B 1 174 ? 15.25 5.371 -0.263 1 59.91 174 ALA B CA 1
ATOM 3142 C C . ALA B 1 174 ? 15.945 5.434 -1.624 1 59.91 174 ALA B C 1
ATOM 3144 O O . ALA B 1 174 ? 17 4.832 -1.822 1 59.91 174 ALA B O 1
ATOM 3145 N N . GLY B 1 175 ? 15.227 5.793 -2.65 1 62.28 175 GLY B N 1
ATOM 3146 C CA . GLY B 1 175 ? 15.812 6.039 -3.959 1 62.28 175 GLY B CA 1
ATOM 3147 C C . GLY B 1 175 ? 15.43 4.996 -4.992 1 62.28 175 GLY B C 1
ATOM 3148 O O . GLY B 1 175 ? 15.023 3.885 -4.637 1 62.28 175 GLY B O 1
ATOM 3149 N N . ALA B 1 176 ? 15.539 5.277 -6.125 1 64.94 176 ALA B N 1
ATOM 3150 C CA . ALA B 1 176 ? 15.133 4.504 -7.297 1 64.94 176 ALA B CA 1
ATOM 3151 C C . ALA B 1 176 ? 15.891 3.182 -7.367 1 64.94 176 ALA B C 1
ATOM 3153 O O . ALA B 1 176 ? 15.328 2.156 -7.754 1 64.94 176 ALA B O 1
ATOM 3154 N N . GLU B 1 177 ? 17.125 3.174 -6.949 1 63.66 177 GLU B N 1
ATOM 3155 C CA . GLU B 1 177 ? 17.953 1.974 -7.066 1 63.66 177 GLU B CA 1
ATOM 3156 C C . GLU B 1 177 ? 17.469 0.881 -6.113 1 63.66 177 GLU B C 1
ATOM 3158 O O . GLU B 1 177 ? 17.375 -0.286 -6.5 1 63.66 177 GLU B O 1
ATOM 3163 N N . MET B 1 178 ? 17.219 1.271 -4.906 1 67.44 178 MET B N 1
ATOM 3164 C CA . MET B 1 178 ? 16.734 0.301 -3.926 1 67.44 178 MET B CA 1
ATOM 3165 C C . MET B 1 178 ? 15.352 -0.215 -4.301 1 67.44 178 MET B C 1
ATOM 3167 O O . MET B 1 178 ? 15.062 -1.402 -4.145 1 67.44 178 MET B O 1
ATOM 3171 N N . GLU B 1 179 ? 14.648 0.696 -4.898 1 74.44 179 GLU B N 1
ATOM 3172 C CA . GLU B 1 179 ? 13.312 0.323 -5.352 1 74.44 179 GLU B CA 1
ATOM 3173 C C . GLU B 1 179 ? 13.375 -0.761 -6.426 1 74.44 179 GLU B C 1
ATOM 3175 O O . GLU B 1 179 ? 12.625 -1.735 -6.375 1 74.44 179 GLU B O 1
ATOM 3180 N N . ARG B 1 180 ? 14.344 -0.566 -7.312 1 73.5 180 ARG B N 1
ATOM 3181 C CA . ARG B 1 180 ? 14.492 -1.51 -8.414 1 73.5 180 ARG B CA 1
ATOM 3182 C C . ARG B 1 180 ? 14.984 -2.865 -7.914 1 73.5 180 ARG B C 1
ATOM 3184 O O . ARG B 1 180 ? 14.555 -3.908 -8.414 1 73.5 180 ARG B O 1
ATOM 3191 N N . GLY B 1 181 ? 15.805 -2.801 -6.941 1 76.94 181 GLY B N 1
ATOM 3192 C CA . GLY B 1 181 ? 16.328 -4.043 -6.387 1 76.94 181 GLY B CA 1
ATOM 3193 C C . GLY B 1 181 ? 15.25 -4.902 -5.742 1 76.94 181 GLY B C 1
ATOM 3194 O O . GLY B 1 181 ? 15.211 -6.113 -5.957 1 76.94 181 GLY B O 1
ATOM 3195 N N . TYR B 1 182 ? 14.258 -4.324 -5.133 1 80.75 182 TYR B N 1
ATOM 3196 C CA . TYR B 1 182 ? 13.227 -5.07 -4.426 1 80.75 182 TYR B CA 1
ATOM 3197 C C . TYR B 1 182 ? 12.164 -5.582 -5.391 1 80.75 182 TYR B C 1
ATOM 3199 O O . TYR B 1 182 ? 11.586 -6.648 -5.176 1 80.75 182 TYR B O 1
ATOM 3207 N N . VAL B 1 183 ? 12.008 -4.875 -6.496 1 84.31 183 VAL B N 1
ATOM 3208 C CA . VAL B 1 183 ? 10.938 -5.188 -7.441 1 84.31 183 VAL B CA 1
ATOM 3209 C C . VAL B 1 183 ? 11.211 -6.539 -8.094 1 84.31 183 VAL B C 1
ATOM 3211 O O . VAL B 1 183 ? 10.281 -7.262 -8.461 1 84.31 183 VAL B O 1
ATOM 3214 N N . ASP B 1 184 ? 12.477 -6.949 -8.07 1 88.44 184 ASP B N 1
ATOM 3215 C CA . ASP B 1 184 ? 12.859 -8.211 -8.695 1 88.44 184 ASP B CA 1
ATOM 3216 C C . ASP B 1 184 ? 12.469 -9.398 -7.816 1 88.44 184 ASP B C 1
ATOM 3218 O O . ASP B 1 184 ? 12.453 -10.539 -8.281 1 88.44 184 ASP B O 1
ATOM 3222 N N . TYR B 1 185 ? 12.078 -9.102 -6.609 1 89.69 185 TYR B N 1
ATOM 3223 C CA . TYR B 1 185 ? 11.75 -10.164 -5.664 1 89.69 185 TYR B CA 1
ATOM 3224 C C . TYR B 1 185 ? 10.242 -10.383 -5.59 1 89.69 185 TYR B C 1
ATOM 3226 O O . TYR B 1 185 ? 9.781 -11.375 -5.023 1 89.69 185 TYR B O 1
ATOM 3234 N N . PHE B 1 186 ? 9.492 -9.5 -6.219 1 93.69 186 PHE B N 1
ATOM 3235 C CA . PHE B 1 186 ? 8.047 -9.492 -6.02 1 93.69 186 PHE B CA 1
ATOM 3236 C C . PHE B 1 186 ? 7.328 -10.055 -7.238 1 93.69 186 PHE B C 1
ATOM 3238 O O . PHE B 1 186 ? 7.73 -9.805 -8.375 1 93.69 186 PHE B O 1
ATOM 3245 N N . ASP B 1 187 ? 6.289 -10.883 -6.992 1 94.19 187 ASP B N 1
ATOM 3246 C CA . ASP B 1 187 ? 5.43 -11.242 -8.117 1 94.19 187 ASP B CA 1
ATOM 3247 C C . ASP B 1 187 ? 4.691 -10.031 -8.664 1 94.19 187 ASP B C 1
ATOM 3249 O O . ASP B 1 187 ? 4.797 -8.93 -8.109 1 94.19 187 ASP B O 1
ATOM 3253 N N . GLU B 1 188 ? 4 -10.164 -9.672 1 92.81 188 GLU B N 1
ATOM 3254 C CA . GLU B 1 188 ? 3.416 -9.031 -10.375 1 92.81 188 GLU B CA 1
ATOM 3255 C C . GLU B 1 188 ? 2.439 -8.273 -9.484 1 92.81 188 GLU B C 1
ATOM 3257 O O . GLU B 1 188 ? 2.418 -7.035 -9.492 1 92.81 188 GLU B O 1
ATOM 3262 N N . SER B 1 189 ? 1.601 -8.938 -8.75 1 91.31 189 SER B N 1
ATOM 3263 C CA . SER B 1 189 ? 0.637 -8.273 -7.875 1 91.31 189 SER B CA 1
ATOM 3264 C C . SER B 1 189 ? 1.338 -7.527 -6.742 1 91.31 189 SER B C 1
ATOM 3266 O O . SER B 1 189 ? 0.937 -6.418 -6.383 1 91.31 189 SER B O 1
ATOM 3268 N N . GLU B 1 190 ? 2.393 -8.078 -6.203 1 92.38 190 GLU B N 1
ATOM 3269 C CA . GLU B 1 190 ? 3.189 -7.43 -5.164 1 92.38 190 GLU B CA 1
ATOM 3270 C C . GLU B 1 190 ? 3.893 -6.188 -5.707 1 92.38 190 GLU B C 1
ATOM 3272 O O . GLU B 1 190 ? 4.008 -5.18 -5.008 1 92.38 190 GLU B O 1
ATOM 3277 N N . ARG B 1 191 ? 4.348 -6.359 -6.895 1 92.56 191 ARG B N 1
ATOM 3278 C CA . ARG B 1 191 ? 5.039 -5.238 -7.523 1 92.56 191 ARG B CA 1
ATOM 3279 C C . ARG B 1 191 ? 4.129 -4.02 -7.617 1 92.56 191 ARG B C 1
ATOM 3281 O O . ARG B 1 191 ? 4.566 -2.891 -7.383 1 92.56 191 ARG B O 1
ATOM 3288 N N . ARG B 1 192 ? 2.945 -4.246 -7.91 1 91 192 ARG B N 1
ATOM 3289 C CA . ARG B 1 192 ? 1.995 -3.15 -8.055 1 91 192 ARG B CA 1
ATOM 3290 C C . ARG B 1 192 ? 1.744 -2.463 -6.715 1 91 192 ARG B C 1
ATOM 3292 O O . ARG B 1 192 ? 1.727 -1.233 -6.637 1 91 192 ARG B O 1
ATOM 3299 N N . LEU B 1 193 ? 1.539 -3.268 -5.754 1 91.19 193 LEU B N 1
ATOM 3300 C CA . LEU B 1 193 ? 1.328 -2.693 -4.43 1 91.19 193 LEU B CA 1
ATOM 3301 C C . LEU B 1 193 ? 2.576 -1.958 -3.949 1 91.19 193 LEU B C 1
ATOM 3303 O O . LEU B 1 193 ? 2.48 -0.864 -3.391 1 91.19 193 LEU B O 1
ATOM 3307 N N . PHE B 1 194 ? 3.74 -2.553 -4.215 1 91.94 194 PHE B N 1
ATOM 3308 C CA . PHE B 1 194 ? 5.004 -1.936 -3.822 1 91.94 194 PHE B CA 1
ATOM 3309 C C . PHE B 1 194 ? 5.172 -0.577 -4.488 1 91.94 194 PHE B C 1
ATOM 3311 O O . PHE B 1 194 ? 5.57 0.393 -3.842 1 91.94 194 PHE B O 1
ATOM 3318 N N . ALA B 1 195 ? 4.84 -0.537 -5.703 1 89.88 195 ALA B N 1
ATOM 3319 C CA . ALA B 1 195 ? 4.934 0.717 -6.445 1 89.88 195 ALA B CA 1
ATOM 3320 C C . ALA B 1 195 ? 4.031 1.786 -5.836 1 89.88 195 ALA B C 1
ATOM 3322 O O . ALA B 1 195 ? 4.418 2.955 -5.746 1 89.88 195 ALA B O 1
ATOM 3323 N N . SER B 1 196 ? 2.844 1.39 -5.398 1 89.5 196 SER B N 1
ATOM 3324 C CA . SER B 1 196 ? 1.914 2.326 -4.773 1 89.5 196 SER B CA 1
ATOM 3325 C C . SER B 1 196 ? 2.459 2.846 -3.449 1 89.5 196 SER B C 1
ATOM 3327 O O . SER B 1 196 ? 2.338 4.035 -3.145 1 89.5 196 SER B O 1
ATOM 3329 N N . CYS B 1 197 ? 3.062 1.969 -2.689 1 89.12 197 CYS B N 1
ATOM 3330 C CA . CYS B 1 197 ? 3.646 2.35 -1.408 1 89.12 197 CYS B CA 1
ATOM 3331 C C . CYS B 1 197 ? 4.805 3.318 -1.604 1 89.12 197 CYS B C 1
ATOM 3333 O O . CYS B 1 197 ? 4.902 4.328 -0.902 1 89.12 197 CYS B O 1
ATOM 3335 N N . VAL B 1 198 ? 5.629 3 -2.557 1 88.31 198 VAL B N 1
ATOM 3336 C CA . VAL B 1 198 ? 6.793 3.832 -2.838 1 88.31 198 VAL B CA 1
ATOM 3337 C C . VAL B 1 198 ? 6.34 5.211 -3.318 1 88.31 198 VAL B C 1
ATOM 3339 O O . VAL B 1 198 ? 6.902 6.23 -2.918 1 88.31 198 VAL B O 1
ATOM 3342 N N . GLU B 1 199 ? 5.34 5.164 -4.184 1 87.12 199 GLU B N 1
ATOM 3343 C CA . GLU B 1 199 ? 4.805 6.43 -4.668 1 87.12 199 GLU B CA 1
ATOM 3344 C C . GLU B 1 199 ? 4.273 7.281 -3.521 1 87.12 199 GLU B C 1
ATOM 3346 O O . GLU B 1 199 ? 4.516 8.492 -3.475 1 87.12 199 GLU B O 1
ATOM 3351 N N . TYR B 1 200 ? 3.564 6.656 -2.674 1 87.19 200 TYR B N 1
ATOM 3352 C CA . TYR B 1 200 ? 3.031 7.344 -1.503 1 87.19 200 TYR B CA 1
ATOM 3353 C C . TYR B 1 200 ? 4.152 7.961 -0.677 1 87.19 200 TYR B C 1
ATOM 3355 O O . TYR B 1 200 ? 4.094 9.141 -0.323 1 87.19 200 TYR B O 1
ATOM 3363 N N . ARG B 1 201 ? 5.145 7.227 -0.44 1 85.81 201 ARG B N 1
ATOM 3364 C CA . ARG B 1 201 ? 6.289 7.68 0.349 1 85.81 201 ARG B CA 1
ATOM 3365 C C . ARG B 1 201 ? 7.023 8.812 -0.352 1 85.81 201 ARG B C 1
ATOM 3367 O O . ARG B 1 201 ? 7.363 9.82 0.274 1 85.81 201 ARG B O 1
ATOM 3374 N N . ASN B 1 202 ? 7.25 8.602 -1.631 1 84.75 202 ASN B N 1
ATOM 3375 C CA . ASN B 1 202 ? 7.977 9.617 -2.389 1 84.75 202 ASN B CA 1
ATOM 3376 C C . ASN B 1 202 ? 7.215 10.938 -2.424 1 84.75 202 ASN B C 1
ATOM 3378 O O . ASN B 1 202 ? 7.82 12.016 -2.381 1 84.75 202 ASN B O 1
ATOM 3382 N N . ASN B 1 203 ? 5.914 10.844 -2.543 1 81.94 203 ASN B N 1
ATOM 3383 C CA . ASN B 1 203 ? 5.102 12.055 -2.535 1 81.94 203 ASN B CA 1
ATOM 3384 C C . ASN B 1 203 ? 5.238 12.812 -1.218 1 81.94 203 ASN B C 1
ATOM 3386 O O . ASN B 1 203 ? 5.301 14.039 -1.207 1 81.94 203 ASN B O 1
ATOM 3390 N N . TYR B 1 204 ? 5.324 12.078 -0.198 1 83.5 204 TYR B N 1
ATOM 3391 C CA . TYR B 1 204 ? 5.484 12.695 1.114 1 83.5 204 TYR B CA 1
ATOM 3392 C C . TYR B 1 204 ? 6.871 13.312 1.263 1 83.5 204 TYR B C 1
ATOM 3394 O O . TYR B 1 204 ? 7.004 14.469 1.648 1 83.5 204 TYR B O 1
ATOM 3402 N N . PHE B 1 205 ? 7.883 12.617 0.877 1 80.19 205 PHE B N 1
ATOM 3403 C CA . PHE B 1 205 ? 9.242 13.047 1.175 1 80.19 205 PHE B CA 1
ATOM 3404 C C . PHE B 1 205 ? 9.734 14.055 0.143 1 80.19 205 PHE B C 1
ATOM 3406 O O . PHE B 1 205 ? 10.672 14.812 0.401 1 80.19 205 PHE B O 1
ATOM 3413 N N . SER B 1 206 ? 9.172 14.055 -1.061 1 76.75 206 SER B N 1
ATOM 3414 C CA . SER B 1 206 ? 9.578 15.031 -2.064 1 76.75 206 SER B CA 1
ATOM 3415 C C . SER B 1 206 ? 9.406 16.453 -1.552 1 76.75 206 SER B C 1
ATOM 3417 O O . SER B 1 206 ? 10.234 17.328 -1.834 1 76.75 206 SER B O 1
ATOM 3419 N N . TRP B 1 207 ? 8.406 16.734 -0.834 1 70.25 207 TRP B N 1
ATOM 3420 C CA . TRP B 1 207 ? 8.148 18.062 -0.284 1 70.25 207 TRP B CA 1
ATOM 3421 C C . TRP B 1 207 ? 9.109 18.375 0.855 1 70.25 207 TRP B C 1
ATOM 3423 O O . TRP B 1 207 ? 9.625 19.5 0.951 1 70.25 207 TRP B O 1
ATOM 3433 N N . LEU B 1 208 ? 9.391 17.297 1.621 1 67.44 208 LEU B N 1
ATOM 3434 C CA . LEU B 1 208 ? 10.242 17.5 2.793 1 67.44 208 LEU B CA 1
ATOM 3435 C C . LEU B 1 208 ? 11.664 17.844 2.381 1 67.44 208 LEU B C 1
ATOM 3437 O O . LEU B 1 208 ? 12.344 18.625 3.051 1 67.44 208 LEU B O 1
ATOM 3441 N N . ARG B 1 209 ? 12.109 17.203 1.267 1 61.28 209 ARG B N 1
ATOM 3442 C CA . ARG B 1 209 ? 13.461 17.438 0.783 1 61.28 209 ARG B CA 1
ATOM 3443 C C . ARG B 1 209 ? 13.578 18.797 0.094 1 61.28 209 ARG B C 1
ATOM 3445 O O . ARG B 1 209 ? 14.68 19.266 -0.161 1 61.28 209 ARG B O 1
ATOM 3452 N N . GLY B 1 210 ? 12.578 19.531 0.125 1 59.97 210 GLY B N 1
ATOM 3453 C CA . GLY B 1 210 ? 12.672 20.812 -0.534 1 59.97 210 GLY B CA 1
ATOM 3454 C C . GLY B 1 210 ? 12.477 20.734 -2.037 1 59.97 210 GLY B C 1
ATOM 3455 O O . GLY B 1 210 ? 12.906 21.625 -2.773 1 59.97 210 GLY B O 1
ATOM 3456 N N . ASP B 1 211 ? 12.367 19.547 -2.648 1 50.69 211 ASP B N 1
ATOM 3457 C CA . ASP B 1 211 ? 12.156 19.516 -4.09 1 50.69 211 ASP B CA 1
ATOM 3458 C C . ASP B 1 211 ? 10.898 20.297 -4.469 1 50.69 211 ASP B C 1
ATOM 3460 O O . ASP B 1 211 ? 10.367 20.141 -5.574 1 50.69 211 ASP B O 1
ATOM 3464 N N . LYS B 1 212 ? 10.703 21.234 -3.77 1 45.62 212 LYS B N 1
ATOM 3465 C CA . LYS B 1 212 ? 9.594 22.188 -3.809 1 45.62 212 LYS B CA 1
ATOM 3466 C C . LYS B 1 212 ? 9.156 22.453 -5.242 1 45.62 212 LYS B C 1
ATOM 3468 O O . LYS B 1 212 ? 9.953 22.906 -6.066 1 45.62 212 LYS B O 1
ATOM 3473 N N . GLN B 1 213 ? 8.625 21.719 -6.016 1 41.72 213 GLN B N 1
ATOM 3474 C CA . GLN B 1 213 ? 8.016 22.5 -7.082 1 41.72 213 GLN B CA 1
ATOM 3475 C C . GLN B 1 213 ? 7.254 23.703 -6.523 1 41.72 213 GLN B C 1
ATOM 3477 O O . GLN B 1 213 ? 6.453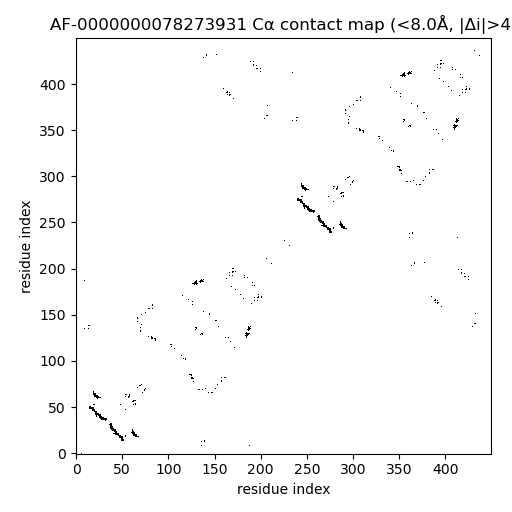 23.562 -5.598 1 41.72 213 GLN B O 1
ATOM 3482 N N . HIS B 1 214 ? 7.855 24.875 -6.496 1 37.78 214 HIS B N 1
ATOM 3483 C CA . HIS B 1 214 ? 7.18 26.156 -6.309 1 37.78 214 HIS B CA 1
ATOM 3484 C C . HIS B 1 214 ? 5.715 26.062 -6.723 1 37.78 214 HIS B C 1
ATOM 3486 O O . HIS B 1 214 ? 5.41 25.859 -7.898 1 37.78 214 HIS B O 1
ATOM 3492 N N . ILE B 1 215 ? 4.996 25.359 -6.129 1 37.41 215 ILE B N 1
ATOM 3493 C CA . ILE B 1 215 ? 3.623 25.688 -6.48 1 37.41 215 ILE B CA 1
ATOM 3494 C C . ILE B 1 215 ? 3.479 27.203 -6.586 1 37.41 215 ILE B C 1
ATOM 3496 O O . ILE B 1 215 ? 3.594 27.922 -5.582 1 37.41 215 ILE B O 1
ATOM 3500 N N . SER B 1 216 ? 3.963 27.797 -7.598 1 33.25 216 SER B N 1
ATOM 3501 C CA . SER B 1 216 ? 3.662 29.172 -7.949 1 33.25 216 SER B CA 1
ATOM 3502 C C . SER B 1 216 ? 2.268 29.578 -7.477 1 33.25 216 SER B C 1
ATOM 3504 O O . SER B 1 216 ? 1.286 28.891 -7.777 1 33.25 216 SER B O 1
ATOM 3506 N N . ALA B 1 217 ? 2.127 30.062 -6.344 1 34.81 217 ALA B N 1
ATOM 3507 C CA . ALA B 1 217 ? 0.975 30.891 -6.004 1 34.81 217 ALA B CA 1
ATOM 3508 C C . ALA B 1 217 ? 0.327 31.484 -7.258 1 34.81 217 ALA B C 1
ATOM 3510 O O . ALA B 1 217 ? 0.627 32.594 -7.656 1 34.81 217 ALA B O 1
ATOM 3511 N N . SER B 1 218 ? 0.476 30.875 -8.336 1 34.38 218 SER B N 1
ATOM 3512 C CA . SER B 1 218 ? -0.113 31.453 -9.539 1 34.38 218 SER B CA 1
ATOM 3513 C C . SER B 1 218 ? -1.594 31.75 -9.336 1 34.38 218 SER B C 1
ATOM 3515 O O . SER B 1 218 ? -2.258 32.25 -10.242 1 34.38 218 SER B O 1
ATOM 3517 N N . PHE B 1 219 ? -2.174 31.062 -8.414 1 33.91 219 PHE B N 1
ATOM 3518 C CA . PHE B 1 219 ? -3.594 31.375 -8.492 1 33.91 219 PHE B CA 1
ATOM 3519 C C . PHE B 1 219 ? -3.861 32.812 -8 1 33.91 219 PHE B C 1
ATOM 3521 O O . PHE B 1 219 ? -4.867 33.406 -8.375 1 33.91 219 PHE B O 1
ATOM 3528 N N . LEU B 1 220 ? -3.078 33.25 -7.047 1 31.59 220 LEU B N 1
ATOM 3529 C CA . LEU B 1 220 ? -3.574 34.5 -6.488 1 31.59 220 LEU B CA 1
ATOM 3530 C C . LEU B 1 220 ? -3.322 35.688 -7.445 1 31.59 220 LEU B C 1
ATOM 3532 O O . LEU B 1 220 ? -4.078 36.656 -7.457 1 31.59 220 LEU B O 1
ATOM 3536 N N . VAL B 1 221 ? -2.133 35.75 -8.047 1 33.12 221 VAL B N 1
ATOM 3537 C CA . VAL B 1 221 ? -1.767 37.062 -8.539 1 33.12 221 VAL B CA 1
ATOM 3538 C C . VAL B 1 221 ? -2.574 37.406 -9.797 1 33.12 221 VAL B C 1
ATOM 3540 O O . VAL B 1 221 ? -2.736 38.562 -10.156 1 33.12 221 VAL B O 1
ATOM 3543 N N . LYS B 1 222 ? -2.939 36.375 -10.562 1 33.78 222 LYS B N 1
ATOM 3544 C CA . LYS B 1 222 ? -3.35 36.906 -11.852 1 33.78 222 LYS B CA 1
ATOM 3545 C C . LYS B 1 222 ? -4.652 37.719 -11.719 1 33.78 222 LYS B C 1
ATOM 3547 O O . LYS B 1 222 ? -5.004 38.5 -12.602 1 33.78 222 LYS B O 1
ATOM 3552 N N . ARG B 1 223 ? -5.574 37.312 -10.836 1 32.97 223 ARG B N 1
ATOM 3553 C CA . ARG B 1 223 ? -6.828 38 -11.125 1 32.97 223 ARG B CA 1
ATOM 3554 C C . ARG B 1 223 ? -6.785 39.438 -10.648 1 32.97 223 ARG B C 1
ATOM 3556 O O . ARG B 1 223 ? -7.73 40.188 -10.867 1 32.97 223 ARG B O 1
ATOM 3563 N N . TYR B 1 224 ? -5.891 39.625 -9.68 1 30.02 224 TYR B N 1
ATOM 3564 C CA . TYR B 1 224 ? -6.047 41.031 -9.297 1 30.02 224 TYR B CA 1
ATOM 3565 C C . TYR B 1 224 ? -5.246 41.938 -10.219 1 30.02 224 TYR B C 1
ATOM 3567 O O . TYR B 1 224 ? -5.348 43.188 -10.133 1 30.02 224 TYR B O 1
ATOM 3575 N N . SER B 1 225 ? -4.426 41.312 -11.039 1 27.31 225 SER B N 1
ATOM 3576 C CA . SER B 1 225 ? -4.004 42.438 -11.883 1 27.31 225 SER B CA 1
ATOM 3577 C C . SER B 1 225 ? -5.09 42.812 -12.891 1 27.31 225 SER B C 1
ATOM 3579 O O . SER B 1 225 ? -5.824 41.938 -13.367 1 27.31 225 SER B O 1
#

Secondary structure (DSSP, 8-state):
--HHHHHHHHHHHHTTSEEEEEESS-EEEEEE-TT-PEEEE-TT-EEEEEHHHHHHHHHTTSEEE---GGGSHHHHHHHHHHHHTTS-------------TTTTT---S-TTS------S---------HHHH-TTHHHHHTTTTTTSTTHHHHHHHHHHHHHHHHHHHHHH--SHHHHHHHHTTS-HHHHHHHHHHHHHHHHHHHHHTT-------HHHHHHH-/--HHHHHHHHHHHHTTSEEEEEESS-EEEEEE-TT-PEEEE-TT-EEEEEHHHHHHHHHTTSEEE---GGGSHHHHHHHHHHHHTTS------S------TTTTT---S-TTS------S---------HHHH-TTHHHHHTTTTTTSTTHHHHHHHHHHHHHHHHHHHHHH--SHHHHHHHHTTS-HHHHHHHHHHHHHHHHHHHHHTT-------HHHHHHH-

Organism: Zancudomyces culisetae (NCBI:txid1213189)